Protein AF-A0A846CJM8-F1 (afdb_monomer)

Radius of gyration: 31.06 Å; Cα contacts (8 Å, |Δi|>4): 1071; chains: 1; bounding box: 86×76×66 Å

Nearest PDB structures (foldseek):
  5lvv-assembly1_A  TM=8.480E-01  e=2.136E-18  Homo sapiens
  8fe6-assembly4_G  TM=8.631E-01  e=4.247E-18  Homo sapiens
  3pe3-assembly4_D  TM=8.283E-01  e=1.178E-18  Homo sapiens
  5lwv-assembly1_A  TM=8.251E-01  e=2.812E-18  Homo sapiens
  3vtx-assembly2_B  TM=8.386E-01  e=6.783E-08  Candidatus Magnetobacterium bavaricum

Structure (mmCIF, N/CA/C/O backbone):
data_AF-A0A846CJM8-F1
#
_entry.id   AF-A0A846CJM8-F1
#
loop_
_atom_site.group_PDB
_atom_site.id
_atom_site.type_symbol
_atom_site.label_atom_id
_atom_site.label_alt_id
_atom_site.label_comp_id
_atom_site.label_asym_id
_atom_site.label_entity_id
_atom_site.label_seq_id
_atom_site.pdbx_PDB_ins_code
_atom_site.Cartn_x
_atom_site.Cartn_y
_atom_site.Cartn_z
_atom_site.occupancy
_atom_site.B_iso_or_equiv
_atom_site.auth_seq_id
_atom_site.auth_comp_id
_atom_site.auth_asym_id
_atom_site.auth_atom_id
_atom_site.pdbx_PDB_model_num
ATOM 1 N N . LEU A 1 1 ? 28.553 -12.253 4.812 1.00 89.81 1 LEU A N 1
ATOM 2 C CA . LEU A 1 1 ? 27.982 -13.579 4.464 1.00 89.81 1 LEU A CA 1
ATOM 3 C C . LEU A 1 1 ? 27.231 -13.531 3.140 1.00 89.81 1 LEU A C 1
ATOM 5 O O . LEU A 1 1 ? 27.604 -14.297 2.265 1.00 89.81 1 LEU A O 1
ATOM 9 N N . GLN A 1 2 ? 26.263 -12.620 2.960 1.00 90.19 2 GLN A N 1
ATOM 10 C CA . GLN A 1 2 ? 25.510 -12.520 1.699 1.00 90.19 2 GLN A CA 1
ATOM 11 C C . GLN A 1 2 ? 26.383 -12.317 0.462 1.00 90.19 2 GLN A C 1
ATOM 13 O O . GLN A 1 2 ? 26.187 -13.020 -0.517 1.00 90.19 2 GLN A O 1
ATOM 18 N N . GLN A 1 3 ? 27.409 -11.466 0.532 1.00 93.38 3 GLN A N 1
ATOM 19 C CA . GLN A 1 3 ? 28.372 -11.326 -0.563 1.00 93.38 3 GLN A CA 1
ATOM 20 C C . GLN A 1 3 ? 29.050 -12.660 -0.935 1.00 93.38 3 GLN A C 1
ATOM 22 O O . GLN A 1 3 ? 29.080 -13.031 -2.099 1.00 93.38 3 GLN A O 1
ATOM 27 N N . ILE A 1 4 ? 29.532 -13.428 0.051 1.00 95.81 4 ILE A N 1
ATOM 28 C CA . ILE A 1 4 ? 30.184 -14.733 -0.183 1.00 95.81 4 ILE A CA 1
ATOM 29 C C . ILE A 1 4 ? 29.197 -15.720 -0.821 1.00 95.81 4 ILE A C 1
ATOM 31 O O . ILE A 1 4 ? 29.548 -16.451 -1.745 1.00 95.81 4 ILE A O 1
ATOM 35 N N . TYR A 1 5 ? 27.958 -15.745 -0.325 1.00 92.94 5 TYR A N 1
ATOM 36 C CA . TYR A 1 5 ? 26.901 -16.586 -0.881 1.00 92.94 5 TYR A CA 1
ATOM 37 C C . TYR A 1 5 ? 26.574 -16.193 -2.326 1.00 92.94 5 TYR A C 1
ATOM 39 O O . TYR A 1 5 ? 26.505 -17.059 -3.196 1.00 92.94 5 TYR A O 1
ATOM 47 N N . GLY A 1 6 ? 26.434 -14.896 -2.597 1.00 93.81 6 GLY A N 1
ATOM 48 C CA . GLY A 1 6 ? 26.135 -14.385 -3.925 1.00 93.81 6 GLY A CA 1
ATOM 49 C C . GLY A 1 6 ? 27.264 -14.619 -4.930 1.00 93.81 6 GLY A C 1
ATOM 50 O O . GLY A 1 6 ? 27.007 -15.103 -6.030 1.00 93.81 6 GLY A O 1
ATOM 51 N N . GLU A 1 7 ? 28.519 -14.390 -4.538 1.00 96.19 7 GLU A N 1
ATOM 52 C CA . GLU A 1 7 ? 29.702 -14.736 -5.337 1.00 96.19 7 GLU A CA 1
ATOM 53 C C . GLU A 1 7 ? 29.742 -16.238 -5.653 1.00 96.19 7 GLU A C 1
ATOM 55 O O . GLU A 1 7 ? 29.971 -16.630 -6.798 1.00 96.19 7 GLU A O 1
ATOM 60 N N . MET A 1 8 ? 29.469 -17.098 -4.665 1.00 97.19 8 MET A N 1
ATOM 61 C CA . MET A 1 8 ? 29.393 -18.545 -4.875 1.00 97.19 8 MET A CA 1
ATOM 62 C C . MET A 1 8 ? 28.303 -18.911 -5.890 1.00 97.19 8 MET A C 1
ATOM 64 O O . MET A 1 8 ? 28.571 -19.684 -6.811 1.00 97.19 8 MET A O 1
ATOM 68 N N . LEU A 1 9 ? 27.094 -18.358 -5.753 1.00 95.44 9 LEU A N 1
ATOM 69 C CA . LEU A 1 9 ? 25.999 -18.621 -6.686 1.00 95.44 9 LEU A CA 1
ATOM 70 C C . LEU A 1 9 ? 26.339 -18.168 -8.109 1.00 95.44 9 LEU A C 1
ATOM 72 O O . LEU A 1 9 ? 26.198 -18.960 -9.039 1.00 95.44 9 LEU A O 1
ATOM 76 N N . VAL A 1 10 ? 26.838 -16.941 -8.289 1.00 96.50 10 VAL A N 1
ATOM 77 C CA . VAL A 1 10 ? 27.225 -16.432 -9.616 1.00 96.50 10 VAL A CA 1
ATOM 78 C C . VAL A 1 10 ? 28.351 -17.264 -10.225 1.00 96.50 10 VAL A C 1
ATOM 80 O O . VAL A 1 10 ? 28.325 -17.542 -11.423 1.00 96.50 10 VAL A O 1
ATOM 83 N N . ASN A 1 11 ? 29.303 -17.749 -9.427 1.00 97.50 11 ASN A N 1
ATOM 84 C CA . ASN A 1 11 ? 30.343 -18.654 -9.917 1.00 97.50 11 ASN A CA 1
ATOM 85 C C . ASN A 1 11 ? 29.760 -19.988 -10.406 1.00 97.50 11 ASN A C 1
ATOM 87 O O . ASN A 1 11 ? 30.132 -20.466 -11.477 1.00 97.50 11 ASN A O 1
ATOM 91 N N . ILE A 1 12 ? 28.824 -20.593 -9.670 1.00 97.44 12 ILE A N 1
ATOM 92 C CA . ILE A 1 12 ? 28.164 -21.837 -10.104 1.00 97.44 12 ILE A CA 1
ATOM 93 C C . ILE A 1 12 ? 27.378 -21.599 -11.401 1.00 97.44 12 ILE A C 1
ATOM 95 O O . ILE A 1 12 ? 27.478 -22.380 -12.353 1.00 97.44 12 ILE A O 1
ATOM 99 N N . MET A 1 13 ? 26.616 -20.507 -11.449 1.00 97.31 13 MET A N 1
ATOM 100 C CA . MET A 1 13 ? 25.742 -20.184 -12.574 1.00 97.31 13 MET A CA 1
ATOM 101 C C . MET A 1 13 ? 26.535 -19.815 -13.828 1.00 97.31 13 MET A C 1
ATOM 103 O O . MET A 1 13 ? 26.199 -20.299 -14.904 1.00 97.31 13 MET A O 1
ATOM 107 N N . SER A 1 14 ? 27.626 -19.058 -13.703 1.00 95.62 14 SER A N 1
ATOM 108 C CA . SER A 1 14 ? 28.456 -18.663 -14.848 1.00 95.62 14 SER A CA 1
ATOM 109 C C . SER A 1 14 ? 29.261 -19.809 -15.453 1.00 95.62 14 SER A C 1
ATOM 111 O O . SER A 1 14 ? 29.424 -19.863 -16.671 1.00 95.62 14 SER A O 1
ATOM 113 N N . ASN A 1 15 ? 29.686 -20.782 -14.642 1.00 96.88 15 ASN A N 1
ATOM 114 C CA . ASN A 1 15 ? 30.277 -22.021 -15.155 1.00 96.88 15 ASN A CA 1
ATOM 115 C C . ASN A 1 15 ? 29.248 -22.905 -15.874 1.00 96.88 15 ASN A C 1
ATOM 117 O O . ASN A 1 15 ? 29.592 -23.600 -16.828 1.00 96.88 15 ASN A O 1
ATOM 121 N N . SER A 1 16 ? 27.992 -22.884 -15.421 1.00 97.31 16 SER A N 1
ATOM 122 C CA . SER A 1 16 ? 26.917 -23.699 -16.000 1.00 97.31 16 SER A CA 1
ATOM 123 C C . SER A 1 16 ? 26.317 -23.069 -17.263 1.00 97.31 16 SER A C 1
ATOM 125 O O . SER A 1 16 ? 25.915 -23.790 -18.174 1.00 97.31 16 SER A O 1
ATOM 127 N N . TYR A 1 17 ? 26.277 -21.735 -17.332 1.00 97.38 17 TYR A N 1
ATOM 128 C CA . TYR A 1 17 ? 25.611 -20.968 -18.387 1.00 97.38 17 TYR A CA 1
ATOM 129 C C . TYR A 1 17 ? 26.464 -19.786 -18.893 1.00 97.38 17 TYR A C 1
ATOM 131 O O . TYR A 1 17 ? 26.028 -18.630 -18.833 1.00 97.38 17 TYR A O 1
ATOM 139 N N . PRO A 1 18 ? 27.673 -20.038 -19.428 1.00 96.31 18 PRO A N 1
ATOM 140 C CA . PRO A 1 18 ? 28.624 -18.984 -19.797 1.00 96.31 18 PRO A CA 1
ATOM 141 C C . PRO A 1 18 ? 28.093 -17.996 -20.851 1.00 96.31 18 PRO A C 1
ATOM 143 O O . PRO A 1 18 ? 28.559 -16.859 -20.923 1.00 96.31 18 PRO A O 1
ATOM 146 N N . GLN A 1 19 ? 27.108 -18.394 -21.660 1.00 95.75 19 GLN A N 1
ATOM 147 C CA . GLN A 1 19 ? 26.474 -17.541 -22.668 1.00 95.75 19 GLN A CA 1
ATOM 148 C C . GLN A 1 19 ? 25.638 -16.387 -22.082 1.00 95.75 19 GLN A C 1
ATOM 150 O O . GLN A 1 19 ? 25.440 -15.386 -22.767 1.00 95.75 19 GLN A O 1
ATOM 155 N N . TRP A 1 20 ? 25.177 -16.499 -20.829 1.00 97.19 20 TRP A N 1
ATOM 156 C CA . TRP A 1 20 ? 24.383 -15.472 -20.132 1.00 97.19 20 TRP A CA 1
ATOM 157 C C . TRP A 1 20 ? 25.131 -14.854 -18.949 1.00 97.19 20 TRP A C 1
ATOM 159 O O . TRP A 1 20 ? 24.520 -14.309 -18.035 1.00 97.19 20 TRP A O 1
ATOM 169 N N . SER A 1 21 ? 26.458 -14.955 -18.927 1.00 94.44 21 SER A N 1
ATOM 170 C CA . SER A 1 21 ? 27.299 -14.376 -17.866 1.00 94.44 21 SER A CA 1
ATOM 171 C C . SER A 1 21 ? 28.289 -13.341 -18.385 1.00 94.44 21 SER A C 1
ATOM 173 O O . SER A 1 21 ? 29.147 -12.881 -17.641 1.00 94.44 21 SER A O 1
ATOM 175 N N . GLN A 1 22 ? 28.181 -12.984 -19.663 1.00 93.12 22 GLN A N 1
ATOM 176 C CA . GLN A 1 22 ? 28.975 -11.925 -20.273 1.00 93.12 22 GLN A CA 1
ATOM 177 C C . GLN A 1 22 ? 28.288 -10.577 -20.070 1.00 93.12 22 GLN A C 1
ATOM 179 O O . GLN A 1 22 ? 27.059 -10.490 -20.112 1.00 93.12 22 GLN A O 1
ATOM 184 N N . ASP A 1 23 ? 29.085 -9.524 -19.906 1.00 93.25 23 ASP A N 1
ATOM 185 C CA . ASP A 1 23 ? 28.560 -8.168 -19.817 1.00 93.25 23 ASP A CA 1
ATOM 186 C C . ASP A 1 23 ? 27.809 -7.777 -21.092 1.00 93.25 23 ASP A C 1
ATOM 188 O O . ASP A 1 23 ? 28.287 -7.960 -22.215 1.00 93.25 23 ASP A O 1
ATOM 192 N N . ILE A 1 24 ? 26.624 -7.196 -20.906 1.00 96.19 24 ILE A N 1
ATOM 193 C CA . ILE A 1 24 ? 25.800 -6.681 -21.996 1.00 96.19 24 ILE A CA 1
ATOM 194 C C . ILE A 1 24 ? 25.996 -5.163 -22.050 1.00 96.19 24 ILE A C 1
ATOM 196 O O . ILE A 1 24 ? 25.649 -4.475 -21.088 1.00 96.19 24 ILE A O 1
ATOM 200 N N . PRO A 1 25 ? 26.527 -4.605 -23.152 1.00 94.94 25 PRO A N 1
ATOM 201 C CA . PRO A 1 25 ? 26.732 -3.170 -23.255 1.00 94.94 25 PRO A CA 1
ATOM 202 C C . PRO A 1 25 ? 25.389 -2.438 -23.309 1.00 94.94 25 PRO A C 1
ATOM 204 O O . PRO A 1 25 ? 24.481 -2.816 -24.054 1.00 94.94 25 PRO A O 1
ATOM 207 N N . LEU A 1 26 ? 25.282 -1.350 -22.549 1.00 94.88 26 LEU A N 1
ATOM 208 C CA . LEU A 1 26 ? 24.139 -0.450 -22.623 1.00 94.88 26 LEU A CA 1
ATOM 209 C C . LEU A 1 26 ? 24.155 0.291 -23.978 1.00 94.88 26 LEU A C 1
ATOM 211 O O . LEU A 1 26 ? 25.165 0.918 -24.313 1.00 94.88 26 LEU A O 1
ATOM 215 N N . PRO A 1 27 ? 23.075 0.240 -24.779 1.00 92.81 27 PRO A N 1
ATOM 216 C CA . PRO A 1 27 ? 23.014 0.978 -26.036 1.00 92.81 27 PRO A CA 1
ATOM 217 C C . PRO A 1 27 ? 22.885 2.491 -25.798 1.00 92.81 27 PRO A C 1
ATOM 219 O O . PRO A 1 27 ? 22.257 2.933 -24.840 1.00 92.81 27 PRO A O 1
ATOM 222 N N . ASN A 1 28 ? 23.416 3.297 -26.723 1.00 88.31 28 ASN A N 1
ATOM 223 C CA . ASN A 1 28 ? 23.187 4.745 -26.731 1.00 88.31 28 ASN A CA 1
ATOM 224 C C . ASN A 1 28 ? 21.760 5.047 -27.205 1.00 88.31 28 ASN A C 1
ATOM 226 O O . ASN A 1 28 ? 21.481 4.978 -28.404 1.00 88.31 28 ASN A O 1
ATOM 230 N N . LEU A 1 29 ? 20.878 5.394 -26.268 1.00 87.12 29 LEU A N 1
ATOM 231 C CA . LEU A 1 29 ? 19.477 5.700 -26.553 1.00 87.12 29 LEU A CA 1
ATOM 232 C C . LEU A 1 29 ? 19.294 7.140 -27.030 1.00 87.12 29 LEU A C 1
ATOM 234 O O . LEU A 1 29 ? 19.790 8.093 -26.426 1.00 87.12 29 LEU A O 1
ATOM 238 N N . ARG A 1 30 ? 18.523 7.313 -28.103 1.00 77.94 30 ARG A N 1
ATOM 239 C CA . ARG A 1 30 ? 18.077 8.630 -28.574 1.00 77.94 30 ARG A CA 1
ATOM 240 C C . ARG A 1 30 ? 16.913 9.129 -27.714 1.00 77.94 30 ARG A C 1
ATOM 242 O O . ARG A 1 30 ? 16.160 8.346 -27.143 1.00 77.94 30 ARG A O 1
ATOM 249 N N . GLY A 1 31 ? 16.708 10.448 -27.663 1.00 69.88 31 GLY A N 1
ATOM 250 C CA . GLY A 1 31 ? 15.661 11.061 -26.828 1.00 69.88 31 GLY A CA 1
ATOM 251 C C . GLY A 1 31 ? 14.232 10.570 -27.118 1.00 69.88 31 GLY A C 1
ATOM 252 O O . GLY A 1 31 ? 13.401 10.527 -26.215 1.00 69.88 31 GLY A O 1
ATOM 253 N N . ASN A 1 32 ? 13.958 10.143 -28.353 1.00 76.19 32 ASN A N 1
ATOM 254 C CA . ASN A 1 32 ? 12.658 9.632 -28.789 1.00 76.19 32 ASN A CA 1
ATOM 255 C C . ASN A 1 32 ? 12.477 8.112 -28.616 1.00 76.19 32 ASN A C 1
ATOM 257 O O . ASN A 1 32 ? 11.384 7.611 -28.873 1.00 76.19 32 ASN A O 1
ATOM 261 N N . GLU A 1 33 ? 13.516 7.373 -28.221 1.00 87.31 33 GLU A N 1
ATOM 262 C CA . GLU A 1 33 ? 13.424 5.932 -27.976 1.00 87.31 33 GLU A CA 1
ATOM 263 C C . GLU A 1 33 ? 12.912 5.658 -26.559 1.00 87.31 33 GLU A C 1
ATOM 265 O O . GLU A 1 33 ? 13.294 6.332 -25.597 1.00 87.31 33 GLU A O 1
ATOM 270 N N . LYS A 1 34 ? 12.039 4.656 -26.417 1.00 93.25 34 LYS A N 1
ATOM 271 C CA . LYS A 1 34 ? 11.559 4.224 -25.103 1.00 93.25 34 LYS A CA 1
ATOM 272 C C . LYS A 1 34 ? 12.594 3.352 -24.402 1.00 93.25 34 LYS A C 1
ATOM 274 O O . LYS A 1 34 ? 13.311 2.571 -25.031 1.00 93.25 34 LYS A O 1
ATOM 279 N N . ILE A 1 35 ? 12.637 3.450 -23.081 1.00 97.38 35 ILE A N 1
ATOM 280 C CA . ILE A 1 35 ? 13.431 2.572 -22.232 1.00 97.38 35 ILE A CA 1
ATOM 281 C C . ILE A 1 35 ? 12.630 1.288 -21.992 1.00 97.38 35 ILE A C 1
ATOM 283 O O . ILE A 1 35 ? 11.538 1.340 -21.432 1.00 97.38 35 ILE A O 1
ATOM 287 N N . ARG A 1 36 ? 13.176 0.139 -22.400 1.00 98.50 36 ARG A N 1
ATOM 288 C CA . ARG A 1 36 ? 12.586 -1.181 -22.157 1.00 98.50 36 ARG A CA 1
ATOM 289 C C . ARG A 1 36 ? 12.948 -1.679 -20.769 1.00 98.50 36 ARG A C 1
ATOM 291 O O . ARG A 1 36 ? 14.135 -1.852 -20.473 1.00 98.50 36 ARG A O 1
ATOM 298 N N . ILE A 1 37 ? 11.932 -1.920 -19.950 1.00 98.75 37 ILE A N 1
ATOM 299 C CA . ILE A 1 37 ? 12.071 -2.359 -18.563 1.00 98.75 37 ILE A CA 1
ATOM 300 C C . ILE A 1 37 ? 11.399 -3.714 -18.397 1.00 98.75 37 ILE A C 1
ATOM 302 O O . ILE A 1 37 ? 10.206 -3.855 -18.661 1.00 98.75 37 ILE A O 1
ATOM 306 N N . GLY A 1 38 ? 12.159 -4.702 -17.934 1.00 98.69 38 GLY A N 1
ATOM 307 C CA . GLY A 1 38 ? 11.635 -6.004 -17.545 1.00 98.69 38 GLY A CA 1
ATOM 308 C C . GLY A 1 38 ? 11.359 -6.097 -16.056 1.00 98.69 38 GLY A C 1
ATOM 309 O O . GLY A 1 38 ? 12.155 -5.617 -15.261 1.00 98.69 38 GLY A O 1
ATOM 310 N N . PHE A 1 39 ? 10.278 -6.772 -15.682 1.00 98.38 39 PHE A N 1
ATOM 311 C CA . PHE A 1 39 ? 9.957 -7.127 -14.305 1.00 98.38 39 PHE A CA 1
ATOM 312 C C . PHE A 1 39 ? 9.857 -8.644 -14.197 1.00 98.38 39 PHE A C 1
ATOM 314 O O . PHE A 1 39 ? 8.998 -9.250 -14.840 1.00 98.38 39 PHE A O 1
ATOM 321 N N . VAL A 1 40 ? 10.714 -9.260 -13.385 1.00 97.56 40 VAL A N 1
ATOM 322 C CA . VAL A 1 40 ? 10.708 -10.714 -13.162 1.00 97.56 40 VAL A CA 1
ATOM 323 C C . VAL A 1 40 ? 10.212 -10.994 -11.756 1.00 97.56 40 VAL A C 1
ATOM 325 O O . VAL A 1 40 ? 10.785 -10.508 -10.783 1.00 97.56 40 VAL A O 1
ATOM 328 N N . SER A 1 41 ? 9.138 -11.771 -11.636 1.00 96.56 41 SER A N 1
ATOM 329 C CA . SER A 1 41 ? 8.635 -12.183 -10.328 1.00 96.56 41 SER A CA 1
ATOM 330 C C . SER A 1 41 ? 7.722 -13.398 -10.414 1.00 96.56 41 SER A C 1
ATOM 332 O O . SER A 1 41 ? 6.950 -13.583 -11.361 1.00 96.56 41 SER A O 1
ATOM 334 N N . ARG A 1 42 ? 7.710 -14.183 -9.339 1.00 95.62 42 ARG A N 1
ATOM 335 C CA . ARG A 1 42 ? 6.680 -15.196 -9.105 1.00 95.62 42 ARG A CA 1
ATOM 336 C C . ARG A 1 42 ? 5.310 -14.604 -8.788 1.00 95.62 42 ARG A C 1
ATOM 338 O O . ARG A 1 42 ? 4.325 -15.330 -8.863 1.00 95.62 42 ARG A O 1
ATOM 345 N N . PHE A 1 43 ? 5.213 -13.331 -8.419 1.00 95.94 43 PHE A N 1
ATOM 346 C CA . PHE A 1 43 ? 4.095 -12.832 -7.619 1.00 95.94 43 PHE A CA 1
ATOM 347 C C . PHE A 1 43 ? 3.147 -11.865 -8.336 1.00 95.94 43 PHE A C 1
ATOM 349 O O . PHE A 1 43 ? 2.568 -11.015 -7.671 1.00 95.94 43 PHE A O 1
ATOM 356 N N . PHE A 1 44 ? 2.932 -12.005 -9.649 1.00 96.56 44 PHE A N 1
ATOM 357 C CA . PHE A 1 44 ? 1.945 -11.231 -10.431 1.00 96.56 44 PHE A CA 1
ATOM 358 C C . PHE A 1 44 ? 0.486 -11.666 -10.176 1.00 96.56 44 PHE A C 1
ATOM 360 O O . PHE A 1 44 ? -0.278 -11.912 -11.101 1.00 96.56 44 PHE A O 1
ATOM 367 N N . TYR A 1 45 ? 0.099 -11.829 -8.919 1.00 95.12 45 TYR A N 1
ATOM 368 C CA . TYR A 1 45 ? -1.254 -12.193 -8.486 1.00 95.12 45 TYR A CA 1
ATOM 369 C C . TYR A 1 45 ? -1.561 -11.444 -7.187 1.00 95.12 45 TYR A C 1
ATOM 371 O O . TYR A 1 45 ? -0.724 -10.666 -6.731 1.00 95.12 45 TYR A O 1
ATOM 379 N N . ASN A 1 46 ? -2.716 -11.663 -6.555 1.00 92.62 46 ASN A N 1
ATOM 380 C CA . ASN A 1 46 ? -3.049 -11.050 -5.267 1.00 92.62 46 ASN A CA 1
ATOM 381 C C . ASN A 1 46 ? -2.041 -11.458 -4.168 1.00 92.62 46 ASN A C 1
ATOM 383 O O . ASN A 1 46 ? -2.180 -12.469 -3.473 1.00 92.62 46 ASN A O 1
ATOM 387 N N . HIS A 1 47 ? -0.971 -10.674 -4.073 1.00 93.31 47 HIS A N 1
ATOM 388 C CA . HIS A 1 47 ? 0.215 -10.881 -3.258 1.00 93.31 47 HIS A CA 1
ATOM 389 C C . HIS A 1 47 ? 0.843 -9.526 -2.924 1.00 93.31 47 HIS A C 1
ATOM 391 O O . HIS A 1 47 ? 0.699 -8.566 -3.681 1.00 93.31 47 HIS A O 1
ATOM 397 N N . SER A 1 48 ? 1.579 -9.447 -1.810 1.00 92.25 48 SER A N 1
ATOM 398 C CA . SER A 1 48 ? 2.216 -8.206 -1.342 1.00 92.25 48 SER A CA 1
ATOM 399 C C . SER A 1 48 ? 3.138 -7.564 -2.379 1.00 92.25 48 SER A C 1
ATOM 401 O O . SER A 1 48 ? 3.129 -6.350 -2.527 1.00 92.25 48 SER A O 1
ATOM 403 N N . VAL A 1 49 ? 3.894 -8.371 -3.121 1.00 94.00 49 VAL A N 1
ATOM 404 C CA . VAL A 1 49 ? 4.838 -7.892 -4.145 1.00 94.00 49 VAL A CA 1
ATOM 405 C C . VAL A 1 49 ? 4.116 -7.228 -5.323 1.00 94.00 49 VAL A C 1
ATOM 407 O O . VAL A 1 49 ? 4.528 -6.154 -5.752 1.00 94.00 49 VAL A O 1
ATOM 410 N N . TRP A 1 50 ? 3.011 -7.805 -5.811 1.00 94.56 50 TRP A N 1
ATOM 411 C CA . TRP A 1 50 ? 2.210 -7.144 -6.842 1.00 94.56 50 TRP A CA 1
ATOM 412 C C . TRP A 1 50 ? 1.538 -5.891 -6.293 1.00 94.56 50 TRP A C 1
ATOM 414 O O . TRP A 1 50 ? 1.701 -4.808 -6.839 1.00 94.56 50 TRP A O 1
ATOM 424 N N . LYS A 1 51 ? 0.815 -6.022 -5.179 1.00 91.19 51 LYS A N 1
ATOM 425 C CA . LYS A 1 51 ? -0.085 -4.969 -4.701 1.00 91.19 51 LYS A CA 1
ATOM 426 C C . LYS A 1 51 ? 0.611 -3.757 -4.070 1.00 91.19 51 LYS A C 1
ATOM 428 O O . LYS A 1 51 ? -0.016 -2.708 -4.001 1.00 91.19 51 LYS A O 1
ATOM 433 N N . ILE A 1 52 ? 1.843 -3.902 -3.565 1.00 91.94 52 ILE A N 1
ATOM 434 C CA . ILE A 1 52 ? 2.560 -2.815 -2.878 1.00 91.94 52 ILE A CA 1
ATOM 435 C C . ILE A 1 52 ? 3.508 -2.094 -3.849 1.00 91.94 52 ILE A C 1
ATOM 437 O O . ILE A 1 52 ? 3.165 -0.988 -4.256 1.00 91.94 52 ILE A O 1
ATOM 441 N N . PRO A 1 53 ? 4.661 -2.655 -4.267 1.00 92.06 53 PRO A N 1
ATOM 442 C CA . PRO A 1 53 ? 5.541 -1.933 -5.182 1.00 92.06 53 PRO A CA 1
ATOM 443 C C . PRO A 1 53 ? 5.097 -2.013 -6.648 1.00 92.06 53 PRO A C 1
ATOM 445 O O . PRO A 1 53 ? 4.975 -0.987 -7.313 1.00 92.06 53 PRO A O 1
ATOM 448 N N . MET A 1 54 ? 4.854 -3.218 -7.180 1.00 94.44 54 MET A N 1
ATOM 449 C CA . MET A 1 54 ? 4.830 -3.408 -8.636 1.00 94.44 54 MET A CA 1
ATOM 450 C C . MET A 1 54 ? 3.640 -2.752 -9.324 1.00 94.44 54 MET A C 1
ATOM 452 O O . MET A 1 54 ? 3.831 -2.083 -10.334 1.00 94.44 54 MET A O 1
ATOM 456 N N . LYS A 1 55 ? 2.425 -2.950 -8.808 1.00 93.94 55 LYS A N 1
ATOM 457 C CA . LYS A 1 55 ? 1.196 -2.431 -9.415 1.00 93.94 55 LYS A CA 1
ATOM 458 C C . LYS A 1 55 ? 1.265 -0.913 -9.553 1.00 93.94 55 LYS A C 1
ATOM 460 O O . LYS A 1 55 ? 1.095 -0.396 -10.652 1.00 93.94 55 LYS A O 1
ATOM 465 N N . GLY A 1 56 ? 1.637 -0.229 -8.470 1.00 90.25 56 GLY A N 1
ATOM 466 C CA . GLY A 1 56 ? 1.825 1.217 -8.456 1.00 90.25 56 GLY A CA 1
A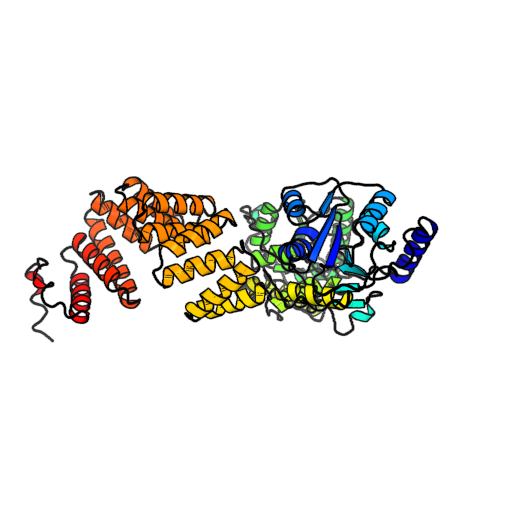TOM 467 C C . GLY A 1 56 ? 2.855 1.695 -9.480 1.00 90.25 56 GLY A C 1
ATOM 468 O O . GLY A 1 56 ? 2.591 2.646 -10.210 1.00 90.25 56 GLY A O 1
ATOM 469 N N . TRP A 1 57 ? 3.999 1.016 -9.607 1.00 93.81 57 TRP A N 1
ATOM 470 C CA . TRP A 1 57 ? 4.992 1.360 -10.630 1.00 93.81 57 TRP A CA 1
ATOM 471 C C . TRP A 1 57 ? 4.463 1.150 -12.050 1.00 93.81 57 TRP A C 1
ATOM 473 O O . TRP A 1 57 ? 4.511 2.059 -12.873 1.00 93.81 57 TRP A O 1
ATOM 483 N N . VAL A 1 58 ? 3.930 -0.033 -12.341 1.00 93.31 58 VAL A N 1
ATOM 484 C CA . VAL A 1 58 ? 3.495 -0.420 -13.689 1.00 93.31 58 VAL A CA 1
ATOM 485 C C . VAL A 1 58 ? 2.355 0.469 -14.191 1.00 93.31 58 VAL A C 1
ATOM 487 O O . VAL A 1 58 ? 2.347 0.844 -15.364 1.00 93.31 58 VAL A O 1
ATOM 490 N N . GLU A 1 59 ? 1.419 0.834 -13.313 1.00 87.88 59 GLU A N 1
ATOM 491 C CA . GLU A 1 59 ? 0.264 1.671 -13.654 1.00 87.88 59 GLU A CA 1
ATOM 492 C C . GLU A 1 59 ? 0.623 3.160 -13.827 1.00 87.88 59 GLU A C 1
ATOM 494 O O . GLU A 1 59 ? -0.080 3.862 -14.551 1.00 87.88 59 GLU A O 1
ATOM 499 N N . ASN A 1 60 ? 1.710 3.652 -13.211 1.00 86.69 60 ASN A N 1
ATOM 500 C CA . ASN A 1 60 ? 2.004 5.095 -13.137 1.00 86.69 60 ASN A CA 1
ATOM 501 C C . ASN A 1 60 ? 3.306 5.544 -13.831 1.00 86.69 60 ASN A C 1
ATOM 503 O O . ASN A 1 60 ? 3.531 6.757 -13.971 1.00 86.69 60 ASN A O 1
ATOM 507 N N . LEU A 1 61 ? 4.158 4.609 -14.268 1.00 88.38 61 LEU A N 1
ATOM 508 C CA . LEU A 1 61 ? 5.329 4.915 -15.096 1.00 88.38 61 LEU A CA 1
ATOM 509 C C . LEU A 1 61 ? 4.896 5.512 -16.441 1.00 88.38 61 LEU A C 1
ATOM 511 O O . LEU A 1 61 ? 4.012 4.995 -17.128 1.00 88.38 61 LEU A O 1
ATOM 515 N N . ASN A 1 62 ? 5.556 6.595 -16.850 1.00 86.06 62 ASN A N 1
ATOM 516 C CA . ASN A 1 62 ? 5.220 7.298 -18.079 1.00 86.06 62 ASN A CA 1
ATOM 517 C C . ASN A 1 62 ? 5.440 6.438 -19.338 1.00 86.06 62 ASN A C 1
ATOM 519 O O . ASN A 1 62 ? 6.559 6.259 -19.818 1.00 86.06 62 ASN A O 1
ATOM 523 N N . ARG A 1 63 ? 4.349 5.979 -19.952 1.00 86.62 63 ARG A N 1
ATOM 524 C CA . ARG A 1 63 ? 4.378 5.128 -21.153 1.00 86.62 63 ARG A CA 1
ATOM 525 C C . ARG A 1 63 ? 4.895 5.817 -22.412 1.00 86.62 63 ARG A C 1
ATOM 527 O O . ARG A 1 63 ? 5.137 5.130 -23.405 1.00 86.62 63 ARG A O 1
ATOM 534 N N . SER A 1 64 ? 5.085 7.138 -22.406 1.00 83.31 64 SER A N 1
ATOM 535 C CA . SER A 1 64 ? 5.806 7.819 -23.488 1.00 83.31 64 SER A CA 1
ATOM 536 C C . SER A 1 64 ? 7.327 7.659 -23.385 1.00 83.31 64 SER A C 1
ATOM 538 O O . SER A 1 64 ? 8.014 7.757 -24.400 1.00 83.31 64 SER A O 1
ATOM 540 N N . GLU A 1 65 ? 7.837 7.347 -22.192 1.00 87.19 65 GLU A N 1
ATOM 541 C CA . GLU A 1 65 ? 9.256 7.123 -21.899 1.00 87.19 65 GLU A CA 1
ATOM 542 C C . GLU A 1 65 ? 9.604 5.641 -21.793 1.00 87.19 65 GLU A C 1
ATOM 544 O O . GLU A 1 65 ? 10.703 5.247 -22.177 1.00 87.19 65 GLU A O 1
ATOM 549 N N . PHE A 1 66 ? 8.681 4.825 -21.278 1.00 95.12 66 PHE A N 1
ATOM 550 C CA . PHE A 1 66 ? 8.947 3.444 -20.886 1.00 95.12 66 PHE A CA 1
ATOM 551 C C . PHE A 1 66 ? 8.078 2.443 -21.650 1.00 95.12 66 PHE A C 1
ATOM 553 O O . PHE A 1 66 ? 6.887 2.667 -21.879 1.00 95.12 66 PHE A O 1
ATOM 560 N N . GLU A 1 67 ? 8.695 1.326 -22.023 1.00 97.38 67 GLU A N 1
ATOM 561 C CA . GLU A 1 67 ? 8.047 0.118 -22.533 1.00 97.38 67 GLU A CA 1
ATOM 562 C C . GLU A 1 67 ? 8.256 -0.996 -21.500 1.00 97.38 67 GLU A C 1
ATOM 564 O O . GLU A 1 67 ? 9.385 -1.231 -21.061 1.00 97.38 67 GLU A O 1
ATOM 569 N N . LEU A 1 68 ? 7.178 -1.640 -21.055 1.00 98.56 68 LEU A N 1
ATOM 570 C CA . LEU A 1 68 ? 7.187 -2.531 -19.898 1.00 98.56 68 LEU A CA 1
ATOM 571 C C . LEU A 1 68 ? 6.981 -3.992 -20.311 1.00 98.56 68 LEU A C 1
ATOM 573 O O . LEU A 1 68 ? 6.022 -4.333 -21.007 1.00 98.56 68 LEU A O 1
ATOM 577 N N . PHE A 1 69 ? 7.826 -4.867 -19.768 1.00 98.81 69 PHE A N 1
ATOM 578 C CA . PHE A 1 69 ? 7.826 -6.310 -19.986 1.00 98.81 69 PHE A CA 1
ATOM 579 C C . PHE A 1 69 ? 7.621 -7.038 -18.651 1.00 98.81 69 PHE A C 1
ATOM 581 O O . PHE A 1 69 ? 8.346 -6.781 -17.692 1.00 98.81 69 PHE A O 1
ATOM 588 N N . GLY A 1 70 ? 6.651 -7.948 -18.571 1.00 98.56 70 GLY A N 1
ATOM 589 C CA . GLY A 1 70 ? 6.374 -8.747 -17.374 1.00 98.56 70 GLY A CA 1
ATOM 590 C C . GLY A 1 70 ? 6.691 -10.227 -17.582 1.00 98.56 70 GLY A C 1
ATOM 591 O O . GLY A 1 70 ? 6.180 -10.846 -18.517 1.00 98.56 70 GLY A O 1
ATOM 592 N N . TYR A 1 71 ? 7.501 -10.801 -16.690 1.00 98.31 71 TYR A N 1
ATOM 593 C CA . TYR A 1 71 ? 7.919 -12.205 -16.711 1.00 98.31 71 TYR A CA 1
ATOM 594 C C . TYR A 1 71 ? 7.448 -12.912 -15.438 1.00 98.31 71 TYR A C 1
ATOM 596 O O . TYR A 1 71 ? 8.096 -12.868 -14.387 1.00 98.31 71 TYR A O 1
ATOM 604 N N . HIS A 1 72 ? 6.285 -13.551 -15.531 1.00 97.62 72 HIS A N 1
ATOM 605 C CA . HIS A 1 72 ? 5.659 -14.251 -14.422 1.00 97.62 72 HIS A CA 1
ATOM 606 C C . HIS A 1 72 ? 6.105 -15.721 -14.373 1.00 97.62 72 HIS A C 1
ATOM 608 O O . HIS A 1 72 ? 5.624 -16.559 -15.138 1.00 97.62 72 HIS A O 1
ATOM 614 N N . THR A 1 73 ? 6.993 -16.050 -13.429 1.00 95.81 73 THR A N 1
ATOM 615 C CA . THR A 1 73 ? 7.681 -17.359 -13.327 1.00 95.81 73 THR A CA 1
ATOM 616 C C . THR A 1 73 ? 6.802 -18.530 -12.861 1.00 95.81 73 THR A C 1
ATOM 618 O O . THR A 1 73 ? 7.283 -19.654 -12.724 1.00 95.81 73 THR A O 1
ATOM 621 N N . ASN A 1 74 ? 5.509 -18.308 -12.612 1.00 93.12 74 ASN A N 1
ATOM 622 C CA . ASN A 1 74 ? 4.601 -19.284 -12.006 1.00 93.12 74 ASN A CA 1
ATOM 623 C C . ASN A 1 74 ? 3.289 -19.407 -12.806 1.00 93.12 74 ASN A C 1
ATOM 625 O O . ASN A 1 74 ? 2.958 -18.565 -13.635 1.00 93.12 74 ASN A O 1
ATOM 629 N N . TYR A 1 75 ? 2.547 -20.490 -12.578 1.00 92.88 75 TYR A N 1
ATOM 630 C CA . TYR A 1 75 ? 1.267 -20.789 -13.226 1.00 92.88 75 TYR A CA 1
ATOM 631 C C . TYR A 1 75 ? 0.059 -20.164 -12.514 1.00 92.88 75 TYR A C 1
ATOM 633 O O . TYR A 1 75 ? -1.039 -20.175 -13.066 1.00 92.88 75 TYR A O 1
ATOM 641 N N . LYS A 1 76 ? 0.225 -19.673 -11.276 1.00 94.50 76 LYS A N 1
ATOM 642 C CA . LYS A 1 76 ? -0.884 -19.096 -10.504 1.00 94.50 76 LYS A CA 1
ATOM 643 C C . LYS A 1 76 ? -1.477 -17.898 -11.247 1.00 94.50 76 LYS A C 1
ATOM 645 O O . LYS A 1 76 ? -0.742 -17.046 -11.718 1.00 94.50 76 LYS A O 1
ATOM 650 N N . ARG A 1 77 ? -2.803 -17.835 -11.330 1.00 95.44 77 ARG A N 1
ATOM 651 C CA . ARG A 1 77 ? -3.524 -16.772 -12.027 1.00 95.44 77 ARG A CA 1
ATOM 652 C C . ARG A 1 77 ? -4.783 -16.410 -11.253 1.00 95.44 77 ARG A C 1
ATOM 654 O O . ARG A 1 77 ? -5.526 -17.304 -10.857 1.00 95.44 77 ARG A O 1
ATOM 661 N N . ASP A 1 78 ? -4.997 -15.122 -11.036 1.00 95.50 78 ASP A N 1
ATOM 662 C CA . ASP A 1 78 ? -6.234 -14.552 -10.504 1.00 95.50 78 ASP A CA 1
ATOM 663 C C . ASP A 1 78 ? -6.600 -13.259 -11.254 1.00 95.50 78 ASP A C 1
ATOM 665 O O . ASP A 1 78 ? -5.960 -12.902 -12.247 1.00 95.50 78 ASP A O 1
ATOM 669 N N . GLU A 1 79 ? -7.640 -12.558 -10.800 1.00 94.44 79 GLU A N 1
ATOM 670 C CA . GLU A 1 79 ? -8.086 -11.304 -11.419 1.00 94.44 79 GLU A CA 1
ATOM 671 C C . GLU A 1 79 ? -6.985 -10.234 -11.462 1.00 94.44 79 GLU A C 1
ATOM 673 O O . GLU A 1 79 ? -6.924 -9.443 -12.406 1.00 94.44 79 GLU A O 1
ATOM 678 N N . GLU A 1 80 ? -6.093 -10.202 -10.468 1.00 94.06 80 GLU A N 1
ATOM 679 C CA . GLU A 1 80 ? -4.973 -9.263 -10.458 1.00 94.06 80 GLU A CA 1
ATOM 680 C C . GLU A 1 80 ? -3.902 -9.668 -11.474 1.00 94.06 80 GLU A C 1
ATOM 682 O O . GLU A 1 80 ? -3.320 -8.789 -12.104 1.00 94.06 80 GLU A O 1
ATOM 687 N N . THR A 1 81 ? -3.697 -10.966 -11.725 1.00 96.75 81 THR A N 1
ATOM 688 C CA . THR A 1 81 ? -2.859 -11.434 -12.843 1.00 96.75 81 THR A CA 1
ATOM 689 C C . THR A 1 81 ? -3.414 -10.993 -14.195 1.00 96.75 81 THR A C 1
ATOM 691 O O . THR A 1 81 ? -2.654 -10.566 -15.064 1.00 96.75 81 THR A O 1
ATOM 694 N N . ASP A 1 82 ? -4.733 -11.053 -14.386 1.00 95.50 82 ASP A N 1
ATOM 695 C CA . ASP A 1 82 ? -5.368 -10.608 -15.632 1.00 95.50 82 ASP A CA 1
ATOM 696 C C . ASP A 1 82 ? -5.239 -9.095 -15.842 1.00 95.50 82 ASP A C 1
ATOM 698 O O . ASP A 1 82 ? -5.045 -8.638 -16.972 1.00 95.50 82 ASP A O 1
ATOM 702 N N . LYS A 1 83 ? -5.318 -8.309 -14.761 1.00 92.94 83 LYS A N 1
ATOM 703 C CA . LYS A 1 83 ? -5.038 -6.865 -14.792 1.00 92.94 83 LYS A CA 1
ATOM 704 C C . LYS A 1 83 ? -3.564 -6.599 -15.086 1.00 92.94 83 LYS A C 1
ATOM 706 O O . LYS A 1 83 ? -3.269 -5.788 -15.960 1.00 92.94 83 LYS A O 1
ATOM 711 N N . ALA A 1 84 ? -2.657 -7.328 -14.432 1.00 94.19 84 ALA A N 1
ATOM 712 C CA . ALA A 1 84 ? -1.223 -7.233 -14.676 1.00 94.19 84 ALA A CA 1
ATOM 713 C C . ALA A 1 84 ? -0.907 -7.476 -16.155 1.00 94.19 84 ALA A C 1
ATOM 715 O O . ALA A 1 84 ? -0.296 -6.625 -16.789 1.00 94.19 84 ALA A O 1
ATOM 716 N N . ALA A 1 85 ? -1.403 -8.569 -16.740 1.00 95.69 85 ALA A N 1
ATOM 717 C CA . ALA A 1 85 ? -1.137 -8.925 -18.132 1.00 95.69 85 ALA A CA 1
ATOM 718 C C . ALA A 1 85 ? -1.540 -7.835 -19.142 1.00 95.69 85 ALA A C 1
ATOM 720 O O . ALA A 1 85 ? -0.888 -7.692 -20.172 1.00 95.69 85 ALA A O 1
ATOM 721 N N . LYS A 1 86 ? -2.586 -7.051 -18.843 1.00 94.62 86 LYS A N 1
ATOM 722 C CA . LYS A 1 86 ? -3.039 -5.918 -19.671 1.00 94.62 86 LYS A CA 1
ATOM 723 C C . LYS A 1 86 ? -2.216 -4.647 -19.466 1.00 94.62 86 LYS A C 1
ATOM 725 O O . LYS A 1 86 ? -2.233 -3.772 -20.325 1.00 94.62 86 LYS A O 1
ATOM 730 N N . ALA A 1 87 ? -1.539 -4.527 -18.329 1.00 91.75 87 ALA A N 1
ATOM 731 C CA . ALA A 1 87 ? -0.761 -3.349 -17.979 1.00 91.75 87 ALA A CA 1
ATOM 732 C C . ALA A 1 87 ? 0.646 -3.355 -18.604 1.00 91.75 87 ALA A C 1
ATOM 734 O O . ALA A 1 87 ? 1.282 -2.309 -18.670 1.00 91.75 87 ALA A O 1
ATOM 735 N N . PHE A 1 88 ? 1.146 -4.490 -19.100 1.00 97.50 88 PHE A N 1
ATOM 736 C CA . PHE A 1 88 ? 2.446 -4.589 -19.778 1.00 97.50 88 PHE A CA 1
ATOM 737 C C . PHE A 1 88 ? 2.311 -4.525 -21.304 1.00 97.50 88 PHE A C 1
ATOM 739 O O . PHE A 1 88 ? 1.311 -4.968 -21.858 1.00 97.50 88 PHE A O 1
ATOM 746 N N . ASP A 1 89 ? 3.340 -4.013 -21.992 1.00 97.88 89 ASP A N 1
ATOM 747 C CA . ASP A 1 89 ? 3.419 -4.081 -23.463 1.00 97.88 89 ASP A CA 1
ATOM 748 C C . ASP A 1 89 ? 3.654 -5.529 -23.928 1.00 97.88 89 ASP A C 1
ATOM 750 O O . ASP A 1 89 ? 3.132 -5.965 -24.954 1.00 97.88 89 ASP A O 1
ATOM 754 N N . LYS A 1 90 ? 4.399 -6.301 -23.126 1.00 98.44 90 LYS A N 1
ATOM 755 C CA . LYS A 1 90 ? 4.571 -7.746 -23.286 1.00 98.44 90 LYS A CA 1
ATOM 756 C C . LYS A 1 90 ? 4.485 -8.438 -21.931 1.00 98.44 90 LYS A C 1
ATOM 758 O O . LYS A 1 90 ? 5.207 -8.083 -21.005 1.00 98.44 90 LYS A O 1
ATOM 763 N N . PHE A 1 91 ? 3.645 -9.464 -21.822 1.00 98.44 91 PHE A N 1
ATOM 764 C CA . PHE A 1 91 ? 3.513 -10.269 -20.609 1.00 98.44 91 PHE A CA 1
ATOM 765 C C . PHE A 1 91 ? 3.630 -11.754 -20.939 1.00 98.44 91 PHE A C 1
ATOM 767 O O . PHE A 1 91 ? 2.878 -12.273 -21.764 1.00 98.44 91 PHE A O 1
ATOM 774 N N . ILE A 1 92 ? 4.574 -12.442 -20.299 1.00 97.88 92 ILE A N 1
ATOM 775 C CA . ILE A 1 92 ? 4.762 -13.887 -20.433 1.00 97.88 92 ILE A CA 1
ATOM 776 C C . ILE A 1 92 ? 4.546 -14.530 -19.071 1.00 97.88 92 ILE A C 1
ATOM 778 O O . ILE A 1 92 ? 5.143 -14.124 -18.075 1.00 97.88 92 ILE A O 1
ATOM 782 N N . GLN A 1 93 ? 3.720 -15.572 -19.054 1.00 96.69 93 GLN A N 1
ATOM 783 C CA . GLN A 1 93 ? 3.428 -16.362 -17.869 1.00 96.69 93 GLN A CA 1
ATOM 784 C C . GLN A 1 93 ? 3.762 -17.834 -18.093 1.00 96.69 93 GLN A C 1
ATOM 786 O O . GLN A 1 93 ? 3.420 -18.413 -19.125 1.00 96.69 93 GLN A O 1
ATOM 791 N N . GLY A 1 94 ? 4.344 -18.450 -17.070 1.00 88.88 94 GLY A N 1
ATOM 792 C CA . GLY A 1 94 ? 4.409 -19.896 -16.916 1.00 88.88 94 GLY A CA 1
ATOM 793 C C . GLY A 1 94 ? 5.695 -20.330 -16.227 1.00 88.88 94 GLY A C 1
ATOM 794 O O . GLY A 1 94 ? 6.711 -19.652 -16.343 1.00 88.88 94 GLY A O 1
ATOM 795 N N . PRO A 1 95 ? 5.714 -21.475 -15.534 1.00 90.19 95 PRO A N 1
ATOM 796 C CA . PRO A 1 95 ? 6.991 -22.085 -15.213 1.00 90.19 95 PRO A CA 1
ATOM 797 C C . PRO A 1 95 ? 7.660 -22.488 -16.535 1.00 90.19 95 PRO A C 1
ATOM 799 O O . PRO A 1 95 ? 7.136 -23.314 -17.283 1.00 90.19 95 PRO A O 1
ATOM 802 N N . LEU A 1 96 ? 8.799 -21.878 -16.842 1.00 95.31 96 LEU A N 1
ATOM 803 C CA . LEU A 1 96 ? 9.642 -22.238 -17.978 1.00 95.31 96 LEU A CA 1
ATOM 804 C C . LEU A 1 96 ? 10.997 -22.720 -17.448 1.00 95.31 96 LEU A C 1
ATOM 806 O O . LEU A 1 96 ? 11.419 -22.264 -16.381 1.00 95.31 96 LEU A O 1
ATOM 810 N N . PRO A 1 97 ? 11.690 -23.614 -18.176 1.00 96.00 97 PRO A N 1
ATOM 811 C CA . PRO A 1 97 ? 13.095 -23.895 -17.906 1.00 96.00 97 PRO A CA 1
ATOM 812 C C . PRO A 1 97 ? 13.910 -22.600 -17.881 1.00 96.00 97 PRO A C 1
ATOM 814 O O . PRO A 1 97 ? 13.600 -21.659 -18.621 1.00 96.00 97 PRO A O 1
ATOM 817 N N . LEU A 1 98 ? 14.947 -22.565 -17.046 1.00 96.06 98 LEU A N 1
ATOM 818 C CA . LEU A 1 98 ? 15.792 -21.388 -16.854 1.00 96.06 98 LEU A CA 1
ATOM 819 C C . LEU A 1 98 ? 16.344 -20.861 -18.185 1.00 96.06 98 LEU A C 1
ATOM 821 O O . LEU A 1 98 ? 16.295 -19.661 -18.435 1.00 96.06 98 LEU A O 1
ATOM 825 N N . GLU A 1 99 ? 16.802 -21.759 -19.054 1.00 97.25 99 GLU A N 1
ATOM 826 C CA . GLU A 1 99 ? 17.361 -21.451 -20.371 1.00 97.25 99 GLU A CA 1
ATOM 827 C C . GLU A 1 99 ? 16.353 -20.709 -21.243 1.00 97.25 99 GLU A C 1
ATOM 829 O O . GLU A 1 99 ? 16.669 -19.700 -21.866 1.00 97.25 99 GLU A O 1
ATOM 834 N N . LYS A 1 100 ? 15.099 -21.166 -21.225 1.00 97.75 100 LYS A N 1
ATOM 835 C CA . LYS A 1 100 ? 14.026 -20.538 -21.991 1.00 97.75 100 LYS A CA 1
ATOM 836 C C . LYS A 1 100 ? 13.685 -19.156 -21.439 1.00 97.75 100 LYS A C 1
ATOM 838 O O . LYS A 1 100 ? 13.380 -18.259 -22.221 1.00 97.75 100 LYS A O 1
ATOM 843 N N . TRP A 1 101 ? 13.726 -18.973 -20.118 1.00 97.56 101 TRP A N 1
ATOM 844 C CA . TRP A 1 101 ? 13.568 -17.647 -19.523 1.00 97.56 101 TRP A CA 1
ATOM 845 C C . TRP A 1 101 ? 14.700 -16.705 -19.927 1.00 97.56 101 TRP A C 1
ATOM 847 O O . TRP A 1 101 ? 14.422 -15.595 -20.378 1.00 97.56 101 TRP A O 1
ATOM 857 N N . ALA A 1 102 ? 15.949 -17.156 -19.811 1.00 97.81 102 ALA A N 1
ATOM 858 C CA . ALA A 1 102 ? 17.123 -16.377 -20.185 1.00 97.81 102 ALA A CA 1
ATOM 859 C C . ALA A 1 102 ? 17.085 -15.968 -21.668 1.00 97.81 102 ALA A C 1
ATOM 861 O O . ALA A 1 102 ? 17.253 -14.788 -21.977 1.00 97.81 102 ALA A O 1
ATOM 862 N N . ASP A 1 103 ? 16.752 -16.902 -22.565 1.00 97.88 103 ASP A N 1
ATOM 863 C CA . ASP A 1 103 ? 16.587 -16.639 -23.999 1.00 97.88 103 ASP A CA 1
ATOM 864 C C . ASP A 1 103 ? 15.527 -15.569 -24.277 1.00 97.88 103 ASP A C 1
ATOM 866 O O . ASP A 1 103 ? 15.777 -14.626 -25.026 1.00 97.88 103 ASP A O 1
ATOM 870 N N . ILE A 1 104 ? 14.341 -15.697 -23.673 1.00 98.31 104 ILE A N 1
ATOM 871 C CA . ILE A 1 104 ? 13.240 -14.742 -23.855 1.00 98.31 104 ILE A CA 1
ATOM 872 C C . ILE A 1 104 ? 13.664 -13.341 -23.404 1.00 98.31 104 ILE A C 1
ATOM 874 O O . ILE A 1 104 ? 13.505 -12.381 -24.158 1.00 98.31 104 ILE A O 1
ATOM 878 N N . ILE A 1 105 ? 14.218 -13.231 -22.193 1.00 98.31 105 ILE A N 1
ATOM 879 C CA . ILE A 1 105 ? 14.599 -11.946 -21.595 1.00 98.31 105 ILE A CA 1
ATOM 880 C C . ILE A 1 105 ? 15.699 -11.275 -22.430 1.00 98.31 105 ILE A C 1
ATOM 882 O O . ILE A 1 105 ? 15.617 -10.078 -22.715 1.00 98.31 105 ILE A O 1
ATOM 886 N N . GLN A 1 106 ? 16.695 -12.038 -22.887 1.00 96.44 106 GLN A N 1
ATOM 887 C CA . GLN A 1 106 ? 17.787 -11.504 -23.701 1.00 96.44 106 GLN A CA 1
ATOM 888 C C . GLN A 1 106 ? 17.316 -11.090 -25.109 1.00 96.44 106 GLN A C 1
ATOM 890 O O . GLN A 1 106 ? 17.764 -10.069 -25.639 1.00 96.44 106 GLN A O 1
ATOM 895 N N . GLN A 1 107 ? 16.376 -11.832 -25.711 1.00 97.50 107 GLN A N 1
ATOM 896 C CA . GLN A 1 107 ? 15.775 -11.492 -27.010 1.00 97.50 107 GLN A CA 1
ATOM 897 C C . GLN A 1 107 ? 14.969 -10.189 -26.972 1.00 97.50 107 GLN A C 1
ATOM 899 O O . GLN A 1 107 ? 14.944 -9.463 -27.971 1.00 97.50 107 GLN A O 1
ATOM 904 N N . ASP A 1 108 ? 14.364 -9.862 -25.829 1.00 98.06 108 ASP A N 1
ATOM 905 C CA . ASP A 1 108 ? 13.605 -8.622 -25.642 1.00 98.06 108 ASP A CA 1
ATOM 906 C C . ASP A 1 108 ? 14.501 -7.370 -25.577 1.00 98.06 108 ASP A C 1
ATOM 908 O O . ASP A 1 108 ? 14.019 -6.247 -25.771 1.00 98.06 108 ASP A O 1
ATOM 912 N N . LYS A 1 109 ? 15.825 -7.559 -25.425 1.00 97.12 109 LYS A N 1
ATOM 913 C CA . LYS A 1 109 ? 16.849 -6.498 -25.427 1.00 97.12 109 LYS A CA 1
ATOM 914 C C . LYS A 1 109 ? 16.483 -5.369 -24.468 1.00 97.12 109 LYS A C 1
ATOM 916 O O . LYS A 1 109 ? 16.403 -4.200 -24.849 1.00 97.12 109 LYS A O 1
ATOM 921 N N . LEU A 1 110 ? 16.199 -5.753 -23.231 1.00 98.50 110 LEU A N 1
ATOM 922 C CA . LEU A 1 110 ? 15.877 -4.820 -22.164 1.00 98.50 110 LEU A CA 1
ATOM 923 C C . LEU A 1 110 ? 17.064 -3.900 -21.879 1.00 98.50 110 LEU A C 1
ATOM 925 O O . LEU A 1 110 ? 18.219 -4.308 -21.992 1.00 98.50 110 LEU A O 1
ATOM 929 N N . HIS A 1 111 ? 16.776 -2.672 -21.457 1.00 98.50 111 HIS A N 1
ATOM 930 C CA . HIS A 1 111 ? 17.805 -1.770 -20.938 1.00 98.50 111 HIS A CA 1
ATOM 931 C C . HIS A 1 111 ? 17.963 -1.939 -19.427 1.00 98.50 111 HIS A C 1
ATOM 933 O O . HIS A 1 111 ? 19.076 -1.851 -18.914 1.00 98.50 111 HIS A O 1
ATOM 939 N N . VAL A 1 112 ? 16.854 -2.215 -18.733 1.00 98.75 112 VAL A N 1
ATOM 940 C CA . VAL A 1 112 ? 16.811 -2.435 -17.286 1.00 98.75 112 VAL A CA 1
ATOM 941 C C . VAL A 1 112 ? 15.990 -3.689 -16.984 1.00 98.75 112 VAL A C 1
ATOM 943 O O . VAL A 1 112 ? 14.888 -3.851 -17.509 1.00 98.75 112 VAL A O 1
ATOM 946 N N . LEU A 1 113 ? 16.507 -4.562 -16.124 1.00 98.69 113 LEU A N 1
ATOM 947 C CA . LEU A 1 113 ? 15.793 -5.711 -15.572 1.00 98.69 113 LEU A CA 1
ATOM 948 C C . LEU A 1 113 ? 15.608 -5.519 -14.068 1.00 98.69 113 LEU A C 1
ATOM 950 O O . LEU A 1 113 ? 16.580 -5.393 -13.332 1.00 98.69 113 LEU A O 1
ATOM 954 N N . ILE A 1 114 ? 14.361 -5.489 -13.616 1.00 98.25 114 ILE A N 1
ATOM 955 C CA . ILE A 1 114 ? 13.987 -5.264 -12.225 1.00 98.25 114 ILE A CA 1
ATOM 956 C C . ILE A 1 114 ? 13.468 -6.570 -11.625 1.00 98.25 114 ILE A C 1
ATOM 958 O O . ILE A 1 114 ? 12.584 -7.224 -12.184 1.00 98.25 114 ILE A O 1
ATOM 962 N N . PHE A 1 115 ? 13.982 -6.902 -10.447 1.00 97.12 115 PHE A N 1
ATOM 963 C CA . PHE A 1 115 ? 13.510 -7.964 -9.571 1.00 97.12 115 PHE A CA 1
ATOM 964 C C . PHE A 1 115 ? 12.835 -7.318 -8.350 1.00 97.12 115 PHE A C 1
ATOM 966 O O . PHE A 1 115 ? 13.514 -6.904 -7.407 1.00 97.12 115 PHE A O 1
ATOM 973 N N . PRO A 1 116 ? 11.496 -7.171 -8.351 1.00 94.50 116 PRO A N 1
ATOM 974 C CA . PRO A 1 116 ? 10.766 -6.480 -7.280 1.00 94.50 116 PRO A CA 1
ATOM 975 C C . PRO A 1 116 ? 10.846 -7.202 -5.933 1.00 94.50 116 PRO A C 1
ATOM 977 O O . PRO A 1 116 ? 10.585 -6.627 -4.877 1.00 94.50 116 PRO A O 1
ATOM 980 N N . GLU A 1 117 ? 11.193 -8.482 -5.990 1.00 88.62 117 GLU A N 1
ATOM 981 C CA . GLU A 1 117 ? 11.592 -9.303 -4.868 1.00 88.62 117 GLU A CA 1
ATOM 982 C C . GLU A 1 117 ? 12.763 -10.186 -5.270 1.00 88.62 117 GLU A C 1
ATOM 984 O O . GLU A 1 117 ? 12.927 -10.513 -6.447 1.00 88.62 117 GLU A O 1
ATOM 989 N N . PHE A 1 118 ? 13.559 -10.572 -4.280 1.00 83.44 118 PHE A N 1
ATOM 990 C CA . PHE A 1 118 ? 14.709 -11.426 -4.487 1.00 83.44 118 PHE A CA 1
ATOM 991 C C . PHE A 1 118 ? 14.796 -12.453 -3.358 1.00 83.44 118 PHE A C 1
ATOM 993 O O . PHE A 1 118 ? 14.669 -12.099 -2.191 1.00 83.44 118 PHE A O 1
ATOM 1000 N N . GLY A 1 119 ? 14.982 -13.733 -3.681 1.00 83.12 119 GLY A N 1
ATOM 1001 C CA . GLY A 1 119 ? 15.132 -14.794 -2.677 1.00 83.12 119 GLY A CA 1
ATOM 1002 C C . GLY A 1 119 ? 13.849 -15.519 -2.253 1.00 83.12 119 GLY A C 1
ATOM 1003 O O . GLY A 1 119 ? 13.959 -16.579 -1.642 1.00 83.12 119 GLY A O 1
ATOM 1004 N N . MET A 1 120 ? 12.646 -15.033 -2.594 1.00 87.88 120 MET A N 1
ATOM 1005 C CA . MET A 1 120 ? 11.400 -15.773 -2.309 1.00 87.88 120 MET A CA 1
ATOM 1006 C C . MET A 1 120 ? 11.018 -16.762 -3.422 1.00 87.88 120 MET A C 1
ATOM 1008 O O . MET A 1 120 ? 10.193 -17.650 -3.197 1.00 87.88 120 MET A O 1
ATOM 1012 N N . ASP A 1 121 ? 11.613 -16.628 -4.609 1.00 89.88 121 ASP A N 1
ATOM 1013 C CA . ASP A 1 121 ? 11.456 -17.548 -5.734 1.00 89.88 121 ASP A CA 1
ATOM 1014 C C . ASP A 1 121 ? 12.830 -18.032 -6.232 1.00 89.88 121 ASP A C 1
ATOM 1016 O O . ASP A 1 121 ? 13.664 -17.218 -6.628 1.00 89.88 121 ASP A O 1
ATOM 1020 N N . PRO A 1 122 ? 13.102 -19.349 -6.260 1.00 91.12 122 PRO A N 1
ATOM 1021 C CA . PRO A 1 122 ? 14.376 -19.858 -6.764 1.00 91.12 122 PRO A CA 1
ATOM 1022 C C . PRO A 1 122 ? 14.682 -19.421 -8.202 1.00 91.12 122 PRO A C 1
ATOM 1024 O O . PRO A 1 122 ? 15.839 -19.156 -8.523 1.00 91.12 122 PRO A O 1
ATOM 1027 N N . ALA A 1 123 ? 13.659 -19.296 -9.057 1.00 93.19 123 ALA A N 1
ATOM 1028 C CA . ALA A 1 123 ? 13.853 -18.878 -10.442 1.00 93.19 123 ALA A CA 1
ATOM 1029 C C . ALA A 1 123 ? 14.332 -17.421 -10.549 1.00 93.19 123 ALA A C 1
ATOM 1031 O O . ALA A 1 123 ? 15.195 -17.137 -11.377 1.00 93.19 123 ALA A O 1
ATOM 1032 N N . THR A 1 124 ? 13.841 -16.502 -9.704 1.00 93.12 124 THR A N 1
ATOM 1033 C CA . THR A 1 124 ? 14.331 -15.111 -9.699 1.00 93.12 124 THR A CA 1
ATOM 1034 C C . THR A 1 124 ? 15.776 -15.027 -9.224 1.00 93.12 124 THR A C 1
ATOM 1036 O O . THR A 1 124 ? 16.555 -14.291 -9.823 1.00 93.12 124 THR A O 1
ATOM 1039 N N . VAL A 1 125 ? 16.173 -15.845 -8.241 1.00 93.25 125 VAL A N 1
ATOM 1040 C CA . VAL A 1 125 ? 17.578 -15.944 -7.804 1.00 93.25 125 VAL A CA 1
ATOM 1041 C C . VAL A 1 125 ? 18.472 -16.452 -8.933 1.00 93.25 125 VAL A C 1
ATOM 1043 O O . VAL A 1 125 ? 19.491 -15.834 -9.230 1.00 93.25 125 VAL A O 1
ATOM 1046 N N . GLN A 1 126 ? 18.082 -17.544 -9.598 1.00 95.38 126 GLN A N 1
ATOM 1047 C CA . GLN A 1 126 ? 18.841 -18.105 -10.720 1.00 95.38 126 GLN A CA 1
ATOM 1048 C C . GLN A 1 126 ? 18.974 -17.111 -11.879 1.00 95.38 126 GLN A C 1
ATOM 1050 O O . GLN A 1 126 ? 20.071 -16.934 -12.400 1.00 95.38 126 GLN A O 1
ATOM 1055 N N . LEU A 1 127 ? 17.886 -16.435 -12.257 1.00 96.69 127 LEU A N 1
ATOM 1056 C CA . LEU A 1 127 ? 17.905 -15.415 -13.308 1.00 96.69 127 LEU A CA 1
ATOM 1057 C C . LEU A 1 127 ? 18.735 -14.191 -12.908 1.00 96.69 127 LEU A C 1
ATOM 1059 O O . LEU A 1 127 ? 19.469 -13.668 -13.738 1.00 96.69 127 LEU A O 1
ATOM 1063 N N . GLY A 1 128 ? 18.670 -13.765 -11.645 1.00 95.81 128 GLY A N 1
ATOM 1064 C CA . GLY A 1 128 ? 19.476 -12.658 -11.133 1.00 95.81 128 GLY A CA 1
ATOM 1065 C C . GLY A 1 128 ? 20.972 -12.965 -11.074 1.00 95.81 128 GLY A C 1
ATOM 1066 O O . GLY A 1 128 ? 21.770 -12.040 -11.168 1.00 95.81 128 GLY A O 1
ATOM 1067 N N . CYS A 1 129 ? 21.371 -14.241 -10.980 1.00 96.88 129 CYS A N 1
ATOM 1068 C CA . CYS A 1 129 ? 22.775 -14.667 -11.071 1.00 96.88 129 CYS A CA 1
ATOM 1069 C C . CYS A 1 129 ? 23.349 -14.603 -12.497 1.00 96.88 129 CYS A C 1
ATOM 1071 O O . CYS A 1 129 ? 24.555 -14.762 -12.676 1.00 96.88 129 CYS A O 1
ATOM 1073 N N . LEU A 1 130 ? 22.498 -14.436 -13.510 1.00 97.56 130 LEU A N 1
ATOM 1074 C CA . LEU A 1 130 ? 22.893 -14.241 -14.901 1.00 97.56 130 LEU A CA 1
ATOM 1075 C C . LEU A 1 130 ? 22.913 -12.737 -15.217 1.00 97.56 130 LEU A C 1
ATOM 1077 O O . LEU A 1 130 ? 22.277 -11.938 -14.529 1.00 97.56 130 LEU A O 1
ATOM 1081 N N . LYS A 1 131 ? 23.630 -12.338 -16.271 1.00 97.50 131 LYS A N 1
ATOM 1082 C CA . LYS A 1 131 ? 23.591 -10.979 -16.823 1.00 97.50 131 LYS A CA 1
ATOM 1083 C C . LYS A 1 131 ? 22.666 -10.984 -18.041 1.00 97.50 131 LYS A C 1
ATOM 1085 O O . LYS A 1 131 ? 23.076 -11.326 -19.147 1.00 97.50 131 LYS A O 1
ATOM 1090 N N . LEU A 1 132 ? 21.391 -10.659 -17.818 1.00 98.00 132 LEU A N 1
ATOM 1091 C CA . LEU A 1 132 ? 20.320 -10.736 -18.828 1.00 98.00 132 LEU A CA 1
ATOM 1092 C C . LEU A 1 132 ? 19.889 -9.367 -19.373 1.00 98.00 132 LEU A C 1
ATOM 1094 O O . LEU A 1 132 ? 19.224 -9.292 -20.405 1.00 98.00 132 LEU A O 1
ATOM 1098 N N . ALA A 1 133 ? 20.294 -8.287 -18.707 1.00 98.31 133 ALA A N 1
ATOM 1099 C CA . ALA A 1 133 ? 20.190 -6.915 -19.192 1.00 98.31 133 ALA A CA 1
ATOM 1100 C C . ALA A 1 133 ? 21.453 -6.121 -18.806 1.00 98.31 133 ALA A C 1
ATOM 1102 O O . ALA A 1 133 ? 22.150 -6.519 -17.866 1.00 98.31 133 ALA A O 1
ATOM 1103 N N . PRO A 1 134 ? 21.751 -4.992 -19.482 1.00 98.19 134 PRO A N 1
ATOM 1104 C CA . PRO A 1 134 ? 22.875 -4.127 -19.122 1.00 98.19 134 PRO A CA 1
ATOM 1105 C C . PRO A 1 134 ? 22.830 -3.666 -17.663 1.00 98.19 134 PRO A C 1
ATOM 1107 O O . PRO A 1 134 ? 23.859 -3.644 -16.992 1.00 98.19 134 PRO A O 1
ATOM 1110 N N . ILE A 1 135 ? 21.628 -3.340 -17.175 1.00 98.62 135 ILE A N 1
ATOM 1111 C CA . ILE A 1 135 ? 21.381 -2.890 -15.806 1.00 98.62 135 ILE A CA 1
ATOM 1112 C C . ILE A 1 135 ? 20.385 -3.840 -15.147 1.00 98.62 135 ILE A C 1
ATOM 1114 O O . ILE A 1 135 ? 19.283 -4.046 -15.662 1.00 98.62 135 ILE A O 1
ATOM 1118 N N . GLN A 1 136 ? 20.753 -4.387 -13.994 1.00 98.25 136 GLN A N 1
ATOM 1119 C CA . GLN A 1 136 ? 19.900 -5.229 -13.165 1.00 98.25 136 GLN A CA 1
ATOM 1120 C C . GLN A 1 136 ? 19.685 -4.576 -11.804 1.00 98.25 136 GLN A C 1
ATOM 1122 O O . GLN A 1 136 ? 20.613 -4.073 -11.172 1.00 98.25 136 GLN A O 1
ATOM 1127 N N . VAL A 1 137 ? 18.433 -4.564 -11.369 1.00 97.94 137 VAL A N 1
ATOM 1128 C CA . VAL A 1 137 ? 17.980 -3.818 -10.199 1.00 97.94 137 VAL A CA 1
ATOM 1129 C C . VAL A 1 137 ? 17.152 -4.736 -9.320 1.00 97.94 137 VAL A C 1
ATOM 1131 O O . VAL A 1 137 ? 16.284 -5.451 -9.814 1.00 97.94 137 VAL A O 1
ATOM 1134 N N . VAL A 1 138 ? 17.374 -4.684 -8.014 1.00 96.00 138 VAL A N 1
ATOM 1135 C CA . VAL A 1 138 ? 16.517 -5.344 -7.021 1.00 96.00 138 VAL A CA 1
ATOM 1136 C C . VAL A 1 138 ? 15.744 -4.306 -6.212 1.00 96.00 138 VAL A C 1
ATOM 1138 O O . VAL A 1 138 ? 16.161 -3.152 -6.092 1.00 96.00 138 VAL A O 1
ATOM 1141 N N . PHE A 1 139 ? 14.607 -4.709 -5.651 1.00 92.38 139 PHE A N 1
ATOM 1142 C CA . PHE A 1 139 ? 13.864 -3.929 -4.659 1.00 92.38 139 PHE A CA 1
ATOM 1143 C C . PHE A 1 139 ? 13.593 -4.749 -3.395 1.00 92.38 139 PHE A C 1
ATOM 1145 O O . PHE A 1 139 ? 13.608 -5.981 -3.417 1.00 92.38 139 PHE A O 1
ATOM 1152 N N . GLY A 1 140 ? 13.271 -4.044 -2.304 1.00 71.69 140 GLY A N 1
ATOM 1153 C CA . GLY A 1 140 ? 13.046 -4.559 -0.951 1.00 71.69 140 GLY A CA 1
ATOM 1154 C C . GLY A 1 140 ? 11.863 -5.517 -0.741 1.00 71.69 140 GLY A C 1
ATOM 1155 O O . GLY A 1 140 ? 11.375 -5.631 0.384 1.00 71.69 140 GLY A O 1
ATOM 1156 N N . GLY A 1 141 ? 11.401 -6.249 -1.764 1.00 61.91 141 GLY A N 1
ATOM 1157 C CA . GLY A 1 141 ? 10.538 -7.419 -1.564 1.00 61.91 141 GLY A CA 1
ATOM 1158 C C . GLY A 1 141 ? 11.167 -8.439 -0.600 1.00 61.91 141 GLY A C 1
ATOM 1159 O O . GLY A 1 141 ? 10.454 -9.046 0.200 1.00 61.91 141 GLY A O 1
ATOM 1160 N N . HIS A 1 142 ? 12.503 -8.523 -0.594 1.00 70.19 142 HIS A N 1
ATOM 1161 C CA . HIS A 1 142 ? 13.312 -9.036 0.511 1.00 70.19 142 HIS A CA 1
ATOM 1162 C C . HIS A 1 142 ? 14.330 -7.947 0.905 1.00 70.19 142 HIS A C 1
ATOM 1164 O O . HIS A 1 142 ? 15.253 -7.689 0.143 1.00 70.19 142 HIS A O 1
ATOM 1170 N N . PRO A 1 143 ? 14.147 -7.243 2.032 1.00 67.75 143 PRO A N 1
ATOM 1171 C CA . PRO A 1 143 ? 14.823 -5.971 2.306 1.00 67.75 143 PRO A CA 1
ATOM 1172 C C . PRO A 1 143 ? 16.193 -6.162 2.966 1.00 67.75 143 PRO A C 1
ATOM 1174 O O . PRO A 1 143 ? 16.411 -5.742 4.101 1.00 67.75 143 PRO A O 1
ATOM 1177 N N . GLU A 1 144 ? 17.083 -6.831 2.241 1.00 82.19 144 GLU A N 1
ATOM 1178 C CA . GLU A 1 144 ? 18.520 -6.920 2.495 1.00 82.19 144 GLU A CA 1
ATOM 1179 C C . GLU A 1 144 ? 19.239 -7.069 1.146 1.00 82.19 144 GLU A C 1
ATOM 1181 O O . GLU A 1 144 ? 18.617 -7.419 0.143 1.00 82.19 144 GLU A O 1
ATOM 1186 N N . THR A 1 145 ? 20.551 -6.837 1.123 1.00 92.62 145 THR A N 1
ATOM 1187 C CA . THR A 1 145 ? 21.380 -7.028 -0.074 1.00 92.62 145 THR A CA 1
ATOM 1188 C C . THR A 1 145 ? 21.217 -8.422 -0.687 1.00 92.62 145 THR A C 1
ATOM 1190 O O . THR A 1 145 ? 21.170 -9.436 0.022 1.00 92.62 145 THR A O 1
ATOM 1193 N N . SER A 1 146 ? 21.179 -8.487 -2.021 1.00 93.06 146 SER A N 1
ATOM 1194 C CA . SER A 1 146 ? 21.240 -9.761 -2.743 1.00 93.06 146 SER A CA 1
ATOM 1195 C C . SER A 1 146 ? 22.618 -10.411 -2.604 1.00 93.06 146 SER A C 1
ATOM 1197 O O . SER A 1 146 ? 22.731 -11.634 -2.693 1.00 93.06 146 SER A O 1
ATOM 1199 N N . GLY A 1 147 ? 23.668 -9.606 -2.392 1.00 94.12 147 GLY A N 1
ATOM 1200 C CA . GLY A 1 147 ? 25.057 -10.057 -2.415 1.00 94.12 147 GLY A CA 1
ATOM 1201 C C . GLY A 1 147 ? 25.548 -10.492 -3.799 1.00 94.12 147 GLY A C 1
ATOM 1202 O O . GLY A 1 147 ? 26.674 -10.976 -3.907 1.00 94.12 147 GLY A O 1
ATOM 1203 N N . LEU A 1 148 ? 24.724 -10.373 -4.847 1.00 94.31 148 LEU A N 1
ATOM 1204 C CA . LEU A 1 148 ? 25.062 -10.846 -6.182 1.00 94.31 148 LEU A CA 1
ATOM 1205 C C . LEU A 1 148 ? 25.865 -9.790 -6.952 1.00 94.31 148 LEU A C 1
ATOM 1207 O O . LEU A 1 148 ? 25.358 -8.690 -7.167 1.00 94.31 148 LEU A O 1
ATOM 1211 N N . PRO A 1 149 ? 27.059 -10.127 -7.473 1.00 95.56 149 PRO A N 1
ATOM 1212 C CA . PRO A 1 149 ? 27.853 -9.196 -8.281 1.00 95.56 149 PRO A CA 1
ATOM 1213 C C . PRO A 1 149 ? 27.207 -8.837 -9.631 1.00 95.56 149 PRO A C 1
ATOM 1215 O O . PRO A 1 149 ? 27.660 -7.923 -10.310 1.00 95.56 149 PRO A O 1
ATOM 1218 N N . THR A 1 150 ? 26.160 -9.553 -10.041 1.00 96.62 150 THR A N 1
ATOM 1219 C CA . THR A 1 150 ? 25.394 -9.299 -11.269 1.00 96.62 150 THR A CA 1
ATOM 1220 C C . THR A 1 150 ? 24.283 -8.262 -11.101 1.00 96.62 150 THR A C 1
ATOM 1222 O O . THR A 1 150 ? 23.678 -7.869 -12.102 1.00 96.62 150 THR A O 1
ATOM 1225 N N . ILE A 1 151 ? 23.980 -7.833 -9.871 1.00 97.06 151 ILE A N 1
ATOM 1226 C CA . ILE A 1 151 ? 22.966 -6.816 -9.579 1.00 97.06 151 ILE A CA 1
ATOM 1227 C C . ILE A 1 151 ? 23.654 -5.468 -9.355 1.00 97.06 151 ILE A C 1
ATOM 1229 O O . ILE A 1 151 ? 24.507 -5.325 -8.484 1.00 97.06 151 ILE A O 1
ATOM 1233 N N . ASP A 1 152 ? 23.262 -4.465 -10.139 1.00 98.12 152 ASP A N 1
ATOM 1234 C CA . ASP A 1 152 ? 23.931 -3.164 -10.169 1.00 98.12 152 ASP A CA 1
ATOM 1235 C C . ASP A 1 152 ? 23.375 -2.209 -9.095 1.00 98.12 152 ASP A C 1
ATOM 1237 O O . ASP A 1 152 ? 24.128 -1.468 -8.455 1.00 98.12 152 ASP A O 1
ATOM 1241 N N . TYR A 1 153 ? 22.054 -2.231 -8.875 1.00 98.19 153 TYR A N 1
ATOM 1242 C CA . TYR A 1 153 ? 21.369 -1.307 -7.966 1.00 98.19 153 TYR A CA 1
ATOM 1243 C C . TYR A 1 153 ? 20.378 -2.003 -7.034 1.00 98.19 153 TYR A C 1
ATOM 1245 O O . TYR A 1 153 ? 19.663 -2.919 -7.441 1.00 98.19 153 TYR A O 1
ATOM 1253 N N . HIS A 1 154 ? 20.259 -1.476 -5.815 1.00 97.25 154 HIS A N 1
ATOM 1254 C CA . HIS A 1 154 ? 19.191 -1.819 -4.880 1.00 97.25 154 HIS A CA 1
ATOM 1255 C C . HIS A 1 154 ? 18.307 -0.589 -4.640 1.00 97.25 154 HIS A C 1
ATOM 1257 O O . HIS A 1 154 ? 18.766 0.428 -4.122 1.00 97.25 154 HIS A O 1
ATOM 1263 N N . LEU A 1 155 ? 17.030 -0.669 -5.011 1.00 96.62 155 LEU A N 1
ATOM 1264 C CA . LEU A 1 155 ? 16.034 0.370 -4.742 1.00 96.62 155 LEU A CA 1
ATOM 1265 C C . LEU A 1 155 ? 15.503 0.228 -3.305 1.00 96.62 155 LEU A C 1
ATOM 1267 O O . LEU A 1 155 ? 15.136 -0.870 -2.882 1.00 96.62 155 LEU A O 1
ATOM 1271 N N . SER A 1 156 ? 15.430 1.331 -2.560 1.00 95.50 156 SER A N 1
ATOM 1272 C CA . SER A 1 156 ? 14.913 1.363 -1.185 1.00 95.50 156 SER A CA 1
ATOM 1273 C C . SER A 1 156 ? 14.226 2.694 -0.849 1.00 95.50 156 SER A C 1
ATOM 1275 O O . SER A 1 156 ? 14.191 3.609 -1.668 1.00 95.50 156 SER A O 1
ATOM 1277 N N . SER A 1 157 ? 13.660 2.787 0.353 1.00 95.31 157 SER A N 1
ATOM 1278 C CA . SER A 1 157 ? 12.945 3.951 0.892 1.00 95.31 157 SER A CA 1
ATOM 1279 C C . SER A 1 157 ? 13.881 4.878 1.663 1.00 95.31 157 SER A C 1
ATOM 1281 O O . SER A 1 157 ? 14.624 4.437 2.539 1.00 95.31 157 SER A O 1
ATOM 1283 N N . ASP A 1 158 ? 13.819 6.181 1.398 1.00 95.81 158 ASP A N 1
ATOM 1284 C CA . ASP A 1 158 ? 14.590 7.163 2.158 1.00 95.81 158 ASP A CA 1
ATOM 1285 C C . ASP A 1 158 ? 14.142 7.289 3.625 1.00 95.81 158 ASP A C 1
ATOM 1287 O O . ASP A 1 158 ? 14.995 7.497 4.485 1.00 95.81 158 ASP A O 1
ATOM 1291 N N . LEU A 1 159 ? 12.857 7.086 3.931 1.00 96.44 159 LEU A N 1
ATOM 1292 C CA . LEU A 1 159 ? 12.327 7.101 5.297 1.00 96.44 159 LEU A CA 1
ATOM 1293 C C . LEU A 1 159 ? 12.750 5.879 6.119 1.00 96.44 159 LEU A C 1
ATOM 1295 O O . LEU A 1 159 ? 12.811 5.958 7.350 1.00 96.44 159 LEU A O 1
ATOM 1299 N N . MET A 1 160 ? 13.008 4.750 5.456 1.00 96.06 160 MET A N 1
ATOM 1300 C CA . MET A 1 160 ? 13.381 3.500 6.117 1.00 96.06 160 MET A CA 1
ATOM 1301 C C . MET A 1 160 ? 14.891 3.348 6.269 1.00 96.06 160 MET A C 1
ATOM 1303 O O . MET A 1 160 ? 15.323 2.731 7.232 1.00 96.06 160 MET A O 1
ATOM 1307 N N . GLU A 1 161 ? 15.706 3.892 5.370 1.00 95.69 161 GLU A N 1
ATOM 1308 C CA . GLU A 1 161 ? 17.160 3.701 5.408 1.00 95.69 161 GLU A CA 1
ATOM 1309 C C . GLU A 1 161 ? 17.864 4.640 6.414 1.00 95.69 161 GLU A C 1
ATOM 1311 O O . GLU A 1 161 ? 17.559 5.839 6.457 1.00 95.69 161 GLU A O 1
ATOM 1316 N N . PRO A 1 162 ? 18.827 4.159 7.225 1.00 94.88 162 PRO A N 1
ATOM 1317 C CA . PRO A 1 162 ? 19.680 5.034 8.033 1.00 94.88 162 PRO A CA 1
ATOM 1318 C C . PRO A 1 162 ? 20.665 5.844 7.164 1.00 94.88 162 PRO A C 1
ATOM 1320 O O . PRO A 1 162 ? 20.706 5.720 5.938 1.00 94.88 162 PRO A O 1
ATOM 1323 N N . GLU A 1 163 ? 21.455 6.729 7.773 1.00 93.81 163 GLU A N 1
ATOM 1324 C CA . GLU A 1 163 ? 22.429 7.560 7.043 1.00 93.81 163 GLU A CA 1
ATOM 1325 C C . GLU A 1 163 ? 23.560 6.726 6.417 1.00 93.81 163 GLU A C 1
ATOM 1327 O O . GLU A 1 163 ? 23.928 6.951 5.266 1.00 93.81 163 GLU A O 1
ATOM 1332 N N . ASN A 1 164 ? 24.044 5.706 7.129 1.00 95.38 164 ASN A N 1
ATOM 1333 C CA . ASN A 1 164 ? 25.094 4.768 6.709 1.00 95.38 164 ASN A CA 1
ATOM 1334 C C . ASN A 1 164 ? 24.578 3.593 5.853 1.00 95.38 164 ASN A C 1
ATOM 1336 O O . ASN A 1 164 ? 25.314 2.642 5.607 1.00 95.38 164 ASN A O 1
ATOM 1340 N N . ALA A 1 165 ? 23.331 3.640 5.373 1.00 95.06 165 ALA A N 1
ATOM 1341 C CA . ALA A 1 165 ? 22.659 2.499 4.748 1.00 95.06 165 ALA A CA 1
ATOM 1342 C C . ALA A 1 165 ? 23.435 1.819 3.611 1.00 95.06 165 ALA A C 1
ATOM 1344 O O . ALA A 1 165 ? 23.349 0.605 3.467 1.00 95.06 165 ALA A O 1
ATOM 1345 N N . GLN A 1 166 ? 24.205 2.566 2.811 1.00 96.38 166 GLN A N 1
ATOM 1346 C CA . GLN A 1 166 ? 24.996 2.005 1.707 1.00 96.38 166 GLN A CA 1
ATOM 1347 C C . GLN A 1 166 ? 25.993 0.927 2.173 1.00 96.38 166 GLN A C 1
ATOM 1349 O O . GLN A 1 166 ? 26.300 0.026 1.398 1.00 96.38 166 GLN A O 1
ATOM 1354 N N . GLU A 1 167 ? 26.468 0.975 3.420 1.00 94.88 167 GLU A N 1
ATOM 1355 C CA . GLU A 1 167 ? 27.381 -0.029 3.987 1.00 94.88 167 GLU A CA 1
ATOM 1356 C C . GLU A 1 167 ? 26.724 -1.412 4.141 1.00 94.88 167 GLU A C 1
ATOM 1358 O O . GLU A 1 167 ? 27.416 -2.423 4.258 1.00 94.88 167 GLU A O 1
ATOM 1363 N N . HIS A 1 168 ? 25.390 -1.476 4.101 1.00 93.88 168 HIS A N 1
ATOM 1364 C CA . HIS A 1 168 ? 24.617 -2.715 4.200 1.00 93.88 168 HIS A CA 1
ATOM 1365 C C . HIS A 1 168 ? 24.374 -3.399 2.845 1.00 93.88 168 HIS A C 1
ATOM 1367 O O . HIS A 1 168 ? 23.840 -4.510 2.816 1.00 93.88 168 HIS A O 1
ATOM 1373 N N . TYR A 1 169 ? 24.760 -2.762 1.733 1.00 95.31 169 TYR A N 1
ATOM 1374 C CA . TYR A 1 169 ? 24.485 -3.234 0.376 1.00 95.31 169 TYR A CA 1
ATOM 1375 C C . TYR A 1 169 ? 25.761 -3.428 -0.437 1.00 95.31 169 TYR A C 1
ATOM 1377 O O . TYR A 1 169 ? 26.639 -2.566 -0.452 1.00 95.31 169 TYR A O 1
ATOM 1385 N N . THR A 1 170 ? 25.849 -4.554 -1.153 1.00 95.50 170 THR A N 1
ATOM 1386 C CA . THR A 1 170 ? 26.880 -4.745 -2.186 1.00 95.50 170 THR A CA 1
ATOM 1387 C C . THR A 1 170 ? 26.543 -3.975 -3.459 1.00 95.50 170 THR A C 1
ATOM 1389 O O . THR A 1 170 ? 27.435 -3.553 -4.188 1.00 95.50 170 THR A O 1
ATOM 1392 N N . GLU A 1 171 ? 25.251 -3.800 -3.731 1.00 96.62 171 GLU A N 1
ATOM 1393 C CA . GLU A 1 171 ? 24.731 -3.004 -4.834 1.00 96.62 171 GLU A CA 1
ATOM 1394 C C . GLU A 1 171 ? 24.849 -1.506 -4.537 1.00 96.62 171 GLU A C 1
ATOM 1396 O O . GLU A 1 171 ? 24.904 -1.071 -3.382 1.00 96.62 171 GLU A O 1
ATOM 1401 N N . LYS A 1 172 ? 24.773 -0.675 -5.579 1.00 97.94 172 LYS A N 1
ATOM 1402 C CA . LYS A 1 172 ? 24.587 0.760 -5.371 1.00 97.94 172 LYS A CA 1
ATOM 1403 C C . LYS A 1 172 ? 23.168 1.030 -4.861 1.00 97.94 172 LYS A C 1
ATOM 1405 O O . LYS A 1 172 ? 22.187 0.792 -5.569 1.00 97.94 172 LYS A O 1
ATOM 1410 N N . LEU A 1 173 ? 23.056 1.553 -3.644 1.00 97.44 173 LEU A N 1
ATOM 1411 C CA . LEU A 1 173 ? 21.781 1.877 -3.018 1.00 97.44 173 LEU A CA 1
ATOM 1412 C C . LEU A 1 173 ? 21.174 3.128 -3.663 1.00 97.44 173 LEU A C 1
ATOM 1414 O O . LEU A 1 173 ? 21.820 4.169 -3.798 1.00 97.44 173 LEU A O 1
ATOM 1418 N N . VAL A 1 174 ? 19.900 3.034 -4.028 1.00 97.62 174 VAL A N 1
ATOM 1419 C CA . VAL A 1 174 ? 19.096 4.137 -4.556 1.00 97.62 174 VAL A CA 1
ATOM 1420 C C . VAL A 1 174 ? 17.918 4.344 -3.619 1.00 97.62 174 VAL A C 1
ATOM 1422 O O . VAL A 1 174 ? 17.030 3.498 -3.518 1.00 97.62 174 VAL A O 1
ATOM 1425 N N . ARG A 1 175 ? 17.916 5.482 -2.925 1.00 96.69 175 ARG A N 1
ATOM 1426 C CA . ARG A 1 175 ? 16.859 5.865 -1.986 1.00 96.69 175 ARG A CA 1
ATOM 1427 C C . ARG A 1 175 ? 15.802 6.671 -2.729 1.00 96.69 175 ARG A C 1
ATOM 1429 O O . ARG A 1 175 ? 16.067 7.795 -3.146 1.00 96.69 175 ARG A O 1
ATOM 1436 N N . LEU A 1 176 ? 14.631 6.078 -2.922 1.00 96.81 176 LEU A N 1
ATOM 1437 C CA . LEU A 1 176 ? 13.460 6.765 -3.449 1.00 96.81 176 LEU A CA 1
ATOM 1438 C C . LEU A 1 176 ? 12.734 7.495 -2.305 1.00 96.81 176 LEU A C 1
ATOM 1440 O O . LEU A 1 176 ? 12.758 6.994 -1.176 1.00 96.81 176 LEU A O 1
ATOM 1444 N N . PRO A 1 177 ? 12.066 8.629 -2.587 1.00 94.50 177 PRO A N 1
ATOM 1445 C CA . PRO A 1 177 ? 11.299 9.370 -1.596 1.00 94.50 177 PRO A CA 1
ATOM 1446 C C . PRO A 1 177 ? 10.237 8.527 -0.890 1.00 94.50 177 PRO A C 1
ATOM 1448 O O . PRO A 1 177 ? 9.658 7.591 -1.461 1.00 94.50 177 PRO A O 1
ATOM 1451 N N . ASN A 1 178 ? 9.947 8.928 0.341 1.00 95.88 178 ASN A N 1
ATOM 1452 C CA . ASN A 1 178 ? 8.927 8.371 1.210 1.00 95.88 178 ASN A CA 1
ATOM 1453 C C . ASN A 1 178 ? 9.068 6.848 1.368 1.00 95.88 178 ASN A C 1
ATOM 1455 O O . ASN A 1 178 ? 10.136 6.343 1.701 1.00 95.88 178 ASN A O 1
ATOM 1459 N N . LEU A 1 179 ? 7.995 6.081 1.153 1.00 94.88 179 LEU A N 1
ATOM 1460 C CA . LEU A 1 179 ? 7.992 4.619 1.306 1.00 94.88 179 LEU A CA 1
ATOM 1461 C C . LEU A 1 179 ? 8.514 3.867 0.074 1.00 94.88 179 LEU A C 1
ATOM 1463 O O . LEU A 1 179 ? 8.456 2.638 0.056 1.00 94.88 179 LEU A O 1
ATOM 1467 N N . ALA A 1 180 ? 9.002 4.574 -0.951 1.00 94.69 180 ALA A N 1
ATOM 1468 C CA . ALA A 1 180 ? 9.422 4.012 -2.237 1.00 94.69 180 ALA A CA 1
ATOM 1469 C C . ALA A 1 180 ? 8.320 3.272 -3.034 1.00 94.69 180 ALA A C 1
ATOM 1471 O O . ALA A 1 180 ? 8.617 2.551 -3.992 1.00 94.69 180 ALA A O 1
ATOM 1472 N N . VAL A 1 181 ? 7.048 3.409 -2.639 1.00 92.69 181 VAL A N 1
ATOM 1473 C CA . VAL A 1 181 ? 5.918 2.680 -3.230 1.00 92.69 181 VAL A CA 1
ATOM 1474 C C . VAL A 1 181 ? 4.694 3.573 -3.408 1.00 92.69 181 VAL A C 1
ATOM 1476 O O . VAL A 1 181 ? 4.346 4.359 -2.529 1.00 92.69 181 VAL A O 1
ATOM 1479 N N . HIS A 1 182 ? 3.996 3.394 -4.529 1.00 90.62 182 HIS A N 1
ATOM 1480 C CA . HIS A 1 182 ? 2.655 3.941 -4.742 1.00 90.62 182 HIS A CA 1
ATOM 1481 C C . HIS A 1 182 ? 1.648 2.869 -4.339 1.00 90.62 182 HIS A C 1
ATOM 1483 O O . HIS A 1 182 ? 1.311 1.991 -5.132 1.00 90.62 182 HIS A O 1
ATOM 1489 N N . TYR A 1 183 ? 1.175 2.919 -3.096 1.00 90.44 183 TYR A N 1
ATOM 1490 C CA . TYR A 1 183 ? 0.176 1.972 -2.605 1.00 90.44 183 TYR A CA 1
ATOM 1491 C C . TYR A 1 183 ? -1.240 2.528 -2.774 1.00 90.44 183 TYR A C 1
ATOM 1493 O O . TYR A 1 183 ? -1.530 3.651 -2.364 1.00 90.44 183 TYR A O 1
ATOM 1501 N N . THR A 1 184 ? -2.145 1.737 -3.343 1.00 86.00 184 THR A N 1
ATOM 1502 C CA . THR A 1 184 ? -3.571 2.075 -3.406 1.00 86.00 184 THR A CA 1
ATOM 1503 C C . THR A 1 184 ? -4.318 1.298 -2.333 1.00 86.00 184 THR A C 1
ATOM 1505 O O . THR A 1 184 ? -4.149 0.086 -2.200 1.00 86.00 184 THR A O 1
ATOM 1508 N N . LEU A 1 185 ? -5.153 2.001 -1.564 1.00 82.25 185 LEU A N 1
ATOM 1509 C CA . LEU A 1 185 ? -5.955 1.390 -0.511 1.00 82.25 185 LEU A CA 1
ATOM 1510 C C . LEU A 1 185 ? -6.850 0.282 -1.086 1.00 82.25 185 LEU A C 1
ATOM 1512 O O . LEU A 1 185 ? -7.606 0.508 -2.030 1.00 82.25 185 LEU A O 1
ATOM 1516 N N . LEU A 1 186 ? -6.775 -0.907 -0.488 1.00 78.19 186 LEU A N 1
ATOM 1517 C CA . LEU A 1 186 ? -7.602 -2.046 -0.869 1.00 78.19 186 LEU A CA 1
ATOM 1518 C C . LEU A 1 186 ? -8.974 -1.947 -0.180 1.00 78.19 186 LEU A C 1
ATOM 1520 O O . LEU A 1 186 ? -9.018 -1.878 1.051 1.00 78.19 186 LEU A O 1
ATOM 1524 N N . PRO A 1 187 ? -10.091 -1.969 -0.928 1.00 76.75 187 PRO A N 1
ATOM 1525 C CA . PRO A 1 187 ? -11.424 -1.973 -0.340 1.00 76.75 187 PRO A CA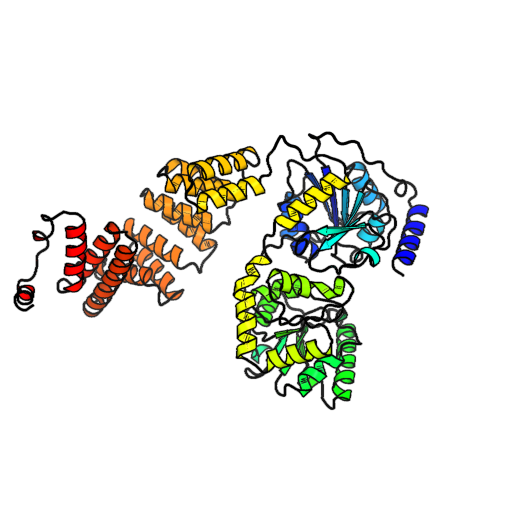 1
ATOM 1526 C C . PRO A 1 187 ? -11.737 -3.374 0.203 1.00 76.75 187 PRO A C 1
ATOM 1528 O O . PRO A 1 187 ? -12.216 -4.243 -0.521 1.00 76.75 187 PRO A O 1
ATOM 1531 N N . VAL A 1 188 ? -11.419 -3.618 1.475 1.00 85.62 188 VAL A N 1
ATOM 1532 C CA . VAL A 1 188 ? -11.750 -4.873 2.166 1.00 85.62 188 VAL A CA 1
ATOM 1533 C C . VAL A 1 188 ? -12.855 -4.604 3.175 1.00 85.62 188 VAL A C 1
ATOM 1535 O O . VAL A 1 188 ? -12.650 -3.859 4.132 1.00 85.62 188 VAL A O 1
ATOM 1538 N N . GLU A 1 189 ? -14.010 -5.237 2.981 1.00 89.69 189 GLU A N 1
ATOM 1539 C CA . GLU A 1 189 ? -15.092 -5.199 3.963 1.00 89.69 189 GLU A CA 1
ATOM 1540 C C . GLU A 1 189 ? -14.747 -6.094 5.168 1.00 89.69 189 GLU A C 1
ATOM 1542 O O . GLU A 1 189 ? -14.516 -7.303 5.001 1.00 89.69 189 GLU A O 1
ATOM 1547 N N . PRO A 1 190 ? -14.680 -5.530 6.389 1.00 94.19 190 PRO A N 1
ATOM 1548 C CA . PRO A 1 190 ? -14.374 -6.301 7.582 1.00 94.19 190 PRO A CA 1
ATOM 1549 C C . PRO A 1 190 ? -15.543 -7.218 7.937 1.00 94.19 190 PRO A C 1
ATOM 1551 O O . PRO A 1 190 ? -16.693 -6.786 8.024 1.00 94.19 190 PRO A O 1
ATOM 1554 N N . LYS A 1 191 ? -15.245 -8.489 8.213 1.00 96.06 191 LYS A N 1
ATOM 1555 C CA . LYS A 1 191 ? -16.225 -9.401 8.803 1.00 96.06 191 LYS A CA 1
ATOM 1556 C C . LYS A 1 191 ? -16.573 -8.906 10.217 1.00 96.06 191 LYS A C 1
ATOM 1558 O O . LYS A 1 191 ? -15.648 -8.762 11.020 1.00 96.06 191 LYS A O 1
ATOM 1563 N N . PRO A 1 192 ? -17.859 -8.715 10.571 1.00 94.88 192 PRO A N 1
ATOM 1564 C CA . PRO A 1 192 ? -18.245 -8.390 11.941 1.00 94.88 192 PRO A CA 1
ATOM 1565 C C . PRO A 1 192 ? -17.646 -9.399 12.928 1.00 94.88 192 PRO A C 1
ATOM 1567 O O . PRO A 1 192 ? -17.842 -10.606 12.782 1.00 94.88 192 PRO A O 1
ATOM 1570 N N . THR A 1 193 ? -16.857 -8.893 13.873 1.00 94.75 193 THR A N 1
ATOM 1571 C CA . THR A 1 193 ? -16.088 -9.667 14.855 1.00 94.75 193 THR A CA 1
ATOM 1572 C C . THR A 1 193 ? -16.076 -8.883 16.166 1.00 94.75 193 THR A C 1
ATOM 1574 O O . THR A 1 193 ? -15.974 -7.660 16.134 1.00 94.75 193 THR A O 1
ATOM 1577 N N . SER A 1 194 ? -16.182 -9.565 17.304 1.00 96.69 194 SER A N 1
ATOM 1578 C CA . SER A 1 194 ? -16.008 -9.001 18.651 1.00 96.69 194 SER A CA 1
ATOM 1579 C C . SER A 1 194 ? -14.818 -9.638 19.374 1.00 96.69 194 SER A C 1
ATOM 1581 O O . SER A 1 194 ? -14.356 -10.715 18.988 1.00 96.69 194 SER A O 1
ATOM 1583 N N . LYS A 1 195 ? -14.329 -9.010 20.454 1.00 97.75 195 LYS A N 1
ATOM 1584 C CA . LYS A 1 195 ? -13.263 -9.585 21.298 1.00 97.75 195 LYS A CA 1
ATOM 1585 C C . LYS A 1 195 ? -13.674 -10.947 21.853 1.00 97.75 195 LYS A C 1
ATOM 1587 O O . LYS A 1 195 ? -12.899 -11.906 21.813 1.00 97.75 195 LYS A O 1
ATOM 1592 N N . LYS A 1 196 ? -14.939 -11.068 22.259 1.00 96.94 196 LYS A N 1
ATOM 1593 C CA . LYS A 1 196 ? -15.506 -12.324 22.750 1.00 96.94 196 LYS A CA 1
ATOM 1594 C C . LYS A 1 196 ? -15.438 -13.460 21.724 1.00 96.94 196 LYS A C 1
ATOM 1596 O O . LYS A 1 196 ? -15.173 -14.595 22.117 1.00 96.94 196 LYS A O 1
ATOM 1601 N N . ASP A 1 197 ? -15.629 -13.174 20.433 1.00 96.56 197 ASP A N 1
ATOM 1602 C CA . ASP A 1 197 ? -15.593 -14.196 19.370 1.00 96.56 197 ASP A CA 1
ATOM 1603 C C . ASP A 1 197 ? -14.221 -14.870 19.229 1.00 96.56 197 ASP A C 1
ATOM 1605 O O . ASP A 1 197 ? -14.131 -15.988 18.721 1.00 96.56 197 ASP A O 1
ATOM 1609 N N . ILE A 1 198 ? -13.158 -14.207 19.693 1.00 96.69 198 ILE A N 1
ATOM 1610 C CA . ILE A 1 198 ? -11.781 -14.713 19.664 1.00 96.69 198 ILE A CA 1
ATOM 1611 C C . ILE A 1 198 ? -11.228 -15.035 21.059 1.00 96.69 198 ILE A C 1
ATOM 1613 O O . ILE A 1 198 ? -10.031 -15.268 21.204 1.00 96.69 198 ILE A O 1
ATOM 1617 N N . GLY A 1 199 ? -12.094 -15.093 22.077 1.00 95.75 199 GLY A N 1
ATOM 1618 C CA . GLY A 1 199 ? -11.724 -15.508 23.433 1.00 95.75 199 GLY A CA 1
ATOM 1619 C C . GLY A 1 199 ? -11.093 -14.415 24.298 1.00 95.75 199 GLY A C 1
ATOM 1620 O O . GLY A 1 199 ? -10.338 -14.740 25.210 1.00 95.75 199 GLY A O 1
ATOM 1621 N N . ILE A 1 200 ? -11.390 -13.142 24.025 1.00 97.81 200 ILE A N 1
ATOM 1622 C CA . ILE A 1 200 ? -10.893 -11.982 24.783 1.00 97.81 200 ILE A CA 1
ATOM 1623 C C . ILE A 1 200 ? -12.068 -11.311 25.503 1.00 97.81 200 ILE A C 1
ATOM 1625 O O . ILE A 1 200 ? -13.147 -11.162 24.922 1.00 97.81 200 ILE A O 1
ATOM 1629 N N . ALA A 1 201 ? -11.887 -10.913 26.763 1.00 96.56 201 ALA A N 1
ATOM 1630 C CA . ALA A 1 201 ? -12.897 -10.127 27.471 1.00 96.56 201 ALA A CA 1
ATOM 1631 C C . ALA A 1 201 ? -12.909 -8.667 26.979 1.00 96.56 201 ALA A C 1
ATOM 1633 O O . ALA A 1 201 ? -11.885 -8.124 26.575 1.00 96.56 201 ALA A O 1
ATOM 1634 N N . GLU A 1 202 ? -14.066 -8.003 27.010 1.00 93.75 202 GLU A N 1
ATOM 1635 C CA . GLU A 1 202 ? -14.205 -6.643 26.453 1.00 93.75 202 GLU A CA 1
ATOM 1636 C C . GLU A 1 202 ? -13.321 -5.598 27.158 1.00 93.75 202 GLU A C 1
ATOM 1638 O O . GLU A 1 202 ? -12.882 -4.634 26.531 1.00 93.75 202 GLU A O 1
ATOM 1643 N N . ASP A 1 203 ? -13.025 -5.799 28.444 1.00 93.81 203 ASP A N 1
ATOM 1644 C CA . ASP A 1 203 ? -12.166 -4.932 29.253 1.00 93.81 203 ASP A CA 1
ATOM 1645 C C . ASP A 1 203 ? -10.670 -5.298 29.199 1.00 93.81 203 ASP A C 1
ATOM 1647 O O . ASP A 1 203 ? -9.859 -4.614 29.824 1.00 93.81 203 ASP A O 1
ATOM 1651 N N . GLU A 1 204 ? -10.286 -6.346 28.461 1.00 97.12 204 GLU A N 1
ATOM 1652 C CA . GLU A 1 204 ? -8.883 -6.698 28.220 1.00 97.12 204 GLU A CA 1
ATOM 1653 C C . GLU A 1 204 ? -8.316 -5.952 27.007 1.00 97.12 204 GLU A C 1
ATOM 1655 O O . GLU A 1 204 ? -8.973 -5.803 25.972 1.00 97.12 204 GLU A O 1
ATOM 1660 N N . ILE A 1 205 ? -7.055 -5.524 27.110 1.00 98.31 205 ILE A N 1
ATOM 1661 C CA . ILE A 1 205 ? -6.310 -4.914 26.005 1.00 98.31 205 ILE A CA 1
ATOM 1662 C C . ILE A 1 205 ? -5.854 -5.995 25.027 1.00 98.31 205 ILE A C 1
ATOM 1664 O O . ILE A 1 205 ? -5.085 -6.888 25.382 1.00 98.31 205 ILE A O 1
ATOM 1668 N N . MET A 1 206 ? -6.285 -5.889 23.777 1.00 98.44 206 MET A N 1
ATOM 1669 C CA . MET A 1 206 ? -5.866 -6.750 22.682 1.00 98.44 206 MET A CA 1
ATOM 1670 C C . MET A 1 206 ? -4.663 -6.143 21.956 1.00 98.44 206 MET A C 1
ATOM 1672 O O . MET A 1 206 ? -4.794 -5.202 21.169 1.00 98.44 206 MET A O 1
ATOM 1676 N N . PHE A 1 207 ? -3.496 -6.746 22.166 1.00 98.75 207 PHE A N 1
ATOM 1677 C CA . PHE A 1 207 ? -2.309 -6.516 21.355 1.00 98.75 207 PHE A CA 1
ATOM 1678 C C . PHE A 1 207 ? -2.341 -7.411 20.113 1.00 98.75 207 PHE A C 1
ATOM 1680 O O . PHE A 1 207 ? -2.301 -8.643 20.194 1.00 98.75 207 PHE A O 1
ATOM 1687 N N . TRP A 1 208 ? -2.409 -6.782 18.947 1.00 98.31 208 TRP A N 1
ATOM 1688 C CA . TRP A 1 208 ? -2.424 -7.429 17.646 1.00 98.31 208 TRP A CA 1
ATOM 1689 C C . TRP A 1 208 ? -1.000 -7.685 17.155 1.00 98.31 208 TRP A C 1
ATOM 1691 O O . TRP A 1 208 ? -0.302 -6.773 16.714 1.00 98.31 208 TRP A O 1
ATOM 1701 N N . SER A 1 209 ? -0.596 -8.953 17.223 1.00 97.62 209 SER A N 1
ATOM 1702 C CA . SER A 1 209 ? 0.719 -9.477 16.841 1.00 97.62 209 SER A CA 1
ATOM 1703 C C . SER A 1 209 ? 0.553 -10.413 15.638 1.00 97.62 209 SER A C 1
ATOM 1705 O O . SER A 1 209 ? 0.756 -11.623 15.707 1.00 97.62 209 SER A O 1
ATOM 1707 N N . CYS A 1 210 ? 0.109 -9.859 14.512 1.00 95.94 210 CYS A N 1
ATOM 1708 C CA . CYS A 1 210 ? -0.405 -10.638 13.379 1.00 95.94 210 CYS A CA 1
ATOM 1709 C C . CYS A 1 210 ? 0.625 -10.985 12.295 1.00 95.94 210 CYS A C 1
ATOM 1711 O O . CYS A 1 210 ? 0.277 -11.475 11.216 1.00 95.94 210 CYS A O 1
ATOM 1713 N N . GLN A 1 211 ? 1.899 -10.699 12.546 1.00 95.50 211 GLN A N 1
ATOM 1714 C CA . GLN A 1 211 ? 2.984 -10.983 11.615 1.00 95.50 211 GLN A CA 1
ATOM 1715 C C . GLN A 1 211 ? 3.285 -12.490 11.568 1.00 95.50 211 GLN A C 1
ATOM 1717 O O . GLN A 1 211 ? 2.975 -13.240 12.488 1.00 95.50 211 GLN A O 1
ATOM 1722 N N . SER A 1 212 ? 3.890 -12.966 10.474 1.00 94.75 212 SER A N 1
ATOM 1723 C CA . SER A 1 212 ? 4.292 -14.375 10.364 1.00 94.75 212 SER A CA 1
ATOM 1724 C C . SER A 1 212 ? 5.227 -14.779 11.507 1.00 94.75 212 SER A C 1
ATOM 1726 O O . SER A 1 212 ? 6.160 -14.043 11.819 1.00 94.75 212 SER A O 1
ATOM 1728 N N . LEU A 1 213 ? 5.037 -15.978 12.066 1.00 96.81 213 LEU A N 1
ATOM 1729 C CA . LEU A 1 213 ? 5.732 -16.405 13.289 1.00 96.81 213 LEU A CA 1
ATOM 1730 C C . LEU A 1 213 ? 7.268 -16.427 13.185 1.00 96.81 213 LEU A C 1
ATOM 1732 O O . LEU A 1 213 ? 7.962 -16.133 14.152 1.00 96.81 213 LEU A O 1
ATOM 1736 N N . PHE A 1 214 ? 7.823 -16.685 11.998 1.00 92.75 214 PHE A N 1
ATOM 1737 C CA . PHE A 1 214 ? 9.275 -16.647 11.776 1.00 92.75 214 PHE A CA 1
ATOM 1738 C C . PHE A 1 214 ? 9.887 -15.237 11.880 1.00 92.75 214 PHE A C 1
ATOM 1740 O O . PHE A 1 214 ? 11.105 -15.099 11.897 1.00 92.75 214 PHE A O 1
ATOM 1747 N N . LYS A 1 215 ? 9.060 -14.186 11.947 1.00 94.62 215 LYS A N 1
ATOM 1748 C CA . LYS A 1 215 ? 9.503 -12.800 12.144 1.00 94.62 215 LYS A CA 1
ATOM 1749 C C . LYS A 1 215 ? 9.682 -12.434 13.618 1.00 94.62 215 LYS A C 1
ATOM 1751 O O . LYS A 1 215 ? 10.207 -11.364 13.901 1.00 94.62 215 LYS A O 1
ATOM 1756 N N . TYR A 1 216 ? 9.210 -13.265 14.548 1.00 96.75 216 TYR A N 1
ATOM 1757 C CA . TYR A 1 216 ? 9.451 -13.070 15.976 1.00 96.75 216 TYR A CA 1
ATOM 1758 C C . TYR A 1 216 ? 10.812 -13.667 16.303 1.00 96.75 216 TYR A C 1
ATOM 1760 O O . TYR A 1 216 ? 10.974 -14.892 16.329 1.00 96.75 216 TYR A O 1
ATOM 1768 N N . LEU A 1 217 ? 11.805 -12.803 16.500 1.00 95.75 217 LEU A N 1
ATOM 1769 C CA . LEU A 1 217 ? 13.176 -13.231 16.751 1.00 95.75 217 LEU A CA 1
ATOM 1770 C C . LEU A 1 217 ? 13.354 -13.636 18.227 1.00 95.75 217 LEU A C 1
ATOM 1772 O O . LEU A 1 217 ? 12.914 -12.884 19.097 1.00 95.75 217 LEU A O 1
ATOM 1776 N N . PRO A 1 218 ? 14.014 -14.774 18.531 1.00 97.12 218 PRO A N 1
ATOM 1777 C CA . PRO A 1 218 ? 14.098 -15.318 19.893 1.00 97.12 218 PRO A CA 1
ATOM 1778 C C . PRO A 1 218 ? 14.592 -14.338 20.958 1.00 97.12 218 PRO A C 1
ATOM 1780 O O . PRO A 1 218 ? 14.093 -14.320 22.078 1.00 97.12 218 PRO A O 1
ATOM 1783 N N . GLN A 1 219 ? 15.537 -13.465 20.609 1.00 96.38 219 GLN A N 1
ATOM 1784 C CA . GLN A 1 219 ? 16.100 -12.469 21.524 1.00 96.38 219 GLN A CA 1
ATOM 1785 C C . GLN A 1 219 ? 15.120 -11.355 21.956 1.00 96.38 219 GLN A C 1
ATOM 1787 O O . GLN A 1 219 ? 15.501 -10.465 22.723 1.00 96.38 219 GLN A O 1
ATOM 1792 N N . HIS A 1 220 ? 13.897 -11.354 21.418 1.00 97.69 220 HIS A N 1
ATOM 1793 C CA . HIS A 1 220 ? 12.849 -10.374 21.701 1.00 97.69 220 HIS A CA 1
ATOM 1794 C C . HIS A 1 220 ? 11.591 -11.001 22.317 1.00 97.69 220 HIS A C 1
ATOM 1796 O O . HIS A 1 220 ? 10.631 -10.281 22.580 1.00 97.69 220 HIS A O 1
ATOM 1802 N N . ASP A 1 221 ? 11.594 -12.310 22.597 1.00 98.38 221 ASP A N 1
ATOM 1803 C CA . ASP A 1 221 ? 10.452 -12.992 23.221 1.00 98.38 221 ASP A CA 1
ATOM 1804 C C . ASP A 1 221 ? 10.160 -12.457 24.639 1.00 98.38 221 ASP A C 1
ATOM 1806 O O . ASP A 1 221 ? 9.025 -12.537 25.102 1.00 98.38 221 ASP A O 1
ATOM 1810 N N . ASP A 1 222 ? 11.149 -11.841 25.305 1.00 98.25 222 ASP A N 1
ATOM 1811 C CA . ASP A 1 222 ? 11.000 -11.214 26.626 1.00 98.25 222 ASP A CA 1
ATOM 1812 C C . ASP A 1 222 ? 10.053 -10.005 26.633 1.00 98.25 222 ASP A C 1
ATOM 1814 O O . ASP A 1 222 ? 9.564 -9.615 27.688 1.00 98.25 222 ASP A O 1
ATOM 1818 N N . VAL A 1 223 ? 9.763 -9.405 25.477 1.00 98.38 223 VAL A N 1
ATOM 1819 C CA . VAL A 1 223 ? 8.896 -8.221 25.383 1.00 98.38 223 VAL A CA 1
ATOM 1820 C C . VAL A 1 223 ? 7.468 -8.515 25.844 1.00 98.38 223 VAL A C 1
ATOM 1822 O O . VAL A 1 223 ? 6.880 -7.703 26.556 1.00 98.38 223 VAL A O 1
ATOM 1825 N N . PHE A 1 224 ? 6.914 -9.675 25.487 1.00 98.56 224 PHE A N 1
ATOM 1826 C CA . PHE A 1 224 ? 5.535 -10.040 25.826 1.00 98.56 224 PHE A CA 1
ATOM 1827 C C . PHE A 1 224 ? 5.297 -10.172 27.338 1.00 98.56 224 PHE A C 1
ATOM 1829 O O . PHE A 1 224 ? 4.421 -9.471 27.851 1.00 98.56 224 PHE A O 1
ATOM 1836 N N . PRO A 1 225 ? 6.062 -10.991 28.090 1.00 98.44 225 PRO A N 1
ATOM 1837 C CA . PRO A 1 225 ? 5.864 -11.087 29.531 1.00 98.44 225 PRO A CA 1
ATOM 1838 C C . PRO A 1 225 ? 6.187 -9.780 30.261 1.00 98.44 225 PRO A C 1
ATOM 1840 O O . PRO A 1 225 ? 5.540 -9.479 31.256 1.00 98.44 225 PRO A O 1
ATOM 1843 N N . ARG A 1 226 ? 7.116 -8.958 29.755 1.00 98.31 226 ARG A N 1
ATOM 1844 C CA . ARG A 1 226 ? 7.403 -7.641 30.344 1.00 98.31 226 ARG A CA 1
ATOM 1845 C C . ARG A 1 226 ? 6.233 -6.668 30.221 1.00 98.31 226 ARG A C 1
ATOM 1847 O O . ARG A 1 226 ? 5.940 -5.962 31.174 1.00 98.31 226 ARG A O 1
ATOM 1854 N N . ILE A 1 227 ? 5.542 -6.658 29.080 1.00 98.56 227 ILE A N 1
ATOM 1855 C CA . ILE A 1 227 ? 4.299 -5.888 28.923 1.00 98.56 227 ILE A CA 1
ATOM 1856 C C . ILE A 1 227 ? 3.208 -6.452 29.850 1.00 98.56 227 ILE A C 1
ATOM 1858 O O . ILE A 1 227 ? 2.517 -5.683 30.513 1.00 98.56 227 ILE A O 1
ATOM 1862 N N . ALA A 1 228 ? 3.075 -7.781 29.923 1.00 98.00 228 ALA A N 1
ATOM 1863 C CA . ALA A 1 228 ? 2.071 -8.452 30.752 1.00 98.00 228 ALA A CA 1
ATOM 1864 C C . ALA A 1 228 ? 2.252 -8.208 32.258 1.00 98.00 228 ALA A C 1
ATOM 1866 O O . ALA A 1 228 ? 1.263 -8.092 32.973 1.00 98.00 228 ALA A O 1
ATOM 1867 N N . GLN A 1 229 ? 3.491 -8.090 32.746 1.00 96.31 229 GLN A N 1
ATOM 1868 C CA . GLN A 1 229 ? 3.763 -7.762 34.151 1.00 96.31 229 GLN A CA 1
ATOM 1869 C C . GLN A 1 229 ? 3.205 -6.399 34.572 1.00 96.31 229 GLN A C 1
ATOM 1871 O O . GLN A 1 229 ? 2.829 -6.229 35.729 1.00 96.31 229 GLN A O 1
ATOM 1876 N N . ASP A 1 230 ? 3.136 -5.446 33.642 1.00 95.19 230 ASP A N 1
ATOM 1877 C CA . ASP A 1 230 ? 2.616 -4.104 33.898 1.00 95.19 230 ASP A CA 1
ATOM 1878 C C . ASP A 1 230 ? 1.146 -3.937 33.460 1.00 95.19 230 ASP A C 1
ATOM 1880 O O . ASP A 1 230 ? 0.542 -2.884 33.695 1.00 95.19 230 ASP A O 1
ATOM 1884 N N . LEU A 1 231 ? 0.542 -4.947 32.829 1.00 93.62 231 LEU A N 1
ATOM 1885 C CA . LEU A 1 231 ? -0.847 -4.937 32.369 1.00 93.62 231 LEU A CA 1
ATOM 1886 C C . LEU A 1 231 ? -1.564 -6.228 32.785 1.00 93.62 231 LEU A C 1
ATOM 1888 O O . LEU A 1 231 ? -1.580 -7.212 32.051 1.00 93.62 231 LEU A O 1
ATOM 1892 N N . ASP A 1 232 ? -2.264 -6.182 33.921 1.00 77.94 232 ASP A N 1
ATOM 1893 C CA . ASP A 1 232 ? -2.990 -7.337 34.478 1.00 77.94 232 ASP A CA 1
ATOM 1894 C C . ASP A 1 232 ? -4.120 -7.880 33.574 1.00 77.94 232 ASP A C 1
ATOM 1896 O O . ASP A 1 232 ? -4.621 -8.980 33.797 1.00 77.94 232 ASP A O 1
ATOM 1900 N N . LYS A 1 233 ? -4.557 -7.110 32.567 1.00 92.94 233 LYS A N 1
ATOM 1901 C CA . LYS A 1 233 ? -5.671 -7.439 31.662 1.00 92.94 233 LYS A CA 1
ATOM 1902 C C . LYS A 1 233 ? -5.296 -7.198 30.204 1.00 92.94 233 LYS A C 1
ATOM 1904 O O . LYS A 1 233 ? -5.742 -6.227 29.588 1.00 92.94 233 LYS A O 1
ATOM 1909 N N . CYS A 1 234 ? -4.467 -8.069 29.638 1.00 98.00 234 CYS A N 1
ATOM 1910 C CA . CYS A 1 234 ? -4.127 -8.007 28.220 1.00 98.00 234 CYS A CA 1
ATOM 1911 C C . CYS A 1 234 ? -4.006 -9.384 27.566 1.00 98.00 234 CYS A C 1
ATOM 1913 O O . CYS A 1 234 ? -3.683 -10.376 28.219 1.00 98.00 234 CYS A O 1
ATOM 1915 N N . LYS A 1 235 ? -4.193 -9.416 26.244 1.00 98.62 235 LYS A N 1
ATOM 1916 C CA . LYS A 1 235 ? -3.956 -10.581 25.391 1.00 98.62 235 LYS A CA 1
ATOM 1917 C C . LYS A 1 235 ? -3.074 -10.206 24.207 1.00 98.62 235 LYS A C 1
ATOM 1919 O O . LYS A 1 235 ? -3.307 -9.191 23.556 1.00 98.62 235 LYS A O 1
ATOM 1924 N N . PHE A 1 236 ? -2.108 -11.057 23.888 1.00 98.69 236 PHE A N 1
ATOM 1925 C CA . PHE A 1 236 ? -1.324 -11.008 22.657 1.00 98.69 236 PHE A CA 1
ATOM 1926 C C . PHE A 1 236 ? -1.906 -12.007 21.667 1.00 98.69 236 PHE A C 1
ATOM 1928 O O . PHE A 1 236 ? -1.958 -13.208 21.944 1.00 98.69 236 PHE A O 1
ATOM 1935 N N . VAL A 1 237 ? -2.353 -11.520 20.515 1.00 98.69 237 VAL A N 1
ATOM 1936 C CA . VAL A 1 237 ? -3.040 -12.348 19.526 1.00 98.69 237 VAL A CA 1
ATOM 1937 C C . VAL A 1 237 ? -2.147 -12.557 18.315 1.00 98.69 237 VAL A C 1
ATOM 1939 O O . VAL A 1 237 ? -1.767 -11.602 17.637 1.00 98.69 237 VAL A O 1
ATOM 1942 N N . PHE A 1 238 ? -1.848 -13.822 18.040 1.00 98.56 238 PHE A N 1
ATOM 1943 C CA . PHE A 1 238 ? -0.984 -14.282 16.962 1.00 98.56 238 PHE A CA 1
ATOM 1944 C C . PHE A 1 238 ? -1.777 -15.035 15.895 1.00 98.56 238 PHE A C 1
ATOM 1946 O O . PHE A 1 238 ? -2.848 -15.582 16.163 1.00 98.56 238 PHE A O 1
ATOM 1953 N N . ILE A 1 239 ? -1.218 -15.120 14.686 1.00 98.19 239 ILE A N 1
ATOM 1954 C CA . ILE A 1 239 ? -1.742 -15.970 13.609 1.00 98.19 239 ILE A CA 1
ATOM 1955 C C . ILE A 1 239 ? -0.831 -17.188 13.455 1.00 98.19 239 ILE A C 1
ATOM 1957 O O . ILE A 1 239 ? 0.385 -17.055 13.312 1.00 98.19 239 ILE A O 1
ATOM 1961 N N . GLN A 1 240 ? -1.427 -18.377 13.457 1.00 98.00 240 GLN A N 1
ATOM 1962 C CA . GLN A 1 240 ? -0.725 -19.641 13.255 1.00 98.00 240 GLN A CA 1
ATOM 1963 C C . GLN A 1 240 ? 0.002 -19.678 11.904 1.00 98.00 240 GLN A C 1
ATOM 1965 O O . GLN A 1 240 ? -0.430 -19.100 10.897 1.00 98.00 240 GLN A O 1
ATOM 1970 N N . HIS A 1 241 ? 1.127 -20.385 11.888 1.00 97.19 241 HIS A N 1
ATOM 1971 C CA . HIS A 1 241 ? 1.852 -20.676 10.662 1.00 97.19 241 HIS A CA 1
ATOM 1972 C C . HIS A 1 241 ? 1.154 -21.821 9.906 1.00 97.19 241 HIS A C 1
ATOM 1974 O O . HIS A 1 241 ? 0.329 -22.532 10.467 1.00 97.19 241 HIS A O 1
ATOM 1980 N N . GLU A 1 242 ? 1.456 -21.999 8.618 1.00 94.25 242 GLU A N 1
ATOM 1981 C CA . GLU A 1 242 ? 0.910 -23.125 7.839 1.00 94.25 242 GLU A CA 1
ATOM 1982 C C . GLU A 1 242 ? 1.417 -24.483 8.355 1.00 94.25 242 GLU A C 1
ATOM 1984 O O . GLU A 1 242 ? 0.695 -25.474 8.339 1.00 94.25 242 GLU A O 1
ATOM 1989 N N . SER A 1 243 ? 2.656 -24.507 8.846 1.00 96.12 243 SER A N 1
ATOM 1990 C CA . SER A 1 243 ? 3.241 -25.643 9.559 1.00 96.12 243 SER A CA 1
ATOM 1991 C C . SER A 1 243 ? 3.024 -25.480 11.062 1.00 96.12 243 SER A C 1
ATOM 1993 O O . SER A 1 243 ? 3.536 -24.526 11.655 1.00 96.12 243 SER A O 1
ATOM 1995 N N . GLU A 1 244 ? 2.312 -26.436 11.659 1.00 96.56 244 GLU A N 1
ATOM 1996 C CA . GLU A 1 244 ? 2.075 -26.493 13.106 1.00 96.56 244 GLU A CA 1
ATOM 1997 C C . GLU A 1 244 ? 3.387 -26.610 13.892 1.00 96.56 244 GLU A C 1
ATOM 1999 O O . GLU A 1 244 ? 3.503 -25.998 14.947 1.00 96.56 244 GLU A O 1
ATOM 2004 N N . ASP A 1 245 ? 4.410 -27.284 13.354 1.00 97.50 245 ASP A N 1
ATOM 2005 C CA . ASP A 1 245 ? 5.727 -27.389 14.001 1.00 97.50 245 ASP A CA 1
ATOM 2006 C C . ASP A 1 245 ? 6.351 -26.007 14.247 1.00 97.50 245 ASP A C 1
ATOM 2008 O O . ASP A 1 245 ? 6.913 -25.745 15.310 1.00 97.50 245 ASP A O 1
ATOM 2012 N N . VAL A 1 246 ? 6.212 -25.081 13.289 1.00 97.44 246 VAL A N 1
ATOM 2013 C CA . VAL A 1 246 ? 6.691 -23.697 13.447 1.00 97.44 246 VAL A CA 1
ATOM 2014 C C . VAL A 1 246 ? 5.909 -22.974 14.541 1.00 97.44 246 VAL A C 1
ATOM 2016 O O . VAL A 1 246 ? 6.487 -22.216 15.321 1.00 97.44 246 VAL A O 1
ATOM 2019 N N . THR A 1 247 ? 4.594 -23.193 14.609 1.00 98.38 247 THR A N 1
ATOM 2020 C CA . THR A 1 247 ? 3.761 -22.617 15.668 1.00 98.38 247 THR A CA 1
ATOM 2021 C C . THR A 1 247 ? 4.116 -23.189 17.032 1.00 98.38 247 THR A C 1
ATOM 2023 O O . THR A 1 247 ? 4.242 -22.425 17.985 1.00 98.38 247 THR A O 1
ATOM 2026 N N . GLU A 1 248 ? 4.358 -24.489 17.128 1.00 98.44 248 GLU A N 1
ATOM 2027 C CA . GLU A 1 248 ? 4.702 -25.151 18.379 1.00 98.44 248 GLU A CA 1
ATOM 2028 C C . GLU A 1 248 ? 6.074 -24.714 18.908 1.00 98.44 248 GLU A C 1
ATOM 2030 O O . GLU A 1 248 ? 6.197 -24.371 20.083 1.00 98.44 248 GLU A O 1
ATOM 2035 N N . VAL A 1 249 ? 7.082 -24.585 18.038 1.00 98.38 249 VAL A N 1
ATOM 2036 C CA . VAL A 1 249 ? 8.381 -23.996 18.412 1.00 98.38 249 VAL A CA 1
ATOM 2037 C C . VAL A 1 249 ? 8.203 -22.588 18.983 1.00 98.38 249 VAL A C 1
ATOM 2039 O O . VAL A 1 249 ? 8.852 -22.221 19.964 1.00 98.38 249 VAL A O 1
ATOM 2042 N N . PHE A 1 250 ? 7.315 -21.784 18.397 1.00 98.56 250 PHE A N 1
ATOM 2043 C CA . PHE A 1 250 ? 7.048 -20.443 18.903 1.00 98.56 250 PHE A CA 1
ATOM 2044 C C . PHE A 1 250 ? 6.297 -20.456 20.246 1.00 98.56 250 PHE A C 1
ATOM 2046 O O . PHE A 1 250 ? 6.666 -19.701 21.143 1.00 98.56 250 PHE A O 1
ATOM 2053 N N . ARG A 1 251 ? 5.321 -21.355 20.449 1.00 98.69 251 ARG A N 1
ATOM 2054 C CA . ARG A 1 251 ? 4.660 -21.533 21.758 1.00 98.69 251 ARG A CA 1
ATOM 2055 C C . ARG A 1 251 ? 5.645 -21.932 22.851 1.00 98.69 251 ARG A C 1
ATOM 2057 O O . ARG A 1 251 ? 5.595 -21.365 23.934 1.00 98.69 251 ARG A O 1
ATOM 2064 N N . GLN A 1 252 ? 6.566 -22.853 22.568 1.00 98.62 252 GLN A N 1
ATOM 2065 C CA . GLN A 1 252 ? 7.594 -23.280 23.525 1.00 98.62 252 GLN A CA 1
ATOM 2066 C C . GLN A 1 252 ? 8.529 -22.133 23.911 1.00 98.62 252 GLN A C 1
ATOM 2068 O O . GLN A 1 252 ? 8.856 -21.964 25.086 1.00 98.62 252 GLN A O 1
ATOM 2073 N 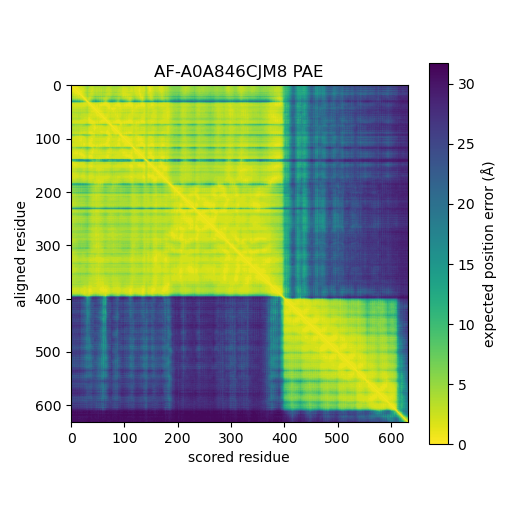N . ARG A 1 253 ? 8.920 -21.311 22.932 1.00 98.56 253 ARG A N 1
ATOM 2074 C CA . ARG A 1 253 ? 9.715 -20.103 23.172 1.00 98.56 253 ARG A CA 1
ATOM 2075 C C . ARG A 1 253 ? 8.984 -19.095 24.058 1.00 98.56 253 ARG A C 1
ATOM 2077 O O . ARG A 1 253 ? 9.573 -18.612 25.021 1.00 98.56 253 ARG A O 1
ATOM 2084 N N . LEU A 1 254 ? 7.703 -18.829 23.786 1.00 98.62 254 LEU A N 1
ATOM 2085 C CA . LEU A 1 254 ? 6.887 -17.968 24.646 1.00 98.62 254 LEU A CA 1
ATOM 2086 C C . LEU A 1 254 ? 6.707 -18.571 26.039 1.00 98.62 254 LEU A C 1
ATOM 2088 O O . LEU A 1 254 ? 6.868 -17.853 27.016 1.00 98.62 254 LEU A O 1
ATOM 2092 N N . ASN A 1 255 ? 6.448 -19.876 26.157 1.00 98.69 255 ASN A N 1
ATOM 2093 C CA . ASN A 1 255 ? 6.358 -20.541 27.456 1.00 98.69 255 ASN A CA 1
ATOM 2094 C C . ASN A 1 255 ? 7.622 -20.293 28.286 1.00 98.69 255 ASN A C 1
ATOM 2096 O O . ASN A 1 255 ? 7.531 -19.816 29.412 1.00 98.69 255 ASN A O 1
ATOM 2100 N N . HIS A 1 256 ? 8.799 -20.517 27.693 1.00 98.62 256 HIS A N 1
ATOM 2101 C CA . HIS A 1 256 ? 10.071 -20.253 28.358 1.00 98.62 256 HIS A CA 1
ATOM 2102 C C . HIS A 1 256 ? 10.234 -18.779 28.754 1.00 98.62 256 HIS A C 1
ATOM 2104 O O . HIS A 1 256 ? 10.663 -18.490 29.868 1.00 98.62 256 HIS A O 1
ATOM 2110 N N . ALA A 1 257 ? 9.886 -17.845 27.864 1.00 98.62 257 ALA A N 1
ATOM 2111 C CA . ALA A 1 257 ? 9.973 -16.420 28.156 1.00 98.62 257 ALA A CA 1
ATOM 2112 C C . ALA A 1 257 ? 9.047 -16.021 29.315 1.00 98.62 257 ALA A C 1
ATOM 2114 O O . ALA A 1 257 ? 9.501 -15.354 30.234 1.00 98.62 257 ALA A O 1
ATOM 2115 N N . PHE A 1 258 ? 7.782 -16.449 29.321 1.00 98.56 258 PHE A N 1
ATOM 2116 C CA . PHE A 1 258 ? 6.821 -16.115 30.379 1.00 98.56 258 PHE A CA 1
ATOM 2117 C C . PHE A 1 258 ? 7.161 -16.769 31.728 1.00 98.56 258 PHE A C 1
ATOM 2119 O O . PHE A 1 258 ? 7.051 -16.104 32.762 1.00 98.56 258 PHE A O 1
ATOM 2126 N N . GLU A 1 259 ? 7.658 -18.011 31.734 1.00 98.31 259 GLU A N 1
ATOM 2127 C CA . GLU A 1 259 ? 8.096 -18.703 32.956 1.00 98.31 259 GLU A CA 1
ATOM 2128 C C . GLU A 1 259 ? 9.197 -17.931 33.701 1.00 98.31 259 GLU A C 1
ATOM 2130 O O . GLU A 1 259 ? 9.185 -17.880 34.932 1.00 98.31 259 GLU A O 1
ATOM 2135 N N . GLN A 1 260 ? 10.111 -17.265 32.981 1.00 98.06 260 GLN A N 1
ATOM 2136 C CA . GLN A 1 260 ? 11.163 -16.435 33.590 1.00 98.06 260 GLN A CA 1
ATOM 2137 C C . GLN A 1 260 ? 10.613 -15.251 34.401 1.00 98.06 260 GLN A C 1
ATOM 2139 O O . GLN A 1 260 ? 11.302 -14.743 35.285 1.00 98.06 260 GLN A O 1
ATOM 2144 N N . PHE A 1 261 ? 9.375 -14.833 34.131 1.00 97.38 261 PHE A N 1
ATOM 2145 C CA . PHE A 1 261 ? 8.683 -13.750 34.831 1.00 97.38 261 PHE A CA 1
ATOM 2146 C C . PHE A 1 261 ? 7.599 -14.262 35.795 1.00 97.38 261 PHE A C 1
ATOM 2148 O O . PHE A 1 261 ? 6.858 -13.458 36.359 1.00 97.38 261 PHE A O 1
ATOM 2155 N N . GLY A 1 262 ? 7.514 -15.583 36.008 1.00 97.69 262 GLY A N 1
ATOM 2156 C CA . GLY A 1 262 ? 6.516 -16.206 36.882 1.00 97.69 262 GLY A CA 1
ATOM 2157 C C . GLY A 1 262 ? 5.091 -16.175 36.322 1.00 97.69 262 GLY A C 1
ATOM 2158 O O . GLY A 1 262 ? 4.137 -16.267 37.091 1.00 97.69 262 GLY A O 1
ATOM 2159 N N . LEU A 1 263 ? 4.944 -16.026 35.003 1.00 97.69 263 LEU A N 1
ATOM 2160 C CA . LEU A 1 263 ? 3.664 -15.972 34.301 1.00 97.69 263 LEU A CA 1
ATOM 2161 C C . LEU A 1 263 ? 3.452 -17.246 33.469 1.00 97.69 263 LEU A C 1
ATOM 2163 O O . LEU A 1 263 ? 4.410 -17.870 33.018 1.00 97.69 263 LEU A O 1
ATOM 2167 N N . ASN A 1 264 ? 2.195 -17.610 33.214 1.00 97.81 264 ASN A N 1
ATOM 2168 C CA . ASN A 1 264 ? 1.843 -18.663 32.262 1.00 97.81 264 ASN A CA 1
ATOM 2169 C C . ASN A 1 264 ? 1.426 -18.025 30.932 1.00 97.81 264 ASN A C 1
ATOM 2171 O O . ASN A 1 264 ? 0.429 -17.308 30.876 1.00 97.81 264 ASN A O 1
ATOM 2175 N N . TYR A 1 265 ? 2.153 -18.299 29.844 1.00 97.94 265 TYR A N 1
ATOM 2176 C CA . TYR A 1 265 ? 1.863 -17.687 28.541 1.00 97.94 265 TYR A CA 1
ATOM 2177 C C . TYR A 1 265 ? 0.437 -17.976 28.041 1.00 97.94 265 TYR A C 1
ATOM 2179 O O . TYR A 1 265 ? -0.125 -17.155 27.324 1.00 97.94 265 TYR A O 1
ATOM 2187 N N . GLN A 1 266 ? -0.177 -19.102 28.427 1.00 97.62 266 GLN A N 1
ATOM 2188 C CA . GLN A 1 266 ? -1.543 -19.457 28.015 1.00 97.62 266 GLN A CA 1
ATOM 2189 C C . GLN A 1 266 ? -2.600 -18.498 28.570 1.00 97.62 266 GLN A C 1
ATOM 2191 O O . GLN A 1 266 ? -3.667 -18.353 27.974 1.00 97.62 266 GLN A O 1
ATOM 2196 N N . ASP A 1 267 ? -2.288 -17.798 29.661 1.00 97.06 267 ASP A N 1
ATOM 2197 C CA . ASP A 1 267 ? -3.166 -16.776 30.222 1.00 97.06 267 ASP A CA 1
ATOM 2198 C C . ASP A 1 267 ? -3.122 -15.476 29.405 1.00 97.06 267 ASP A C 1
ATOM 2200 O O . ASP A 1 267 ? -4.025 -14.653 29.524 1.00 97.06 267 ASP A O 1
ATOM 2204 N N . TYR A 1 268 ? -2.123 -15.289 28.534 1.00 98.19 268 TYR A N 1
ATOM 2205 C CA . TYR A 1 268 ? -1.904 -14.042 27.792 1.00 98.19 268 TYR A CA 1
ATOM 2206 C C . TYR A 1 268 ? -1.904 -14.218 26.271 1.00 98.19 268 TYR A C 1
ATOM 2208 O O . TYR A 1 268 ? -2.191 -13.266 25.554 1.00 98.19 268 TYR A O 1
ATOM 2216 N N . CYS A 1 269 ? -1.575 -15.393 25.739 1.00 98.44 269 CYS A N 1
ATOM 2217 C CA . CYS A 1 269 ? -1.338 -15.590 24.310 1.00 98.44 269 CYS A CA 1
ATOM 2218 C C . CYS A 1 269 ? -2.466 -16.375 23.635 1.00 98.44 269 CYS A C 1
ATOM 2220 O O . CYS A 1 269 ? -2.792 -17.492 24.032 1.00 98.44 269 CYS A O 1
ATOM 2222 N N . ILE A 1 270 ? -3.000 -15.822 22.546 1.00 98.50 270 ILE A N 1
ATOM 2223 C CA . ILE A 1 270 ? -4.044 -16.439 21.721 1.00 98.50 270 ILE A CA 1
ATOM 2224 C C . ILE A 1 270 ? -3.489 -16.703 20.324 1.00 98.50 270 ILE A C 1
ATOM 2226 O O . ILE A 1 270 ? -2.848 -15.843 19.726 1.00 98.50 270 ILE A O 1
ATOM 2230 N N . PHE A 1 271 ? -3.767 -17.889 19.783 1.00 98.50 271 PHE A N 1
ATOM 2231 C CA . PHE A 1 271 ? -3.313 -18.315 18.459 1.00 98.50 271 PHE A CA 1
ATOM 2232 C C . PHE A 1 271 ? -4.502 -18.556 17.537 1.00 98.50 271 PHE A C 1
ATOM 2234 O O . PHE A 1 271 ? -5.153 -19.598 17.613 1.00 98.50 271 PHE A O 1
ATOM 2241 N N . LEU A 1 272 ? -4.764 -17.605 16.646 1.00 98.38 272 LEU A N 1
ATOM 2242 C CA . LEU A 1 272 ? -5.817 -17.715 15.645 1.00 98.38 272 LEU A CA 1
ATOM 2243 C C . LEU A 1 272 ? -5.351 -18.544 14.444 1.00 98.38 272 LEU A C 1
ATOM 2245 O O . LEU A 1 272 ? -4.183 -18.452 14.055 1.00 98.38 272 LEU A O 1
ATOM 2249 N N . PRO A 1 273 ? -6.247 -19.311 13.799 1.00 97.12 273 PRO A N 1
ATOM 2250 C CA . PRO A 1 273 ? -5.923 -19.969 12.541 1.00 97.12 273 PRO A CA 1
ATOM 2251 C C . PRO A 1 273 ? -5.627 -18.936 11.447 1.00 97.12 273 PRO A C 1
ATOM 2253 O O . PRO A 1 273 ? -5.891 -17.740 11.585 1.00 97.12 273 PRO A O 1
ATOM 2256 N N . ARG A 1 274 ? -5.114 -19.406 10.308 1.00 95.44 274 ARG A N 1
ATOM 2257 C CA . ARG A 1 274 ? -4.919 -18.567 9.119 1.00 95.44 274 ARG A CA 1
ATOM 2258 C C . ARG A 1 274 ? -6.226 -17.874 8.719 1.00 95.44 274 ARG A C 1
ATOM 2260 O O . ARG A 1 274 ? -7.259 -18.517 8.547 1.00 95.44 274 ARG A O 1
ATOM 2267 N N . LEU A 1 275 ? -6.153 -16.558 8.535 1.00 95.50 275 LEU A N 1
ATOM 2268 C CA . LEU A 1 275 ? -7.304 -15.709 8.234 1.00 95.50 275 LEU A CA 1
ATOM 2269 C C . LEU A 1 275 ? -7.339 -15.348 6.744 1.00 95.50 275 LEU A C 1
ATOM 2271 O O . LEU A 1 275 ? -6.303 -15.095 6.129 1.00 95.50 275 LEU A O 1
ATOM 2275 N N . ASN A 1 276 ? -8.540 -15.300 6.166 1.00 93.88 276 ASN A N 1
ATOM 2276 C CA . ASN A 1 276 ? -8.758 -14.630 4.882 1.00 93.88 276 ASN A CA 1
ATOM 2277 C C . ASN A 1 276 ? -8.821 -13.102 5.083 1.00 93.88 276 ASN A C 1
ATOM 2279 O O . ASN A 1 276 ? -8.903 -12.632 6.217 1.00 93.88 276 ASN A O 1
ATOM 2283 N N . SER A 1 277 ? -8.818 -12.327 3.995 1.00 91.88 277 SER A N 1
ATOM 2284 C CA . SER A 1 277 ? -8.757 -10.858 4.056 1.00 91.88 277 SER A CA 1
ATOM 2285 C C . SER A 1 277 ? -9.895 -10.216 4.860 1.00 91.88 277 SER A C 1
ATOM 2287 O O . SER A 1 277 ? -9.634 -9.323 5.659 1.00 91.88 277 SER A O 1
ATOM 2289 N N . SER A 1 278 ? -11.140 -10.683 4.709 1.00 94.94 278 SER A N 1
ATOM 2290 C CA . SER A 1 278 ? -12.294 -10.105 5.418 1.00 94.94 278 SER A CA 1
ATOM 2291 C C . SER A 1 278 ? -12.272 -10.424 6.918 1.00 94.94 278 SER A C 1
ATOM 2293 O O . SER A 1 278 ? -12.513 -9.544 7.745 1.00 94.94 278 SER A O 1
ATOM 2295 N N . THR A 1 279 ? -11.908 -11.655 7.298 1.00 96.69 279 THR A N 1
ATOM 2296 C CA . THR A 1 279 ? -11.743 -12.018 8.714 1.00 96.69 279 THR A CA 1
ATOM 2297 C C . THR A 1 279 ? -10.542 -11.303 9.338 1.00 96.69 279 THR A C 1
ATOM 2299 O O . THR A 1 279 ? -10.644 -10.834 10.465 1.00 96.69 279 THR A O 1
ATOM 2302 N N . PHE A 1 280 ? -9.423 -11.164 8.617 1.00 96.38 280 PHE A N 1
ATOM 2303 C CA . PHE A 1 280 ? -8.260 -10.399 9.084 1.00 96.38 280 PHE A CA 1
ATOM 2304 C C . PHE A 1 280 ? -8.625 -8.935 9.356 1.00 96.38 280 PHE A C 1
ATOM 2306 O O . PHE A 1 280 ? -8.284 -8.405 10.412 1.00 96.38 280 PHE A O 1
ATOM 2313 N N . ALA A 1 281 ? -9.366 -8.308 8.440 1.00 95.94 281 ALA A N 1
ATOM 2314 C CA . ALA A 1 281 ? -9.899 -6.961 8.604 1.00 95.94 281 ALA A CA 1
ATOM 2315 C C . ALA A 1 281 ? -10.821 -6.849 9.833 1.00 95.94 281 ALA A C 1
ATOM 2317 O O . ALA A 1 281 ? -10.657 -5.933 10.632 1.00 95.94 281 ALA A O 1
ATOM 2318 N N . GLY A 1 282 ? -11.728 -7.812 10.028 1.00 96.88 282 GLY A N 1
ATOM 2319 C CA . GLY A 1 282 ? -12.614 -7.870 11.196 1.00 96.88 282 GLY A CA 1
ATOM 2320 C C . GLY A 1 282 ? -11.872 -7.959 12.531 1.00 96.88 282 GLY A C 1
ATOM 2321 O O . GLY A 1 282 ? -12.166 -7.204 13.452 1.00 96.88 282 GLY A O 1
ATOM 2322 N N . VAL A 1 283 ? -10.870 -8.838 12.620 1.00 97.94 283 VAL A N 1
ATOM 2323 C CA . VAL A 1 283 ? -10.051 -9.001 13.833 1.00 97.94 283 VAL A CA 1
ATOM 2324 C C . VAL A 1 283 ? -9.156 -7.782 14.071 1.00 97.94 283 VAL A C 1
ATOM 2326 O O . VAL A 1 283 ? -8.969 -7.356 15.204 1.00 97.94 283 VAL A O 1
ATOM 2329 N N . THR A 1 284 ? -8.625 -7.180 13.008 1.00 97.00 284 THR A N 1
ATOM 2330 C CA . THR A 1 284 ? -7.806 -5.968 13.127 1.00 97.00 284 THR A CA 1
ATOM 2331 C C . THR A 1 284 ? -8.637 -4.772 13.596 1.00 97.00 284 THR A C 1
ATOM 2333 O O . THR A 1 284 ? -8.149 -3.969 14.381 1.00 97.00 284 THR A O 1
ATOM 2336 N N . ALA A 1 285 ? -9.900 -4.668 13.172 1.00 96.06 285 ALA A N 1
ATOM 2337 C CA . ALA A 1 285 ? -10.795 -3.575 13.554 1.00 96.06 285 ALA A CA 1
ATOM 2338 C C . ALA A 1 285 ? -11.123 -3.523 15.058 1.00 96.06 285 ALA A C 1
ATOM 2340 O O . ALA A 1 285 ? -11.513 -2.467 15.548 1.00 96.06 285 ALA A O 1
ATOM 2341 N N . ILE A 1 286 ? -10.971 -4.640 15.778 1.00 97.12 286 ILE A N 1
ATOM 2342 C CA . ILE A 1 286 ? -11.190 -4.723 17.232 1.00 97.12 286 ILE A CA 1
ATOM 2343 C C . ILE A 1 286 ? -9.895 -4.664 18.056 1.00 97.12 286 ILE A C 1
ATOM 2345 O O . ILE A 1 286 ? -9.951 -4.759 19.282 1.00 97.12 286 ILE A O 1
ATOM 2349 N N . ALA A 1 287 ? -8.735 -4.552 17.405 1.00 98.12 287 ALA A N 1
ATOM 2350 C CA . ALA A 1 287 ? -7.451 -4.469 18.087 1.00 98.12 287 ALA A CA 1
ATOM 2351 C C . ALA A 1 287 ? -7.287 -3.124 18.806 1.00 98.12 287 ALA A C 1
ATOM 2353 O O . ALA A 1 287 ? -7.593 -2.073 18.244 1.00 98.12 287 ALA A O 1
ATOM 2354 N N . ASP A 1 288 ? -6.726 -3.147 20.016 1.00 98.44 288 ASP A N 1
ATOM 2355 C CA . ASP A 1 288 ? -6.421 -1.920 20.758 1.00 98.44 288 ASP A CA 1
ATOM 2356 C C . ASP A 1 288 ? -5.054 -1.352 20.372 1.00 98.44 288 ASP A C 1
ATOM 2358 O O . ASP A 1 288 ? -4.881 -0.137 20.299 1.00 98.44 288 ASP A O 1
ATOM 2362 N N . VAL A 1 289 ? -4.066 -2.226 20.152 1.00 98.38 289 VAL A N 1
ATOM 2363 C CA . VAL A 1 289 ? -2.681 -1.840 19.851 1.00 98.38 289 VAL A CA 1
ATOM 2364 C C . VAL A 1 289 ? -2.058 -2.849 18.890 1.00 98.38 289 VAL A C 1
ATOM 2366 O O . VAL A 1 289 ? -2.181 -4.051 19.090 1.00 98.38 289 VAL A O 1
ATOM 2369 N N . PHE A 1 290 ? -1.345 -2.385 17.872 1.00 98.56 290 PHE A N 1
ATOM 2370 C CA . PHE A 1 290 ? -0.518 -3.203 16.989 1.00 98.56 290 PHE A CA 1
ATOM 2371 C C . PHE A 1 290 ? 0.920 -3.234 17.517 1.00 98.56 290 PHE A C 1
ATOM 2373 O O . PHE A 1 290 ? 1.553 -2.184 17.667 1.00 98.56 290 PHE A O 1
ATOM 2380 N N . LEU A 1 291 ? 1.452 -4.433 17.760 1.00 98.06 291 LEU A N 1
ATOM 2381 C CA . LEU A 1 291 ? 2.846 -4.624 18.167 1.00 98.06 291 LEU A CA 1
ATOM 2382 C C . LEU A 1 291 ? 3.699 -4.982 16.954 1.00 98.06 291 LEU A C 1
ATOM 2384 O O . LEU A 1 291 ? 3.538 -6.064 16.389 1.00 98.06 291 LEU A O 1
ATOM 2388 N N . ASP A 1 292 ? 4.627 -4.101 16.569 1.00 97.88 292 ASP A N 1
ATOM 2389 C CA . ASP A 1 292 ? 5.598 -4.448 15.533 1.00 97.88 292 ASP A CA 1
ATOM 2390 C C . ASP A 1 292 ? 6.677 -5.394 16.051 1.00 97.88 292 ASP A C 1
ATOM 2392 O O . ASP A 1 292 ? 7.148 -5.281 17.185 1.00 97.88 292 ASP A O 1
ATOM 2396 N N . ASN A 1 293 ? 7.148 -6.266 15.171 1.00 95.38 293 ASN A N 1
ATOM 2397 C CA . ASN A 1 293 ? 8.264 -7.148 15.452 1.00 95.38 293 ASN A CA 1
ATOM 2398 C C . ASN A 1 293 ? 9.593 -6.395 15.369 1.00 95.38 293 ASN A C 1
ATOM 2400 O O . ASN A 1 293 ? 9.987 -5.879 14.320 1.00 95.38 293 ASN A O 1
ATOM 2404 N N . ILE A 1 294 ? 10.340 -6.436 16.467 1.00 96.25 294 ILE A N 1
ATOM 2405 C CA . ILE A 1 294 ? 11.685 -5.872 16.558 1.00 96.25 294 ILE A CA 1
ATOM 2406 C C . ILE A 1 294 ? 12.628 -6.659 15.633 1.00 96.25 294 ILE A C 1
ATOM 2408 O O . ILE A 1 294 ? 12.668 -7.889 15.663 1.00 96.25 294 ILE A O 1
ATOM 2412 N N . GLY A 1 295 ? 13.366 -5.946 14.779 1.00 91.31 295 GLY A N 1
ATOM 2413 C CA . GLY A 1 295 ? 14.315 -6.525 13.817 1.00 91.31 295 GLY A CA 1
ATOM 2414 C C . GLY A 1 295 ? 13.692 -7.082 12.531 1.00 91.31 295 GLY A C 1
ATOM 2415 O O . GLY A 1 295 ? 14.369 -7.139 11.507 1.00 91.31 295 GLY A O 1
ATOM 2416 N N . TRP A 1 296 ? 12.392 -7.401 12.522 1.00 93.75 296 TRP A N 1
ATOM 2417 C CA . TRP A 1 296 ? 11.665 -7.811 11.313 1.00 93.75 296 TRP A CA 1
ATOM 2418 C C . TRP A 1 296 ? 10.298 -7.132 11.207 1.00 93.75 296 TRP A C 1
ATOM 2420 O O . TRP A 1 296 ? 9.237 -7.760 11.290 1.00 93.75 296 TRP A O 1
ATOM 2430 N N . SER A 1 297 ? 10.348 -5.838 10.915 1.00 94.88 297 SER A N 1
ATOM 2431 C CA . SER A 1 297 ? 9.186 -4.957 10.895 1.00 94.88 297 SER A CA 1
ATOM 2432 C C . SER A 1 297 ? 8.136 -5.356 9.850 1.00 94.88 297 SER A C 1
ATOM 2434 O O . SER A 1 297 ? 8.447 -5.875 8.764 1.00 94.88 297 SER A O 1
ATOM 2436 N N . GLY A 1 298 ? 6.868 -5.138 10.187 1.00 91.56 298 GLY A N 1
ATOM 2437 C CA . GLY A 1 298 ? 5.705 -5.437 9.364 1.00 91.56 298 GLY A CA 1
ATOM 2438 C C . GLY A 1 298 ? 5.560 -4.447 8.213 1.00 91.56 298 GLY A C 1
ATOM 2439 O O . GLY A 1 298 ? 5.625 -3.244 8.411 1.00 91.56 298 GLY A O 1
ATOM 2440 N N . ASN A 1 299 ? 5.330 -4.957 6.999 1.00 91.44 299 ASN A N 1
ATOM 2441 C CA . ASN A 1 299 ? 4.963 -4.120 5.853 1.00 91.44 299 ASN A CA 1
ATOM 2442 C C . ASN A 1 299 ? 3.486 -4.321 5.513 1.00 91.44 299 ASN A C 1
ATOM 2444 O O . ASN A 1 299 ? 2.631 -3.543 5.911 1.00 91.44 299 ASN A O 1
ATOM 2448 N N . ASN A 1 300 ? 3.166 -5.447 4.871 1.00 91.31 300 ASN A N 1
ATOM 2449 C CA . ASN A 1 300 ? 1.814 -5.725 4.405 1.00 91.31 300 ASN A CA 1
ATOM 2450 C C . ASN A 1 300 ? 0.744 -5.659 5.507 1.00 91.31 300 ASN A C 1
ATOM 2452 O O . ASN A 1 300 ? -0.267 -4.985 5.358 1.00 91.31 300 ASN A O 1
ATOM 2456 N N . THR A 1 301 ? 0.980 -6.364 6.615 1.00 92.00 301 THR A N 1
ATOM 2457 C CA . THR A 1 301 ? 0.056 -6.401 7.754 1.00 92.00 301 THR A CA 1
ATOM 2458 C C . THR A 1 301 ? -0.124 -5.020 8.372 1.00 92.00 301 THR A C 1
ATOM 2460 O O . THR A 1 301 ? -1.240 -4.669 8.734 1.00 92.00 301 THR A O 1
ATOM 2463 N N . ALA A 1 302 ? 0.940 -4.216 8.431 1.00 91.69 302 ALA A N 1
ATOM 2464 C CA . ALA A 1 302 ? 0.882 -2.844 8.920 1.00 91.69 302 ALA A CA 1
ATOM 2465 C C . ALA A 1 302 ? 0.059 -1.944 7.984 1.00 91.69 302 ALA A C 1
ATOM 2467 O O . ALA A 1 302 ? -0.865 -1.282 8.444 1.00 91.69 302 ALA A O 1
ATOM 2468 N N . MET A 1 303 ? 0.321 -1.979 6.672 1.00 90.56 303 MET A N 1
ATOM 2469 C CA . MET A 1 303 ? -0.422 -1.197 5.671 1.00 90.56 303 MET A CA 1
ATOM 2470 C C . MET A 1 303 ? -1.920 -1.533 5.637 1.00 90.56 303 MET A C 1
ATOM 2472 O O . MET A 1 303 ? -2.743 -0.655 5.395 1.00 90.56 303 MET A O 1
ATOM 2476 N N . GLU A 1 304 ? -2.288 -2.794 5.877 1.00 90.88 304 GLU A N 1
ATOM 2477 C CA . GLU A 1 304 ? -3.693 -3.201 6.005 1.00 90.88 304 GLU A CA 1
ATOM 2478 C C . GLU A 1 304 ? -4.297 -2.779 7.355 1.00 90.88 304 GLU A C 1
ATOM 2480 O O . GLU A 1 304 ? -5.471 -2.413 7.414 1.00 90.88 304 GLU A O 1
ATOM 2485 N N . SER A 1 305 ? -3.501 -2.766 8.430 1.00 90.75 305 SER A N 1
ATOM 2486 C CA . SER A 1 305 ? -3.973 -2.410 9.775 1.00 90.75 305 SER A CA 1
ATOM 2487 C C . SER A 1 305 ? -4.173 -0.910 9.980 1.00 90.75 305 SER A C 1
ATOM 2489 O O . SER A 1 305 ? -5.102 -0.514 10.683 1.00 90.75 305 SER A O 1
ATOM 2491 N N . THR A 1 306 ? -3.380 -0.055 9.323 1.00 88.00 306 THR A N 1
ATOM 2492 C CA . THR A 1 306 ? -3.552 1.410 9.399 1.00 88.00 306 THR A CA 1
ATOM 2493 C C . THR A 1 306 ? -4.921 1.866 8.896 1.00 88.00 306 THR A C 1
ATOM 2495 O O . THR A 1 306 ? -5.416 2.910 9.324 1.00 88.00 306 THR A O 1
ATOM 2498 N N . ASN A 1 307 ? -5.590 1.069 8.053 1.00 89.38 307 ASN A N 1
ATOM 2499 C CA . ASN A 1 307 ? -6.950 1.359 7.608 1.00 89.38 307 ASN A CA 1
ATOM 2500 C C . ASN A 1 307 ? -7.956 1.423 8.774 1.00 89.38 307 ASN A C 1
ATOM 2502 O O . ASN A 1 307 ? -8.925 2.179 8.696 1.00 89.38 307 ASN A O 1
ATOM 2506 N N . PHE A 1 308 ? -7.688 0.704 9.868 1.00 93.44 308 PHE A N 1
ATOM 2507 C CA . PHE A 1 308 ? -8.540 0.614 11.058 1.00 93.44 308 PHE A CA 1
ATOM 2508 C C . PHE A 1 308 ? -8.090 1.525 12.207 1.00 93.44 308 PHE A C 1
ATOM 2510 O O . PHE A 1 308 ? -8.610 1.422 13.309 1.00 93.44 308 PHE A O 1
ATOM 2517 N N . ASN A 1 309 ? -7.154 2.446 11.948 1.00 95.38 309 ASN A N 1
ATOM 2518 C CA . ASN A 1 309 ? -6.659 3.430 12.918 1.00 95.38 309 ASN A CA 1
ATOM 2519 C C . ASN A 1 309 ? -6.018 2.823 14.181 1.00 95.38 309 ASN A C 1
ATOM 2521 O O . ASN A 1 309 ? -5.901 3.507 15.192 1.00 95.38 309 ASN A O 1
ATOM 2525 N N . VAL A 1 310 ? -5.599 1.557 14.138 1.00 96.00 310 VAL A N 1
ATOM 2526 C CA . VAL A 1 310 ? -5.015 0.876 15.299 1.00 96.00 310 VAL A CA 1
ATOM 2527 C C . VAL A 1 310 ? -3.688 1.554 15.670 1.00 96.00 310 VAL A C 1
ATOM 2529 O O . VAL A 1 310 ? -2.802 1.613 14.813 1.00 96.00 310 VAL A O 1
ATOM 2532 N N . PRO A 1 311 ? -3.517 2.057 16.909 1.00 97.75 311 PRO A N 1
ATOM 2533 C CA . PRO A 1 311 ? -2.240 2.564 17.405 1.00 97.75 311 PRO A CA 1
ATOM 2534 C C . PRO A 1 311 ? -1.127 1.533 17.245 1.00 97.75 311 PRO A C 1
ATOM 2536 O O . PRO A 1 311 ? -1.297 0.373 17.606 1.00 97.75 311 PRO A O 1
ATOM 2539 N N . ILE A 1 312 ? 0.018 1.949 16.715 1.00 97.81 312 ILE A N 1
ATOM 2540 C CA . ILE A 1 312 ? 1.159 1.071 16.439 1.00 97.81 312 ILE A CA 1
ATOM 2541 C C . ILE A 1 312 ? 2.323 1.481 17.330 1.00 97.81 312 ILE A C 1
ATOM 2543 O O . ILE A 1 312 ? 2.551 2.672 17.499 1.00 97.81 312 ILE A O 1
ATOM 2547 N N . VAL A 1 313 ? 3.086 0.513 17.835 1.00 98.19 313 VAL A N 1
ATOM 2548 C CA . VAL A 1 313 ? 4.409 0.741 18.434 1.00 98.19 313 VAL A CA 1
ATOM 2549 C C . VAL A 1 313 ? 5.478 -0.012 17.649 1.00 98.19 313 VAL A C 1
ATOM 2551 O O . VAL A 1 313 ? 5.275 -1.156 17.238 1.00 98.19 313 VAL A O 1
ATOM 2554 N N . THR A 1 314 ? 6.626 0.631 17.436 1.00 98.38 314 THR A N 1
ATOM 2555 C CA . THR A 1 314 ? 7.764 0.047 16.715 1.00 98.38 314 THR A CA 1
ATOM 2556 C C . THR A 1 314 ? 9.084 0.378 17.395 1.00 98.38 314 THR A C 1
ATOM 2558 O O . THR A 1 314 ? 9.235 1.440 17.991 1.00 98.38 314 THR A O 1
ATOM 2561 N N . TYR A 1 315 ? 10.061 -0.515 17.261 1.00 98.12 315 TYR A N 1
ATOM 2562 C CA . TYR A 1 315 ? 11.451 -0.265 17.630 1.00 98.12 315 TYR A CA 1
ATOM 2563 C C . TYR A 1 315 ? 12.349 -0.576 16.425 1.00 98.12 315 TYR A C 1
ATOM 2565 O O . TYR A 1 315 ? 12.713 -1.740 16.210 1.00 98.12 315 TYR A O 1
ATOM 2573 N N . PRO A 1 316 ? 12.670 0.438 15.599 1.00 96.38 316 PRO A N 1
ATOM 2574 C CA . PRO A 1 316 ? 13.529 0.248 14.444 1.00 96.38 316 PRO A CA 1
ATOM 2575 C C . PRO A 1 316 ? 14.951 -0.135 14.851 1.00 96.38 316 PRO A C 1
ATOM 2577 O O . PRO A 1 316 ? 15.576 0.519 15.683 1.00 96.38 316 PRO A O 1
ATOM 2580 N N . GLN A 1 317 ? 15.477 -1.172 14.204 1.00 93.12 317 GLN A N 1
ATOM 2581 C CA . GLN A 1 317 ? 16.887 -1.555 14.303 1.00 93.12 317 GLN A CA 1
ATOM 2582 C C . GLN A 1 317 ? 17.703 -0.963 13.144 1.00 93.12 317 GLN A C 1
ATOM 2584 O O . GLN A 1 317 ? 17.208 -0.119 12.397 1.00 93.12 317 GLN A O 1
ATOM 2589 N N . GLU A 1 318 ? 18.963 -1.377 13.021 1.00 93.06 318 GLU A N 1
ATOM 2590 C CA . GLU A 1 318 ? 19.921 -0.855 12.040 1.00 93.06 318 GLU A CA 1
ATOM 2591 C C . GLU A 1 318 ? 19.493 -1.108 10.586 1.00 93.06 318 GLU A C 1
ATOM 2593 O O . GLU A 1 318 ? 19.446 -0.195 9.767 1.00 93.06 318 GLU A O 1
ATOM 2598 N N . MET A 1 319 ? 19.119 -2.349 10.271 1.00 92.06 319 MET A N 1
ATOM 2599 C CA . MET A 1 319 ? 18.815 -2.772 8.902 1.00 92.06 319 MET A CA 1
ATOM 2600 C C . MET A 1 319 ? 17.404 -2.358 8.470 1.00 92.06 319 MET A C 1
ATOM 2602 O O . MET A 1 319 ? 16.456 -2.447 9.254 1.00 92.06 319 MET A O 1
ATOM 2606 N N . MET A 1 320 ? 17.231 -2.015 7.187 1.00 93.69 320 MET A N 1
ATOM 2607 C CA . MET A 1 320 ? 15.946 -1.635 6.570 1.00 93.69 320 MET A CA 1
ATOM 2608 C C . MET A 1 320 ? 14.808 -2.630 6.873 1.00 93.69 320 MET A C 1
ATOM 2610 O O . MET A 1 320 ? 13.676 -2.230 7.169 1.00 93.69 320 MET A O 1
ATOM 2614 N N . ARG A 1 321 ? 15.101 -3.941 6.907 1.00 92.06 321 ARG A N 1
ATOM 2615 C CA . ARG A 1 321 ? 14.151 -5.002 7.298 1.00 92.06 321 ARG A CA 1
ATOM 2616 C C . ARG A 1 321 ? 13.414 -4.709 8.610 1.00 92.06 321 ARG A C 1
ATOM 2618 O O . ARG A 1 321 ? 12.225 -5.025 8.709 1.00 92.06 321 ARG A O 1
ATOM 2625 N N . GLY A 1 322 ? 14.075 -4.078 9.576 1.00 94.38 322 GLY A N 1
ATOM 2626 C CA . GLY A 1 322 ? 13.523 -3.685 10.872 1.00 94.38 322 GLY A CA 1
ATOM 2627 C C . GLY A 1 322 ? 12.856 -2.306 10.902 1.00 94.38 322 GLY A C 1
ATOM 2628 O O . GLY A 1 322 ? 12.518 -1.847 11.982 1.00 94.38 322 GLY A O 1
ATOM 2629 N N . ARG A 1 323 ? 12.690 -1.618 9.763 1.00 95.75 323 ARG A N 1
ATOM 2630 C CA . ARG A 1 323 ? 12.380 -0.174 9.711 1.00 95.75 323 ARG A CA 1
ATOM 2631 C C . ARG A 1 323 ? 11.142 0.190 8.881 1.00 95.75 323 ARG A C 1
ATOM 2633 O O . ARG A 1 323 ? 10.908 1.363 8.609 1.00 95.75 323 ARG A O 1
ATOM 2640 N N . HIS A 1 324 ? 10.313 -0.783 8.505 1.00 95.44 324 HIS A N 1
ATOM 2641 C CA . HIS A 1 324 ? 9.120 -0.524 7.689 1.00 95.44 324 HIS A CA 1
ATOM 2642 C C . HIS A 1 324 ? 8.098 0.356 8.418 1.00 95.44 324 HIS A C 1
ATOM 2644 O O . HIS A 1 324 ? 7.674 1.380 7.881 1.00 95.44 324 HIS A O 1
ATOM 2650 N N . LEU A 1 325 ? 7.745 0.004 9.657 1.00 96.69 325 LEU A N 1
ATOM 2651 C CA . LEU A 1 325 ? 6.801 0.789 10.451 1.00 96.69 325 LEU A CA 1
ATOM 2652 C C . LEU A 1 325 ? 7.364 2.136 10.912 1.00 96.69 325 LEU A C 1
ATOM 2654 O O . LEU A 1 325 ? 6.596 3.085 11.032 1.00 96.69 325 LEU A O 1
ATOM 2658 N N . LEU A 1 326 ? 8.688 2.264 11.056 1.00 97.75 326 LEU A N 1
ATOM 2659 C CA . LEU A 1 326 ? 9.347 3.569 11.193 1.00 97.75 326 LEU A CA 1
ATOM 2660 C C . LEU A 1 326 ? 8.999 4.476 10.006 1.00 97.75 326 LEU A C 1
ATOM 2662 O O . LEU A 1 326 ? 8.552 5.602 10.211 1.00 97.75 326 LEU A O 1
ATOM 2666 N N . GLY A 1 327 ? 9.174 3.983 8.775 1.00 97.12 327 GLY A N 1
ATOM 2667 C CA . GLY A 1 327 ? 8.851 4.752 7.574 1.00 97.12 327 GLY A CA 1
ATOM 2668 C C . GLY A 1 327 ? 7.369 5.122 7.502 1.00 97.12 327 GLY A C 1
ATOM 2669 O O . GLY A 1 327 ? 7.032 6.277 7.251 1.00 97.12 327 GLY A O 1
ATOM 2670 N N . ILE A 1 328 ? 6.480 4.161 7.777 1.00 97.50 328 ILE A N 1
ATOM 2671 C CA . ILE A 1 328 ? 5.020 4.358 7.755 1.00 97.50 328 ILE A CA 1
ATOM 2672 C C . ILE A 1 328 ? 4.586 5.424 8.775 1.00 97.50 328 ILE A C 1
ATOM 2674 O O . ILE A 1 328 ? 3.834 6.338 8.432 1.00 97.50 328 ILE A O 1
ATOM 2678 N N . LEU A 1 329 ? 5.072 5.343 10.017 1.00 98.25 329 LEU A N 1
ATOM 2679 C CA . LEU A 1 329 ? 4.742 6.305 11.069 1.00 98.25 329 LEU A CA 1
ATOM 2680 C C . LEU A 1 329 ? 5.298 7.701 10.757 1.00 98.25 329 LEU A C 1
ATOM 2682 O O . LEU A 1 329 ? 4.554 8.681 10.836 1.00 98.25 329 LEU A O 1
ATOM 2686 N N . LYS A 1 330 ? 6.544 7.798 10.272 1.00 97.94 330 LYS A N 1
ATOM 2687 C CA . LYS A 1 330 ? 7.131 9.069 9.816 1.00 97.94 330 LYS A CA 1
ATOM 2688 C C . LYS A 1 330 ? 6.350 9.708 8.674 1.00 97.94 330 LYS A C 1
ATOM 2690 O O . LYS A 1 330 ? 6.095 10.907 8.717 1.00 97.94 330 LYS A O 1
ATOM 2695 N N . MET A 1 331 ? 5.905 8.926 7.689 1.00 96.19 331 MET A N 1
ATOM 2696 C CA . MET A 1 331 ? 5.092 9.447 6.584 1.00 96.19 331 MET A CA 1
ATOM 2697 C C . MET A 1 331 ? 3.741 9.997 7.076 1.00 96.19 331 MET A C 1
ATOM 2699 O O . MET A 1 331 ? 3.232 10.987 6.548 1.00 96.19 331 MET A O 1
ATOM 2703 N N . MET A 1 332 ? 3.171 9.408 8.133 1.00 96.25 332 MET A N 1
ATOM 2704 C CA . MET A 1 332 ? 1.989 9.958 8.805 1.00 96.25 332 MET A CA 1
ATOM 2705 C C . MET A 1 332 ? 2.306 11.166 9.707 1.00 96.25 332 MET A C 1
ATOM 2707 O O . MET A 1 332 ? 1.403 11.954 9.991 1.00 96.25 332 MET A O 1
ATOM 2711 N N . GLY A 1 333 ? 3.568 11.373 10.087 1.00 96.88 333 GLY A N 1
ATOM 2712 C CA . GLY A 1 333 ? 4.007 12.409 11.025 1.00 96.88 333 GLY A CA 1
ATOM 2713 C C . GLY A 1 333 ? 3.777 12.027 12.488 1.00 96.88 333 GLY A C 1
ATOM 2714 O O . GLY A 1 333 ? 3.429 12.892 13.283 1.00 96.88 333 GLY A O 1
ATOM 2715 N N . ILE A 1 334 ? 3.897 10.737 12.809 1.00 97.75 334 ILE A N 1
ATOM 2716 C CA . ILE A 1 334 ? 3.729 10.180 14.155 1.00 97.75 334 ILE A CA 1
ATOM 2717 C C . ILE A 1 334 ? 5.096 9.672 14.603 1.00 97.75 334 ILE A C 1
ATOM 2719 O O . ILE A 1 334 ? 5.622 8.729 14.020 1.00 97.75 334 ILE A O 1
ATOM 2723 N N . GLU A 1 335 ? 5.678 10.291 15.622 1.00 97.50 335 GLU A N 1
ATOM 2724 C CA . GLU A 1 335 ? 6.993 9.896 16.153 1.00 97.50 335 GLU A CA 1
ATOM 2725 C C . GLU A 1 335 ? 6.902 9.399 17.600 1.00 97.50 335 GLU A C 1
ATOM 2727 O O . GLU A 1 335 ? 7.778 8.680 18.068 1.00 97.50 335 GLU A O 1
ATOM 2732 N N . GLU A 1 336 ? 5.795 9.692 18.287 1.00 97.50 336 GLU A N 1
ATOM 2733 C CA . GLU A 1 336 ? 5.578 9.418 19.711 1.00 97.50 336 GLU A CA 1
ATOM 2734 C C . GLU A 1 336 ? 5.558 7.927 20.070 1.00 97.50 336 GLU A C 1
ATOM 2736 O O . GLU A 1 336 ? 5.659 7.571 21.241 1.00 97.50 336 GLU A O 1
ATOM 2741 N N . THR A 1 337 ? 5.393 7.056 19.075 1.00 98.31 337 THR A N 1
ATOM 2742 C CA . THR A 1 337 ? 5.311 5.597 19.234 1.00 98.31 337 THR A CA 1
ATOM 2743 C C . THR A 1 337 ? 6.477 4.855 18.570 1.00 98.31 337 THR A C 1
ATOM 2745 O O . THR A 1 337 ? 6.435 3.635 18.376 1.00 98.31 337 THR A O 1
ATOM 2748 N N . ILE A 1 338 ? 7.540 5.593 18.239 1.00 98.62 338 ILE A N 1
ATOM 2749 C CA . ILE A 1 338 ? 8.789 5.066 17.697 1.00 98.62 338 ILE A CA 1
ATOM 2750 C C . ILE A 1 338 ? 9.809 5.004 18.832 1.00 98.62 338 ILE A C 1
ATOM 2752 O O . ILE A 1 338 ? 10.383 6.013 19.230 1.00 98.62 338 ILE A O 1
ATOM 2756 N N . ALA A 1 339 ? 10.049 3.803 19.343 1.00 98.56 339 ALA A N 1
ATOM 2757 C CA . ALA A 1 339 ? 11.013 3.582 20.406 1.00 98.56 339 ALA A CA 1
ATOM 2758 C C . ALA A 1 339 ? 12.459 3.650 19.893 1.00 98.56 339 ALA A C 1
ATOM 2760 O O . ALA A 1 339 ? 12.773 3.170 18.804 1.00 98.56 339 ALA A O 1
ATOM 2761 N N . SER A 1 340 ? 13.363 4.155 20.726 1.00 97.38 340 SER A N 1
ATOM 2762 C CA . SER A 1 340 ? 14.815 4.139 20.512 1.00 97.38 340 SER A CA 1
ATOM 2763 C C . SER A 1 340 ? 15.497 2.959 21.213 1.00 97.38 340 SER A C 1
ATOM 2765 O O . SER A 1 340 ? 16.646 2.629 20.917 1.00 97.38 340 SER A O 1
ATOM 2767 N N . THR A 1 341 ? 14.803 2.301 22.148 1.00 98.06 341 THR A N 1
ATOM 2768 C CA . THR A 1 341 ? 15.304 1.131 22.883 1.00 98.06 341 THR A CA 1
ATOM 2769 C C . THR A 1 341 ? 14.212 0.084 23.092 1.00 98.06 341 THR A C 1
ATOM 2771 O O . THR A 1 341 ? 13.020 0.388 23.063 1.00 98.06 341 THR A O 1
ATOM 2774 N N . LYS A 1 342 ? 14.611 -1.162 23.387 1.00 98.06 342 LYS A N 1
ATOM 2775 C CA . LYS A 1 342 ? 13.665 -2.228 23.765 1.00 98.06 342 LYS A CA 1
ATOM 2776 C C . LYS A 1 342 ? 12.876 -1.883 25.039 1.00 98.06 342 LYS A C 1
ATOM 2778 O O . LYS A 1 342 ? 11.730 -2.289 25.167 1.00 98.06 342 LYS A O 1
ATOM 2783 N N . GLU A 1 343 ? 13.485 -1.144 25.967 1.00 98.44 343 GLU A N 1
ATOM 2784 C CA . GLU A 1 343 ? 12.813 -0.661 27.179 1.00 98.44 343 GLU A CA 1
ATOM 2785 C C . GLU A 1 343 ? 11.686 0.311 26.834 1.00 98.44 343 GLU A C 1
ATOM 2787 O O . GLU A 1 343 ? 10.543 0.120 27.235 1.00 98.44 343 GLU A O 1
ATOM 2792 N N . GLU A 1 344 ? 11.997 1.315 26.020 1.00 98.62 344 GLU A N 1
ATOM 2793 C CA . GLU A 1 344 ? 11.029 2.314 25.579 1.00 98.62 344 GLU A CA 1
ATOM 2794 C C . GLU A 1 344 ? 9.893 1.686 24.760 1.00 98.62 344 GLU A C 1
ATOM 2796 O O . GLU A 1 344 ? 8.740 2.067 24.927 1.00 98.62 344 GLU A O 1
ATOM 2801 N N . TYR A 1 345 ? 10.181 0.663 23.947 1.00 98.81 345 TYR A N 1
ATOM 2802 C CA . TYR A 1 345 ? 9.150 -0.108 23.244 1.00 98.81 345 TYR A CA 1
ATOM 2803 C C . TYR A 1 345 ? 8.130 -0.710 24.217 1.00 98.81 345 TYR A C 1
ATOM 2805 O O . TYR A 1 345 ? 6.923 -0.556 24.024 1.00 98.81 345 TYR A O 1
ATOM 2813 N N . VAL A 1 346 ? 8.610 -1.369 25.280 1.00 98.75 346 VAL A N 1
ATOM 2814 C CA . VAL A 1 346 ? 7.749 -1.946 26.324 1.00 98.75 346 VAL A CA 1
ATOM 2815 C C . VAL A 1 346 ? 6.959 -0.841 27.024 1.00 98.75 346 VAL A C 1
ATOM 2817 O O . VAL A 1 346 ? 5.748 -0.965 27.172 1.00 98.75 346 VAL A O 1
ATOM 2820 N N . GLN A 1 347 ? 7.602 0.272 27.383 1.00 98.69 347 GLN A N 1
ATOM 2821 C CA . GLN A 1 347 ? 6.945 1.398 28.055 1.00 98.69 347 GLN A CA 1
ATOM 2822 C C . GLN A 1 347 ? 5.850 2.045 27.197 1.00 98.69 347 GLN A C 1
ATOM 2824 O O . GLN A 1 347 ? 4.771 2.350 27.709 1.00 98.69 347 GLN A O 1
ATOM 2829 N N . ILE A 1 348 ? 6.087 2.223 25.895 1.00 98.81 348 ILE A N 1
ATOM 2830 C CA . ILE A 1 348 ? 5.084 2.737 24.955 1.00 98.81 348 ILE A CA 1
ATOM 2831 C C . ILE A 1 348 ? 3.924 1.747 24.835 1.00 98.81 348 ILE A C 1
ATOM 2833 O O . ILE A 1 348 ? 2.770 2.165 24.921 1.00 98.81 348 ILE A O 1
ATOM 2837 N N . ALA A 1 349 ? 4.198 0.445 24.695 1.00 98.75 349 ALA A N 1
ATOM 2838 C CA . ALA A 1 349 ? 3.156 -0.581 24.633 1.00 98.75 349 ALA A CA 1
ATOM 2839 C C . ALA A 1 349 ? 2.295 -0.605 25.910 1.00 98.75 349 ALA A C 1
ATOM 2841 O O . ALA A 1 349 ? 1.065 -0.603 25.830 1.00 98.75 349 ALA A O 1
ATOM 2842 N N . VAL A 1 350 ? 2.926 -0.545 27.087 1.00 98.69 350 VAL A N 1
ATOM 2843 C CA . VAL A 1 350 ? 2.242 -0.467 28.387 1.00 98.69 350 VAL A CA 1
ATOM 2844 C C . VAL A 1 350 ? 1.406 0.806 28.492 1.00 98.69 350 VAL A C 1
ATOM 2846 O O . VAL A 1 350 ? 0.246 0.744 28.899 1.00 98.69 350 VAL A O 1
ATOM 2849 N N . ARG A 1 351 ? 1.950 1.961 28.085 1.00 98.56 351 ARG A N 1
ATOM 2850 C CA . ARG A 1 351 ? 1.213 3.231 28.083 1.00 98.56 351 ARG A CA 1
ATOM 2851 C C . ARG A 1 351 ? -0.002 3.162 27.164 1.00 98.56 351 ARG A C 1
ATOM 2853 O O . ARG A 1 351 ? -1.087 3.529 27.595 1.00 98.56 351 ARG A O 1
ATOM 2860 N N . LEU A 1 352 ? 0.158 2.655 25.943 1.00 98.50 352 LEU A N 1
ATOM 2861 C CA . LEU A 1 352 ? -0.950 2.458 25.008 1.00 98.50 352 LEU A CA 1
ATOM 2862 C C . LEU A 1 352 ? -2.011 1.505 25.571 1.00 98.50 352 LEU A C 1
ATOM 2864 O O . LEU A 1 352 ? -3.193 1.723 25.331 1.00 98.50 352 LEU A O 1
ATOM 2868 N N . GLY A 1 353 ? -1.635 0.487 26.348 1.00 97.81 353 GLY A N 1
ATOM 2869 C CA . GLY A 1 353 ? -2.597 -0.385 27.024 1.00 97.81 353 GLY A CA 1
ATOM 2870 C C . GLY A 1 353 ? -3.331 0.296 28.187 1.00 97.81 353 GLY A C 1
ATOM 2871 O O . GLY A 1 353 ? -4.554 0.208 28.286 1.00 97.81 353 GLY A O 1
ATOM 2872 N N . ARG A 1 354 ? -2.608 1.014 29.052 1.00 97.19 354 ARG A N 1
ATOM 2873 C CA . ARG A 1 354 ? -3.140 1.569 30.309 1.00 97.19 354 ARG A CA 1
ATOM 2874 C C . ARG A 1 354 ? -3.880 2.899 30.140 1.00 97.19 354 ARG A C 1
ATOM 2876 O O . ARG A 1 354 ? -4.882 3.130 30.810 1.00 97.19 354 ARG A O 1
ATOM 2883 N N . ASP A 1 355 ? -3.374 3.778 29.282 1.00 97.94 355 ASP A N 1
ATOM 2884 C CA . ASP A 1 355 ? -3.867 5.142 29.095 1.00 97.94 355 ASP A CA 1
ATOM 2885 C C . ASP A 1 355 ? -4.804 5.199 27.880 1.00 97.94 355 ASP A C 1
ATOM 2887 O O . ASP A 1 355 ? -4.372 5.278 26.727 1.00 97.94 355 ASP A O 1
ATOM 2891 N N . ALA A 1 356 ? -6.111 5.117 28.147 1.00 97.31 356 ALA A N 1
ATOM 2892 C CA . ALA A 1 356 ? -7.135 5.128 27.107 1.00 97.31 356 ALA A CA 1
ATOM 2893 C C . ALA A 1 356 ? -7.190 6.459 26.337 1.00 97.31 356 ALA A C 1
ATOM 2895 O O . ALA A 1 356 ? -7.440 6.440 25.133 1.00 97.31 356 ALA A O 1
ATOM 2896 N N . GLU A 1 357 ? -6.922 7.593 26.995 1.00 98.38 357 GLU A N 1
ATOM 2897 C CA . GLU A 1 357 ? -6.905 8.908 26.342 1.00 98.38 357 GLU A CA 1
ATOM 2898 C C . GLU A 1 357 ? -5.719 9.014 25.383 1.00 98.38 357 GLU A C 1
ATOM 2900 O O . GLU A 1 357 ? -5.881 9.425 24.235 1.00 98.38 357 GLU A O 1
ATOM 2905 N N . TYR A 1 358 ? -4.534 8.568 25.810 1.00 98.56 358 TYR A N 1
ATOM 2906 C CA . TYR A 1 358 ? -3.361 8.534 24.940 1.00 98.56 358 TYR A CA 1
ATOM 2907 C C . TYR A 1 358 ? -3.532 7.556 23.773 1.00 98.56 358 TYR A C 1
ATOM 2909 O O . TYR A 1 358 ? -3.198 7.890 22.635 1.00 98.56 358 TYR A O 1
ATOM 2917 N N . ARG A 1 359 ? -4.099 6.367 24.016 1.00 98.31 359 ARG A N 1
ATOM 2918 C CA . ARG A 1 359 ? -4.415 5.404 22.949 1.00 98.31 359 ARG A CA 1
ATOM 2919 C C . ARG A 1 359 ? -5.378 6.006 21.920 1.00 98.31 359 ARG A C 1
ATOM 2921 O O . ARG A 1 359 ? -5.135 5.887 20.717 1.00 98.31 359 ARG A O 1
ATOM 2928 N N . GLN A 1 360 ? -6.423 6.692 22.383 1.00 98.38 360 GLN A N 1
ATOM 2929 C CA . GLN A 1 360 ? -7.381 7.389 21.525 1.00 98.38 360 GLN A CA 1
ATOM 2930 C C . GLN A 1 360 ? -6.714 8.523 20.732 1.00 98.38 360 GLN A C 1
ATOM 2932 O O . GLN A 1 360 ? -6.921 8.621 19.525 1.00 98.38 360 GLN A O 1
ATOM 2937 N N . TYR A 1 361 ? -5.848 9.317 21.365 1.00 98.44 361 TYR A N 1
ATOM 2938 C CA . TYR A 1 361 ? -5.068 10.364 20.697 1.00 98.44 361 TYR A CA 1
ATOM 2939 C C . TYR A 1 361 ? -4.224 9.812 19.535 1.00 98.44 361 TYR A C 1
ATOM 2941 O O . TYR A 1 361 ? -4.270 10.352 18.428 1.00 98.44 361 TYR A O 1
ATOM 2949 N N . ILE A 1 362 ? -3.494 8.707 19.741 1.00 98.50 362 ILE A N 1
ATOM 2950 C CA . ILE A 1 362 ? -2.702 8.082 18.667 1.00 98.50 362 ILE A CA 1
ATOM 2951 C C . ILE A 1 362 ? -3.609 7.540 17.550 1.00 98.50 362 ILE A C 1
ATOM 2953 O O . ILE A 1 362 ? -3.301 7.724 16.371 1.00 98.50 362 ILE A O 1
ATOM 2957 N N . SER A 1 363 ? -4.746 6.927 17.894 1.00 98.19 363 SER A N 1
ATOM 2958 C CA . SER A 1 363 ? -5.737 6.461 16.910 1.00 98.19 363 SER A CA 1
ATOM 2959 C C . SER A 1 363 ? -6.260 7.611 16.038 1.00 98.19 363 SER A C 1
ATOM 2961 O O . SER A 1 363 ? -6.299 7.509 14.808 1.00 98.19 363 SER A O 1
ATOM 2963 N N . GLU A 1 364 ? -6.570 8.760 16.643 1.00 97.88 364 GLU A N 1
ATOM 2964 C CA . GLU A 1 364 ? -7.011 9.967 15.936 1.00 97.88 364 GLU A CA 1
ATOM 2965 C C . GLU A 1 364 ? -5.920 10.555 15.032 1.00 97.88 364 GLU A C 1
ATOM 2967 O O . GLU A 1 364 ? -6.213 10.985 13.909 1.00 97.88 364 GLU A O 1
ATOM 2972 N N . LEU A 1 365 ? -4.654 10.530 15.464 1.00 97.38 365 LEU A N 1
ATOM 2973 C CA . LEU A 1 365 ? -3.527 10.916 14.613 1.00 97.38 365 LEU A CA 1
ATOM 2974 C C . LEU A 1 365 ? -3.411 10.019 13.378 1.00 97.38 365 LEU A C 1
ATOM 2976 O O . LEU A 1 365 ? -3.225 10.541 12.273 1.00 97.38 365 LEU A O 1
ATOM 2980 N N . ILE A 1 366 ? -3.552 8.699 13.537 1.00 96.88 366 ILE A N 1
ATOM 2981 C CA . ILE A 1 366 ? -3.547 7.759 12.408 1.00 96.88 366 ILE A CA 1
ATOM 2982 C C . ILE A 1 366 ? -4.737 8.051 11.492 1.00 96.88 366 ILE A C 1
ATOM 2984 O O . ILE A 1 366 ? -4.547 8.228 10.290 1.00 96.88 366 ILE A O 1
ATOM 2988 N N . ALA A 1 367 ? -5.949 8.193 12.033 1.00 95.38 367 ALA A N 1
ATOM 2989 C CA . ALA A 1 367 ? -7.146 8.494 11.246 1.00 95.38 367 ALA A CA 1
ATOM 2990 C C . ALA A 1 367 ? -6.986 9.774 10.408 1.00 95.38 367 ALA A C 1
ATOM 2992 O O . ALA A 1 367 ? -7.337 9.800 9.225 1.00 95.38 367 ALA A O 1
ATOM 2993 N N . LYS A 1 368 ? -6.397 10.819 11.002 1.00 94.88 368 LYS A N 1
ATOM 2994 C CA . LYS A 1 368 ? -6.138 12.104 10.344 1.00 94.88 368 LYS A CA 1
ATOM 2995 C C . LYS A 1 368 ? -5.077 12.005 9.248 1.00 94.88 368 LYS A C 1
ATOM 2997 O O . LYS A 1 368 ? -5.187 12.714 8.249 1.00 94.88 368 LYS A O 1
ATOM 3002 N N . ASN A 1 369 ? -4.061 11.154 9.404 1.00 93.81 369 ASN A N 1
ATOM 3003 C CA . ASN A 1 369 ? -2.868 11.168 8.550 1.00 93.81 369 ASN A CA 1
ATOM 3004 C C . ASN A 1 369 ? -2.694 9.951 7.628 1.00 93.81 369 ASN A C 1
ATOM 3006 O O . ASN A 1 369 ? -1.911 10.049 6.684 1.00 93.81 369 ASN A O 1
ATOM 3010 N N . LYS A 1 370 ? -3.429 8.845 7.816 1.00 92.62 370 LYS A N 1
ATOM 3011 C CA . LYS A 1 370 ? -3.269 7.607 7.022 1.00 92.62 370 LYS A CA 1
ATOM 3012 C C . LYS A 1 370 ? -3.408 7.809 5.515 1.00 92.62 370 LYS A C 1
ATOM 3014 O O . LYS A 1 370 ? -2.786 7.092 4.744 1.00 92.62 370 LYS A O 1
ATOM 3019 N N . HIS A 1 371 ? -4.162 8.827 5.090 1.00 87.44 371 HIS A N 1
ATOM 3020 C CA . HIS A 1 371 ? -4.321 9.183 3.680 1.00 87.44 371 HIS A CA 1
ATOM 3021 C C . HIS A 1 371 ? -2.995 9.517 2.974 1.00 87.44 371 HIS A C 1
ATOM 3023 O O . HIS A 1 371 ? -2.918 9.372 1.759 1.00 87.44 371 HIS A O 1
ATOM 3029 N N . LYS A 1 372 ? -1.959 9.934 3.719 1.00 89.19 372 LYS A N 1
ATOM 3030 C CA . LYS A 1 372 ? -0.620 10.215 3.181 1.00 89.19 372 LYS A CA 1
ATOM 3031 C C . LYS A 1 372 ? 0.087 8.959 2.674 1.00 89.19 372 LYS A C 1
ATOM 3033 O O . LYS A 1 372 ? 0.920 9.069 1.793 1.00 89.19 372 LYS A O 1
ATOM 3038 N N . LEU A 1 373 ? -0.259 7.778 3.192 1.00 90.75 373 LEU A N 1
ATOM 3039 C CA . LEU A 1 373 ? 0.353 6.502 2.805 1.00 90.75 373 LEU A CA 1
ATOM 3040 C C . LEU A 1 373 ? -0.069 6.023 1.407 1.00 90.75 373 LEU A C 1
ATOM 3042 O O . LEU A 1 373 ? 0.454 5.019 0.922 1.00 90.75 373 LEU A O 1
ATOM 3046 N N . TYR A 1 374 ? -1.059 6.678 0.793 1.00 87.94 374 TYR A N 1
ATOM 3047 C CA . TYR A 1 374 ? -1.704 6.200 -0.422 1.00 87.94 374 TYR A CA 1
ATOM 3048 C C . TYR A 1 374 ? -1.418 7.101 -1.616 1.00 87.94 374 TYR A C 1
ATOM 3050 O O . TYR A 1 374 ? -1.448 8.325 -1.515 1.00 87.94 374 TYR A O 1
ATOM 3058 N N . ASN A 1 375 ? -1.259 6.472 -2.778 1.00 83.81 375 ASN A N 1
ATOM 3059 C CA . ASN A 1 375 ? -1.132 7.122 -4.080 1.00 83.81 375 ASN A CA 1
ATOM 3060 C C . ASN A 1 375 ? -0.000 8.158 -4.175 1.00 83.81 375 ASN A C 1
ATOM 3062 O O . ASN A 1 375 ? -0.159 9.207 -4.803 1.00 83.81 375 ASN A O 1
ATOM 3066 N N . ASP A 1 376 ? 1.136 7.859 -3.545 1.00 84.31 376 ASP A N 1
ATOM 3067 C CA . ASP A 1 376 ? 2.324 8.696 -3.634 1.00 84.31 376 ASP A CA 1
ATOM 3068 C C . ASP A 1 376 ? 2.960 8.604 -5.031 1.00 84.31 376 ASP A C 1
ATOM 3070 O O . ASP A 1 376 ? 3.598 7.615 -5.390 1.00 84.31 376 ASP A O 1
ATOM 3074 N N . LEU A 1 377 ? 2.787 9.659 -5.827 1.00 82.88 377 LEU A N 1
ATOM 3075 C CA . LEU A 1 377 ? 3.398 9.785 -7.150 1.00 82.88 377 LEU A CA 1
ATOM 3076 C C . LEU A 1 377 ? 4.828 10.337 -7.100 1.00 82.88 377 LEU A C 1
ATOM 3078 O O . LEU A 1 377 ? 5.530 10.254 -8.108 1.00 82.88 377 LEU A O 1
ATOM 3082 N N . GLU A 1 378 ? 5.276 10.901 -5.977 1.00 83.25 378 GLU A N 1
ATOM 3083 C CA . GLU A 1 378 ? 6.624 11.465 -5.846 1.00 83.25 378 GLU A CA 1
ATOM 3084 C C . GLU A 1 378 ? 7.676 10.371 -6.032 1.00 83.25 378 GLU A C 1
ATOM 3086 O O . GLU A 1 378 ? 8.593 10.505 -6.847 1.00 83.25 378 GLU A O 1
ATOM 3091 N N . THR A 1 379 ? 7.469 9.226 -5.379 1.00 89.38 379 THR A N 1
ATOM 3092 C CA . THR A 1 379 ? 8.318 8.046 -5.560 1.00 89.38 379 THR A CA 1
ATOM 3093 C C . THR A 1 379 ? 8.316 7.520 -6.999 1.00 89.38 379 THR A C 1
ATOM 3095 O O . THR A 1 379 ? 9.368 7.122 -7.502 1.00 89.38 379 THR A O 1
ATOM 3098 N N . ILE A 1 380 ? 7.183 7.589 -7.714 1.00 89.44 380 ILE A N 1
ATOM 3099 C CA . ILE A 1 380 ? 7.119 7.193 -9.130 1.00 89.44 380 ILE A CA 1
ATOM 3100 C C . ILE A 1 380 ? 8.006 8.103 -9.975 1.00 89.44 380 ILE A C 1
ATOM 3102 O O . ILE A 1 380 ? 8.779 7.616 -10.797 1.00 89.44 380 ILE A O 1
ATOM 3106 N N . ARG A 1 381 ? 7.937 9.423 -9.775 1.00 88.75 381 ARG A N 1
ATOM 3107 C CA . ARG A 1 381 ? 8.755 10.373 -10.545 1.00 88.75 381 ARG A CA 1
ATOM 3108 C C . ARG A 1 381 ? 10.240 10.216 -10.244 1.00 88.75 381 ARG A C 1
ATOM 3110 O O . ARG A 1 381 ? 11.031 10.214 -11.184 1.00 88.75 381 ARG A O 1
ATOM 3117 N N . ALA A 1 382 ? 10.601 9.981 -8.987 1.00 89.69 382 ALA A N 1
ATOM 3118 C CA . ALA A 1 382 ? 11.975 9.667 -8.613 1.00 89.69 382 ALA A CA 1
ATOM 3119 C C . ALA A 1 382 ? 12.468 8.350 -9.243 1.00 89.69 382 ALA A C 1
ATOM 3121 O O . ALA A 1 382 ? 13.601 8.284 -9.719 1.00 89.69 382 ALA A O 1
ATOM 3122 N N . LEU A 1 383 ? 11.616 7.318 -9.312 1.00 96.31 383 LEU A N 1
ATOM 3123 C CA . LEU A 1 383 ? 11.938 6.067 -10.003 1.00 96.31 383 LEU A CA 1
ATOM 3124 C C . LEU A 1 383 ? 12.188 6.308 -11.500 1.00 96.31 383 LEU A C 1
ATOM 3126 O O . LEU A 1 383 ? 13.172 5.811 -12.041 1.00 96.31 383 LEU A O 1
ATOM 3130 N N . GLU A 1 384 ? 11.349 7.102 -12.170 1.00 95.25 384 GLU A N 1
ATOM 3131 C CA . GLU A 1 384 ? 11.563 7.468 -13.577 1.00 95.25 384 GLU A CA 1
ATOM 3132 C C . GLU A 1 384 ? 12.880 8.218 -13.793 1.00 95.25 384 GLU A C 1
ATOM 3134 O O . GLU A 1 384 ? 13.598 7.937 -14.752 1.00 95.25 384 GLU A O 1
ATOM 3139 N N . GLU A 1 385 ? 13.199 9.177 -12.922 1.00 94.31 385 GLU A N 1
ATOM 3140 C CA . GLU A 1 385 ? 14.454 9.930 -12.981 1.00 94.31 385 GLU A CA 1
ATOM 3141 C C . GLU A 1 385 ? 15.664 9.026 -12.775 1.00 94.31 385 GLU A C 1
ATOM 3143 O O . GLU A 1 385 ? 16.627 9.115 -13.536 1.00 94.31 385 GLU A O 1
ATOM 3148 N N . PHE A 1 386 ? 15.600 8.114 -11.802 1.00 97.69 386 PHE A N 1
ATOM 3149 C CA . PHE A 1 386 ? 16.620 7.088 -11.626 1.00 97.69 386 PHE A CA 1
ATOM 3150 C C . PHE A 1 386 ? 16.803 6.269 -12.907 1.00 97.69 386 PHE A C 1
ATOM 3152 O O . PHE A 1 386 ? 17.929 6.144 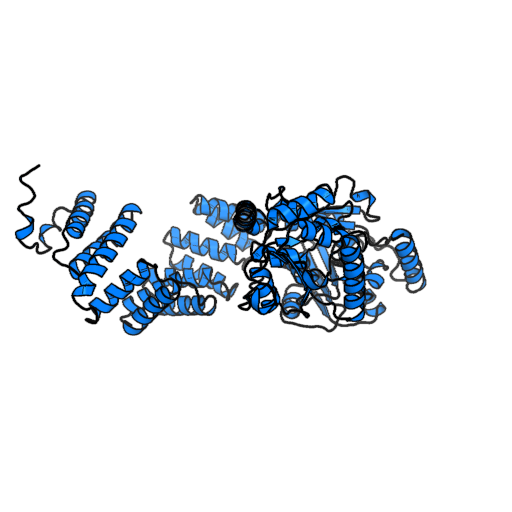-13.380 1.00 97.69 386 PHE A O 1
ATOM 3159 N N . LEU A 1 387 ? 15.719 5.755 -13.496 1.00 97.62 387 LEU A N 1
ATOM 3160 C CA . LEU A 1 387 ? 15.781 4.914 -14.693 1.00 97.62 387 LEU A CA 1
ATOM 3161 C C . LEU A 1 387 ? 16.375 5.663 -15.894 1.00 97.62 387 LEU A C 1
ATOM 3163 O O . LEU A 1 387 ? 17.226 5.114 -16.589 1.00 97.62 387 LEU A O 1
ATOM 3167 N N . LEU A 1 388 ? 15.970 6.918 -16.113 1.00 94.94 388 LEU A N 1
ATOM 3168 C CA . LEU A 1 388 ? 16.520 7.797 -17.153 1.00 94.94 388 LEU A CA 1
ATOM 3169 C C . LEU A 1 388 ? 18.023 8.034 -16.953 1.00 94.94 388 LEU A C 1
ATOM 3171 O O . LEU A 1 388 ? 18.809 7.870 -17.888 1.00 94.94 388 LEU A O 1
ATOM 3175 N N . ASN A 1 389 ? 18.429 8.360 -15.724 1.00 95.25 389 ASN A N 1
ATOM 3176 C CA . ASN A 1 389 ? 19.825 8.612 -15.377 1.00 95.25 389 ASN A CA 1
ATOM 3177 C C . ASN A 1 389 ? 20.683 7.348 -15.492 1.00 95.25 389 ASN A C 1
ATOM 3179 O O . ASN A 1 389 ? 21.799 7.416 -16.004 1.00 95.25 389 ASN A O 1
ATOM 3183 N N . ALA A 1 390 ? 20.164 6.199 -15.055 1.00 96.44 390 ALA A N 1
ATOM 3184 C CA . ALA A 1 390 ? 20.864 4.921 -15.097 1.00 96.44 390 ALA A CA 1
ATOM 3185 C C . ALA A 1 390 ? 21.201 4.510 -16.537 1.00 96.44 390 ALA A C 1
ATOM 3187 O O . ALA A 1 390 ? 22.290 4.001 -16.786 1.00 96.44 390 ALA A O 1
ATOM 3188 N N . VAL A 1 391 ? 20.310 4.798 -17.495 1.00 96.00 391 VAL A N 1
ATOM 3189 C CA . VAL A 1 391 ? 20.567 4.537 -18.920 1.00 96.00 391 VAL A CA 1
ATOM 3190 C C . VAL A 1 391 ? 21.206 5.721 -19.667 1.00 96.00 391 VAL A C 1
ATOM 3192 O O . VAL A 1 391 ? 21.377 5.656 -20.883 1.00 96.00 391 VAL A O 1
ATOM 3195 N N . GLY A 1 392 ? 21.526 6.823 -18.978 1.00 92.75 392 GLY A N 1
ATOM 3196 C CA . GLY A 1 392 ? 22.121 8.020 -19.583 1.00 92.75 392 GLY A CA 1
ATOM 3197 C C . GLY A 1 392 ? 21.226 8.738 -20.602 1.00 92.75 392 GLY A C 1
ATOM 3198 O O . GLY A 1 392 ? 21.736 9.416 -21.495 1.00 92.75 392 GLY A O 1
ATOM 3199 N N . LYS A 1 393 ? 19.898 8.591 -20.499 1.00 89.19 393 LYS A N 1
ATOM 3200 C CA . LYS A 1 393 ? 18.933 9.178 -21.436 1.00 89.19 393 LYS A CA 1
ATOM 3201 C C . LYS A 1 393 ? 18.302 10.446 -20.838 1.00 89.19 393 LYS A C 1
ATOM 3203 O O . LYS A 1 393 ? 17.692 10.365 -19.773 1.00 89.19 393 LYS A O 1
ATOM 3208 N N . PRO A 1 394 ? 18.353 11.609 -21.519 1.00 82.44 394 PRO A N 1
ATOM 3209 C CA . PRO A 1 394 ? 17.581 12.771 -21.094 1.00 82.44 394 PRO A CA 1
ATOM 3210 C C . PRO A 1 394 ? 16.080 12.503 -21.257 1.00 82.44 394 PRO A C 1
ATOM 3212 O O . PRO A 1 394 ? 15.656 11.857 -22.219 1.00 82.44 394 PRO A O 1
ATOM 3215 N N . ARG A 1 395 ? 15.267 13.043 -20.345 1.00 81.88 395 ARG A N 1
ATOM 3216 C CA . ARG A 1 395 ? 13.803 12.976 -20.453 1.00 81.88 395 ARG A CA 1
ATOM 3217 C C . ARG A 1 395 ? 13.348 13.575 -21.789 1.00 81.88 395 ARG A C 1
ATOM 3219 O O . ARG A 1 395 ? 13.865 14.606 -22.225 1.00 81.88 395 ARG A O 1
ATOM 3226 N N . ASN A 1 396 ? 12.389 12.933 -22.442 1.00 71.38 396 ASN A N 1
ATOM 3227 C CA . ASN A 1 396 ? 11.822 13.382 -23.700 1.00 71.38 396 ASN A CA 1
ATOM 3228 C C . ASN A 1 396 ? 11.035 14.683 -23.480 1.00 71.38 396 ASN A C 1
ATOM 3230 O O . ASN A 1 396 ? 9.938 14.692 -22.928 1.00 71.38 396 ASN A O 1
ATOM 3234 N N . SER A 1 397 ? 11.595 15.805 -23.929 1.00 56.50 397 SER A N 1
ATOM 3235 C CA . SER A 1 397 ? 10.999 17.139 -23.794 1.00 56.50 397 SER A CA 1
ATOM 3236 C C . SER A 1 397 ? 9.778 17.373 -24.694 1.00 56.50 397 SER A C 1
ATOM 3238 O O . SER A 1 397 ? 9.097 18.384 -24.536 1.00 56.50 397 SER A O 1
ATOM 3240 N N . ALA A 1 398 ? 9.482 16.458 -25.627 1.00 52.25 398 ALA A N 1
ATOM 3241 C CA . ALA A 1 398 ? 8.378 16.592 -26.579 1.00 52.25 398 ALA A CA 1
ATOM 3242 C C . ALA A 1 398 ? 7.000 16.191 -26.012 1.00 52.25 398 ALA A C 1
ATOM 3244 O O . ALA A 1 398 ? 5.983 16.485 -26.635 1.00 52.25 398 ALA A O 1
ATOM 3245 N N . MET A 1 399 ? 6.940 15.546 -24.843 1.00 52.88 399 MET A N 1
ATOM 3246 C CA . MET A 1 399 ? 5.691 15.218 -24.150 1.00 52.88 399 MET A CA 1
ATOM 3247 C C . MET A 1 399 ? 5.836 15.635 -22.689 1.00 52.88 399 MET A C 1
ATOM 3249 O O . MET A 1 399 ? 6.644 15.069 -21.959 1.00 52.88 399 MET A O 1
ATOM 3253 N N . GLY A 1 400 ? 5.102 16.671 -22.280 1.00 56.19 400 GLY A N 1
ATOM 3254 C CA . GLY A 1 400 ? 5.142 17.195 -20.915 1.00 56.19 400 GLY A CA 1
ATOM 3255 C C . GLY A 1 400 ? 4.901 16.122 -19.842 1.00 56.19 400 GLY A C 1
ATOM 3256 O O . GLY A 1 400 ? 4.368 15.039 -20.087 1.00 56.19 400 GLY A O 1
ATOM 3257 N N . ASN A 1 401 ? 5.316 16.419 -18.612 1.00 70.50 401 ASN A N 1
ATOM 3258 C CA . ASN A 1 401 ? 5.053 15.548 -17.473 1.00 70.50 401 ASN A CA 1
ATOM 3259 C C . ASN A 1 401 ? 3.551 15.577 -17.154 1.00 70.50 401 ASN A C 1
ATOM 3261 O O . ASN A 1 401 ? 3.075 16.506 -16.508 1.00 70.50 401 ASN A O 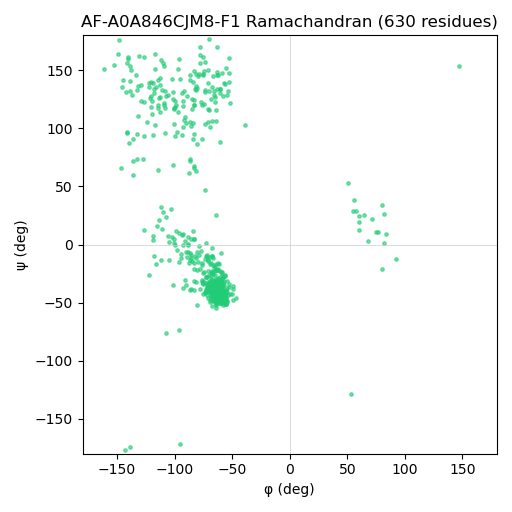1
ATOM 3265 N N . VAL A 1 402 ? 2.829 14.539 -17.581 1.00 75.06 402 VAL A N 1
ATOM 3266 C CA . VAL A 1 402 ? 1.386 14.363 -17.358 1.00 75.06 402 VAL A CA 1
ATOM 3267 C C . VAL A 1 402 ? 0.977 14.631 -15.915 1.00 75.06 402 VAL A C 1
ATOM 3269 O O . VAL A 1 402 ? 0.016 15.357 -15.692 1.00 75.06 402 VAL A O 1
ATOM 3272 N N . ALA A 1 403 ? 1.704 14.100 -14.930 1.00 72.69 403 ALA A N 1
ATOM 3273 C CA . ALA A 1 403 ? 1.316 14.275 -13.534 1.00 72.69 403 ALA A CA 1
ATOM 3274 C C . ALA A 1 403 ? 1.623 15.665 -12.991 1.00 72.69 403 ALA A C 1
ATOM 3276 O O . ALA A 1 403 ? 0.847 16.168 -12.187 1.00 72.69 403 ALA A O 1
ATOM 3277 N N . GLU A 1 404 ? 2.703 16.306 -13.435 1.00 76.19 404 GLU A N 1
ATOM 3278 C CA . GLU A 1 404 ? 2.953 17.697 -13.055 1.00 76.19 404 GLU A CA 1
ATOM 3279 C C . GLU A 1 404 ? 1.917 18.625 -13.692 1.00 76.19 404 GLU A C 1
ATOM 3281 O O . GLU A 1 404 ? 1.329 19.465 -13.013 1.00 76.19 404 GLU A O 1
ATOM 3286 N N . THR A 1 405 ? 1.607 18.421 -14.972 1.00 82.19 405 THR A N 1
ATOM 3287 C CA . THR A 1 405 ? 0.549 19.159 -15.663 1.00 82.19 405 THR A CA 1
ATOM 3288 C C . THR A 1 405 ? -0.815 18.919 -15.009 1.00 82.19 405 THR A C 1
ATOM 3290 O O . THR A 1 405 ? -1.557 19.873 -14.788 1.00 82.19 405 THR A O 1
ATOM 3293 N N . LEU A 1 406 ? -1.130 17.682 -14.611 1.00 88.12 406 LEU A N 1
ATOM 3294 C CA . LEU A 1 406 ? -2.357 17.351 -13.883 1.00 88.12 406 LEU A CA 1
ATOM 3295 C C . LEU A 1 406 ? -2.395 18.010 -12.500 1.00 88.12 406 LEU A C 1
ATOM 3297 O O . LEU A 1 406 ? -3.421 18.565 -12.111 1.00 88.12 406 LEU A O 1
ATOM 3301 N N . ARG A 1 407 ? -1.283 17.996 -11.757 1.00 87.12 407 ARG A N 1
ATOM 3302 C CA . ARG A 1 407 ? -1.170 18.649 -10.445 1.00 87.12 407 ARG A CA 1
ATOM 3303 C C . ARG A 1 407 ? -1.430 20.149 -10.558 1.00 87.12 407 ARG A C 1
ATOM 3305 O O . ARG A 1 407 ? -2.192 20.701 -9.762 1.00 87.12 407 ARG A O 1
ATOM 3312 N N . LEU A 1 408 ? -0.843 20.793 -11.565 1.00 82.50 408 LEU A N 1
ATOM 3313 C CA . LEU A 1 408 ? -1.077 22.202 -11.875 1.00 82.50 408 LEU A CA 1
ATOM 3314 C C . LEU A 1 408 ? -2.536 22.456 -12.276 1.00 82.50 408 LEU A C 1
ATOM 3316 O O . LEU A 1 408 ? -3.129 23.420 -11.790 1.00 82.50 408 LEU A O 1
ATOM 3320 N N . ALA A 1 409 ? -3.138 21.572 -13.078 1.00 91.19 409 ALA A N 1
ATOM 3321 C CA . ALA A 1 409 ? -4.544 21.663 -13.468 1.00 91.19 409 ALA A CA 1
ATOM 3322 C C . ALA A 1 409 ? -5.479 21.612 -12.249 1.00 91.19 409 ALA A C 1
ATOM 3324 O O . ALA A 1 409 ? -6.311 22.502 -12.063 1.00 91.19 409 ALA A O 1
ATOM 3325 N N . ILE A 1 410 ? -5.281 20.637 -11.355 1.00 90.25 410 ILE A N 1
ATOM 3326 C CA . ILE A 1 410 ? -6.057 20.487 -10.116 1.00 90.25 410 ILE A CA 1
ATOM 3327 C C . ILE A 1 410 ? -5.856 21.698 -9.195 1.00 90.25 410 ILE A C 1
ATOM 3329 O O . ILE A 1 410 ? -6.811 22.189 -8.588 1.00 90.25 410 ILE A O 1
ATOM 3333 N N . GLN A 1 411 ? -4.628 22.213 -9.078 1.00 86.00 411 GLN A N 1
ATOM 3334 C CA . GLN A 1 411 ? -4.347 23.383 -8.246 1.00 86.00 411 GLN A CA 1
ATOM 3335 C C . GLN A 1 411 ? -5.019 24.650 -8.793 1.00 86.00 411 GLN A C 1
ATOM 3337 O O . GLN A 1 411 ? -5.591 25.417 -8.014 1.00 86.00 411 GLN A O 1
ATOM 3342 N N . ALA A 1 412 ? -4.968 24.868 -10.108 1.00 83.56 412 ALA A N 1
ATOM 3343 C CA . ALA A 1 412 ? -5.659 25.970 -10.769 1.00 83.56 412 ALA A CA 1
ATOM 3344 C C . ALA A 1 412 ? -7.180 25.852 -10.589 1.00 83.56 412 ALA A C 1
ATOM 3346 O O . ALA A 1 412 ? -7.836 26.835 -10.238 1.00 83.56 412 ALA A O 1
ATOM 3347 N N . HIS A 1 413 ? -7.725 24.639 -10.725 1.00 92.12 413 HIS A N 1
ATOM 3348 C CA . HIS A 1 413 ? -9.150 24.369 -10.537 1.00 92.12 413 HIS A CA 1
ATOM 3349 C C . HIS A 1 413 ? -9.608 24.681 -9.108 1.00 92.12 413 HIS A C 1
ATOM 3351 O O . HIS A 1 413 ? -10.580 25.409 -8.920 1.00 92.12 413 HIS A O 1
ATOM 3357 N N . ARG A 1 414 ? -8.860 24.239 -8.087 1.00 85.75 414 ARG A N 1
ATOM 3358 C CA . ARG A 1 414 ? -9.145 24.551 -6.671 1.00 85.75 414 ARG A CA 1
ATOM 3359 C C . ARG A 1 414 ? -9.111 26.048 -6.360 1.00 85.75 414 ARG A C 1
ATOM 3361 O O . ARG A 1 414 ? -9.833 26.498 -5.478 1.00 85.75 414 ARG A O 1
ATOM 3368 N N . LYS A 1 415 ? -8.279 26.816 -7.069 1.00 84.69 415 LYS A N 1
ATOM 3369 C CA . LYS A 1 415 ? -8.207 28.284 -6.965 1.00 84.69 415 LYS A CA 1
ATOM 3370 C C . LYS A 1 415 ? -9.270 29.004 -7.805 1.00 84.69 415 LYS A C 1
ATOM 3372 O O . LYS A 1 415 ? -9.250 30.227 -7.874 1.00 84.69 415 LYS A O 1
ATOM 3377 N N . ASN A 1 416 ? -10.182 28.266 -8.441 1.00 86.31 416 ASN A N 1
ATOM 3378 C CA . ASN A 1 416 ? -11.206 28.782 -9.348 1.00 86.31 416 ASN A CA 1
ATOM 3379 C C . ASN A 1 416 ? -10.640 29.516 -10.585 1.00 86.31 416 ASN A C 1
ATOM 3381 O O . ASN A 1 416 ? -11.300 30.363 -11.182 1.00 86.31 416 ASN A O 1
ATOM 3385 N N . HIS A 1 417 ? -9.407 29.198 -10.996 1.00 89.69 417 HIS A N 1
ATOM 3386 C CA . HIS A 1 417 ? -8.797 29.719 -12.222 1.00 89.69 417 HIS A CA 1
ATOM 3387 C C . HIS A 1 417 ? -9.174 28.828 -13.417 1.00 89.69 417 HIS A C 1
ATOM 3389 O O . HIS A 1 417 ? -8.348 28.074 -13.933 1.00 89.69 417 HIS A O 1
ATOM 3395 N N . LEU A 1 418 ? -10.438 28.899 -13.845 1.00 87.69 418 LEU A N 1
ATOM 3396 C CA . LEU A 1 418 ? -11.046 27.926 -14.766 1.00 87.69 418 LEU A CA 1
ATOM 3397 C C . LEU A 1 418 ? -10.314 27.799 -16.113 1.00 87.69 418 LEU A C 1
ATOM 3399 O O . LEU A 1 418 ? -9.974 26.691 -16.503 1.00 87.69 418 LEU A O 1
ATOM 3403 N N . ALA A 1 419 ? -9.949 28.910 -16.762 1.00 90.06 419 ALA A N 1
ATOM 3404 C CA . ALA A 1 419 ? -9.233 28.875 -18.046 1.00 90.06 419 ALA A CA 1
ATOM 3405 C C . ALA A 1 419 ? -7.823 28.252 -17.949 1.00 90.06 419 ALA A C 1
ATOM 3407 O O . ALA A 1 419 ? -7.348 27.600 -18.878 1.00 90.06 419 ALA A O 1
ATOM 3408 N N . GLN A 1 420 ? -7.136 28.438 -16.814 1.00 78.50 420 GLN A N 1
ATOM 3409 C CA . GLN A 1 420 ? -5.825 27.822 -16.573 1.00 78.50 420 GLN A CA 1
ATOM 3410 C C . GLN A 1 420 ? -5.966 26.322 -16.304 1.00 78.50 420 GLN A C 1
ATOM 3412 O O . GLN A 1 420 ? -5.171 25.534 -16.812 1.00 78.50 420 GLN A O 1
ATOM 3417 N N . ALA A 1 421 ? -6.985 25.935 -15.530 1.00 89.44 421 ALA A N 1
ATOM 3418 C CA . ALA A 1 421 ? -7.303 24.537 -15.270 1.00 89.44 421 ALA A CA 1
ATOM 3419 C C . ALA A 1 421 ? -7.661 23.797 -16.564 1.00 89.44 421 ALA A C 1
ATOM 3421 O O . ALA A 1 421 ? -7.106 22.737 -16.828 1.00 89.44 421 ALA A O 1
ATOM 3422 N N . GLU A 1 422 ? -8.522 24.386 -17.394 1.00 92.44 422 GLU A N 1
ATOM 3423 C CA . GLU A 1 422 ? -8.936 23.846 -18.691 1.00 92.44 422 GLU A CA 1
ATOM 3424 C C . GLU A 1 422 ? -7.739 23.620 -19.621 1.00 92.44 422 GLU A C 1
ATOM 3426 O O . GLU A 1 422 ? -7.529 22.508 -20.097 1.00 92.44 422 GLU A O 1
ATOM 3431 N N . SER A 1 423 ? -6.895 24.641 -19.809 1.00 83.81 423 SER A N 1
ATOM 3432 C CA . SER A 1 423 ? -5.684 24.537 -20.633 1.00 83.81 423 SER A CA 1
ATOM 3433 C C . SER A 1 423 ? -4.751 23.420 -20.149 1.00 83.81 423 SER A C 1
ATOM 3435 O O . SER A 1 423 ? -4.282 22.603 -20.944 1.00 83.81 423 SER A O 1
ATOM 3437 N N . ALA A 1 424 ? -4.535 23.327 -18.835 1.00 84.94 424 ALA A N 1
ATOM 3438 C CA . ALA A 1 424 ? -3.680 22.303 -18.250 1.00 84.94 424 ALA A CA 1
ATOM 3439 C C . ALA A 1 424 ? -4.293 20.895 -18.366 1.00 84.94 424 ALA A C 1
ATOM 3441 O O . ALA A 1 424 ? -3.586 19.956 -18.725 1.00 84.94 424 ALA A O 1
ATOM 3442 N N . TYR A 1 425 ? -5.599 20.719 -18.147 1.00 92.88 425 TYR A N 1
ATOM 3443 C CA . TYR A 1 425 ? -6.247 19.424 -18.373 1.00 92.88 425 TYR A CA 1
ATOM 3444 C C . TYR A 1 425 ? -6.252 19.028 -19.859 1.00 92.88 425 TYR A C 1
ATOM 3446 O O . TYR A 1 425 ? -5.982 17.872 -20.175 1.00 92.88 425 TYR A O 1
ATOM 3454 N N . CYS A 1 426 ? -6.472 19.964 -20.787 1.00 87.69 426 CYS A N 1
ATOM 3455 C CA . CYS A 1 426 ? -6.339 19.720 -22.228 1.00 87.69 426 CYS A CA 1
ATOM 3456 C C . CYS A 1 426 ? -4.911 19.312 -22.608 1.00 87.69 426 CYS A C 1
ATOM 3458 O O . CYS A 1 426 ? -4.717 18.434 -23.447 1.00 87.69 426 CYS A O 1
ATOM 3460 N N . GLN A 1 427 ? -3.903 19.901 -21.962 1.00 78.81 427 GLN A N 1
ATOM 3461 C CA . GLN A 1 427 ? -2.515 19.483 -22.120 1.00 78.81 427 GLN A CA 1
ATOM 3462 C C . GLN A 1 427 ? -2.296 18.064 -21.576 1.00 78.81 427 GLN A C 1
ATOM 3464 O O . GLN A 1 427 ? -1.620 17.270 -22.221 1.00 78.81 427 GLN A O 1
ATOM 3469 N N . VAL A 1 428 ? -2.901 17.697 -20.441 1.00 83.56 428 VAL A N 1
ATOM 3470 C CA . VAL A 1 428 ? -2.893 16.299 -19.977 1.00 83.56 428 VAL A CA 1
ATOM 3471 C C . VAL A 1 428 ? -3.504 15.373 -21.027 1.00 83.56 428 VAL A C 1
ATOM 3473 O O . VAL A 1 428 ? -2.893 14.358 -21.348 1.00 83.56 428 VAL A O 1
ATOM 3476 N N . LEU A 1 429 ? -4.648 15.732 -21.613 1.00 82.25 429 LEU A N 1
ATOM 3477 C CA . LEU A 1 429 ? -5.299 14.912 -22.637 1.00 82.25 429 LEU A CA 1
ATOM 3478 C C . LEU A 1 429 ? -4.532 14.843 -23.961 1.00 82.25 429 LEU A C 1
ATOM 3480 O O . LEU A 1 429 ? -4.590 13.823 -24.639 1.00 82.25 429 LEU A O 1
ATOM 3484 N N . SER A 1 430 ? -3.768 15.870 -24.334 1.00 72.94 430 SER A N 1
ATOM 3485 C CA . SER A 1 430 ? -2.916 15.790 -25.529 1.00 72.94 430 SER A CA 1
ATOM 3486 C C . SER A 1 430 ? -1.757 14.802 -25.354 1.00 72.94 430 SER A C 1
ATOM 3488 O O . SER A 1 430 ? -1.261 14.252 -26.336 1.00 72.94 430 SER A O 1
ATOM 3490 N N . MET A 1 431 ? -1.361 14.539 -24.106 1.00 73.94 431 MET A N 1
ATOM 3491 C CA . MET A 1 431 ? -0.318 13.580 -23.738 1.00 73.94 431 MET A CA 1
ATOM 3492 C C . MET A 1 431 ? -0.892 12.188 -23.430 1.00 73.94 431 MET A C 1
ATOM 3494 O O . MET A 1 431 ? -0.287 11.176 -23.781 1.00 73.94 431 MET A O 1
ATOM 3498 N N . GLN A 1 432 ? -2.063 12.129 -22.793 1.00 75.94 432 GLN A N 1
ATOM 3499 C CA . GLN A 1 432 ? -2.818 10.917 -22.478 1.00 75.94 432 GLN A CA 1
ATOM 3500 C C . GLN A 1 432 ? -4.313 11.135 -22.780 1.00 75.94 432 GLN A C 1
ATOM 3502 O O . GLN A 1 432 ? -5.064 11.544 -21.892 1.00 75.94 432 GLN A O 1
ATOM 3507 N N . PRO A 1 433 ? -4.771 10.819 -24.008 1.00 80.44 433 PRO A N 1
ATOM 3508 C CA . PRO A 1 433 ? -6.141 11.103 -24.461 1.00 80.44 433 PRO A CA 1
ATOM 3509 C C . PRO A 1 433 ? -7.259 10.520 -23.591 1.00 80.44 433 PRO A C 1
ATOM 3511 O O . PRO A 1 433 ? -8.346 11.084 -23.533 1.00 80.44 433 PRO A O 1
ATOM 3514 N N . ASN A 1 434 ? -6.975 9.426 -22.881 1.00 83.62 434 ASN A N 1
ATOM 3515 C CA . ASN A 1 434 ? -7.923 8.726 -22.017 1.00 83.62 434 ASN A CA 1
ATOM 3516 C C . ASN A 1 434 ? -7.584 8.889 -20.524 1.00 83.62 434 ASN A C 1
ATOM 3518 O O . ASN A 1 434 ? -7.856 7.988 -19.738 1.00 83.62 434 ASN A O 1
ATOM 3522 N N . HIS A 1 435 ? -6.943 9.988 -20.107 1.00 86.81 435 HIS A N 1
ATOM 3523 C CA . HIS A 1 435 ? -6.599 10.184 -18.695 1.00 86.81 435 HIS A CA 1
ATOM 3524 C C . HIS A 1 435 ? -7.863 10.453 -17.848 1.00 86.81 435 HIS A C 1
ATOM 3526 O O . HIS A 1 435 ? -8.473 11.518 -17.996 1.00 86.81 435 HIS A O 1
ATOM 3532 N N . PRO A 1 436 ? -8.232 9.574 -16.894 1.00 84.69 436 PRO A N 1
ATOM 3533 C CA . PRO A 1 436 ? -9.525 9.644 -16.206 1.00 84.69 436 PRO A CA 1
ATOM 3534 C C . PRO A 1 436 ? -9.713 10.936 -15.400 1.00 84.69 436 PRO A C 1
ATOM 3536 O O . PRO A 1 436 ? -10.756 11.579 -15.499 1.00 84.69 436 PRO A O 1
ATOM 3539 N N . ASP A 1 437 ? -8.695 11.382 -14.653 1.00 90.19 437 ASP A N 1
ATOM 3540 C CA . ASP A 1 437 ? -8.823 12.609 -13.851 1.00 90.19 437 ASP A CA 1
ATOM 3541 C C . ASP A 1 437 ? -8.836 13.900 -14.670 1.00 90.19 437 ASP A C 1
ATOM 3543 O O . ASP A 1 437 ? -9.448 14.872 -14.236 1.00 90.19 437 ASP A O 1
ATOM 3547 N N . ALA A 1 438 ? -8.208 13.924 -15.848 1.00 93.56 438 ALA A N 1
ATOM 3548 C CA . ALA A 1 438 ? -8.246 15.096 -16.714 1.00 93.56 438 ALA A CA 1
ATOM 3549 C C . ALA A 1 438 ? -9.578 15.192 -17.465 1.00 93.56 438 ALA A C 1
ATOM 3551 O O . ALA A 1 438 ? -10.130 16.285 -17.560 1.00 93.56 438 ALA A O 1
ATOM 3552 N N . LEU A 1 439 ? -10.138 14.056 -17.905 1.00 96.56 439 LEU A N 1
ATOM 3553 C CA . LEU A 1 439 ? -11.501 13.988 -18.443 1.00 96.56 439 LEU A CA 1
ATOM 3554 C C . LEU A 1 439 ? -12.524 14.437 -17.390 1.00 96.56 439 LEU A C 1
ATOM 3556 O O . LEU A 1 439 ? -13.322 15.336 -17.642 1.00 96.56 439 LEU A O 1
ATOM 3560 N N . TYR A 1 440 ? -12.449 13.889 -16.173 1.00 96.88 440 TYR A N 1
ATOM 3561 C CA . TYR A 1 440 ? -13.312 14.318 -15.071 1.00 96.88 440 TYR A CA 1
ATOM 3562 C C . TYR A 1 440 ? -13.115 15.804 -14.722 1.00 96.88 440 TYR A C 1
ATOM 3564 O O . TYR A 1 440 ? -14.088 16.530 -14.526 1.00 96.88 440 TYR A O 1
ATOM 3572 N N . GLY A 1 441 ? -11.863 16.267 -14.664 1.00 96.50 441 GLY A N 1
ATOM 3573 C CA . GLY A 1 441 ? -11.509 17.656 -14.386 1.00 96.50 441 GLY A CA 1
ATOM 3574 C C . GLY A 1 441 ? -12.094 18.634 -15.404 1.00 96.50 441 GLY A C 1
ATOM 3575 O O . GLY A 1 441 ? -12.714 19.617 -15.002 1.00 96.50 441 GLY A O 1
ATOM 3576 N N . LEU A 1 442 ? -11.979 18.337 -16.703 1.00 97.38 442 LEU A N 1
ATOM 3577 C CA . LEU A 1 442 ? -12.600 19.129 -17.772 1.00 97.38 442 LEU A CA 1
ATOM 3578 C C . LEU A 1 442 ? -14.121 19.110 -17.694 1.00 97.38 442 LEU A C 1
ATOM 3580 O O . LEU A 1 442 ? -14.736 20.163 -17.829 1.00 97.38 442 LEU A O 1
ATOM 3584 N N . GLY A 1 443 ? -14.721 17.954 -17.395 1.00 96.69 443 GLY A N 1
ATOM 3585 C CA . GLY A 1 443 ? -16.161 17.846 -17.164 1.00 96.69 443 GLY A CA 1
ATOM 3586 C C . GLY A 1 443 ? -16.651 18.797 -16.067 1.00 96.69 443 GLY A C 1
ATOM 3587 O O . GLY A 1 443 ? -17.609 19.547 -16.253 1.00 96.69 443 GLY A O 1
ATOM 3588 N N . MET A 1 444 ? -15.936 18.834 -14.942 1.00 96.62 444 MET A N 1
ATOM 3589 C CA . MET A 1 444 ? -16.241 19.727 -13.822 1.00 96.62 444 MET A CA 1
ATOM 3590 C C . MET A 1 444 ? -15.999 21.210 -14.147 1.00 96.62 444 MET A C 1
ATOM 3592 O O . MET A 1 444 ? -16.791 22.057 -13.732 1.00 96.62 444 MET A O 1
ATOM 3596 N N . VAL A 1 445 ? -14.917 21.543 -14.862 1.00 96.25 445 VAL A N 1
ATOM 3597 C CA . VAL A 1 445 ? -14.615 22.926 -15.279 1.00 96.25 445 VAL A CA 1
ATOM 3598 C C . VAL A 1 445 ? -15.681 23.442 -16.250 1.00 96.25 445 VAL A C 1
ATOM 3600 O O . VAL A 1 445 ? -16.242 24.512 -16.010 1.00 96.25 445 VAL A O 1
ATOM 3603 N N . ALA A 1 446 ? -16.042 22.650 -17.263 1.00 94.44 446 ALA A N 1
ATOM 3604 C CA . ALA A 1 446 ? -17.098 22.981 -18.218 1.00 94.44 446 ALA A CA 1
ATOM 3605 C C . ALA A 1 446 ? -18.452 23.179 -17.516 1.00 94.44 446 ALA A C 1
ATOM 3607 O O . ALA A 1 446 ? -19.164 24.147 -17.787 1.00 94.44 446 ALA A O 1
ATOM 3608 N N . GLN A 1 447 ? -18.788 22.329 -16.536 1.00 91.00 447 GLN A N 1
ATOM 3609 C CA . GLN A 1 447 ? -20.001 22.499 -15.732 1.00 91.00 447 GLN A CA 1
ATOM 3610 C C . GLN A 1 447 ? -19.996 23.827 -14.953 1.00 91.00 447 GLN A C 1
ATOM 3612 O O . GLN A 1 447 ? -21.015 24.515 -14.921 1.00 91.00 447 GLN A O 1
ATOM 3617 N N . GLN A 1 448 ? -18.863 24.219 -14.356 1.00 89.19 448 GLN A N 1
ATOM 3618 C CA . GLN A 1 448 ? -18.725 25.497 -13.638 1.00 89.19 448 GLN A CA 1
ATOM 3619 C C . GLN A 1 448 ? -18.809 26.720 -14.560 1.00 89.19 448 GLN A C 1
ATOM 3621 O O . GLN A 1 448 ? -19.284 27.772 -14.134 1.00 89.19 448 GLN A O 1
ATOM 3626 N N . GLN A 1 449 ? -18.381 26.586 -15.816 1.00 89.12 449 GLN A N 1
ATOM 3627 C CA . GLN A 1 449 ? -18.517 27.618 -16.849 1.00 89.12 449 GLN A CA 1
ATOM 3628 C C . GLN A 1 449 ? -19.934 27.675 -17.455 1.00 89.12 449 GLN A C 1
ATOM 3630 O O . GLN A 1 449 ? -20.249 28.614 -18.183 1.00 89.12 449 GLN A O 1
ATOM 3635 N N . GLY A 1 450 ? -20.806 26.707 -17.145 1.00 89.25 450 GLY A N 1
ATOM 3636 C CA . GLY A 1 450 ? -22.153 26.597 -17.713 1.00 89.25 450 GLY A CA 1
ATOM 3637 C C . GLY A 1 450 ? -22.204 25.897 -19.076 1.00 89.25 450 GLY A C 1
ATOM 3638 O O . GLY A 1 450 ? -23.262 25.846 -19.705 1.00 89.25 450 GLY A O 1
ATOM 3639 N N . GLU A 1 451 ? -21.096 25.310 -19.529 1.00 92.88 451 GLU A N 1
ATOM 3640 C CA . GLU A 1 451 ? -20.991 24.572 -20.789 1.00 92.88 451 GLU A CA 1
ATOM 3641 C C . GLU A 1 451 ? -21.477 23.126 -20.629 1.00 92.88 451 GLU A C 1
ATOM 3643 O O . GLU A 1 451 ? -20.726 22.157 -20.732 1.00 92.88 451 GLU A O 1
ATOM 3648 N N . LEU A 1 452 ? -22.777 22.970 -20.363 1.00 92.00 452 LEU A N 1
ATOM 3649 C CA . LEU A 1 452 ? -23.361 21.685 -19.957 1.00 92.00 452 LEU A CA 1
ATOM 3650 C C . LEU A 1 452 ? -23.167 20.557 -20.987 1.00 92.00 452 LEU A C 1
ATOM 3652 O O . LEU A 1 452 ? -23.081 19.401 -20.594 1.00 92.00 452 LEU A O 1
ATOM 3656 N N . LYS A 1 453 ? -23.091 20.874 -22.288 1.00 93.44 453 LYS A N 1
ATOM 3657 C CA . LYS A 1 453 ? -22.887 19.874 -23.355 1.00 93.44 453 LYS A CA 1
ATOM 3658 C C . LYS A 1 453 ? -21.456 19.334 -23.401 1.00 93.44 453 LYS A C 1
ATOM 3660 O O . LYS A 1 453 ? -21.265 18.137 -23.584 1.00 93.44 453 LYS A O 1
ATOM 3665 N N . GLU A 1 454 ? -20.454 20.200 -23.245 1.00 92.31 454 GLU 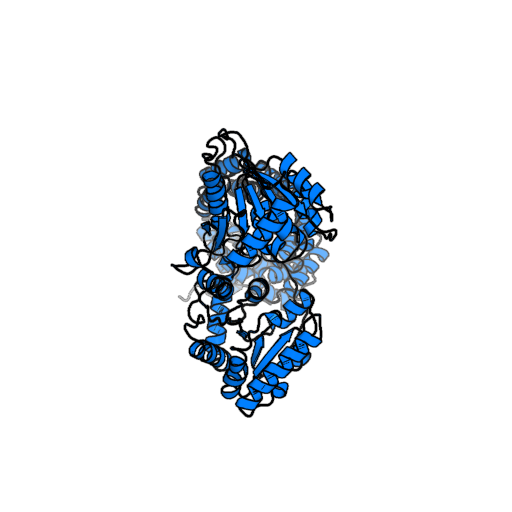A N 1
ATOM 3666 C CA . GLU A 1 454 ? -19.057 19.749 -23.180 1.00 92.31 454 GLU A CA 1
ATOM 3667 C C . GLU A 1 454 ? -18.785 19.032 -21.854 1.00 92.31 454 GLU A C 1
ATOM 3669 O O . GLU A 1 454 ? -18.085 18.020 -21.842 1.00 92.31 454 GLU A O 1
ATOM 3674 N N . ALA A 1 455 ? -19.410 19.480 -20.758 1.00 95.56 455 ALA A N 1
ATOM 3675 C CA . ALA A 1 455 ? -19.349 18.787 -19.475 1.00 95.56 455 ALA A CA 1
ATOM 3676 C C . ALA A 1 455 ? -19.815 17.326 -19.588 1.00 95.56 455 ALA A C 1
ATOM 3678 O O . ALA A 1 455 ? -19.115 16.421 -19.139 1.00 95.56 455 ALA A O 1
ATOM 3679 N N . GLU A 1 456 ? -20.959 17.100 -20.239 1.00 96.25 456 GLU A N 1
ATOM 3680 C CA . GLU A 1 456 ? -21.533 15.770 -20.475 1.00 96.25 456 GLU A CA 1
ATOM 3681 C C . GLU A 1 456 ? -20.583 14.892 -21.295 1.00 96.25 456 GLU A C 1
ATOM 3683 O O . GLU A 1 456 ? -20.195 13.818 -20.849 1.00 96.25 456 GLU A O 1
ATOM 3688 N N . LYS A 1 457 ? -20.085 15.405 -22.423 1.00 96.62 457 LYS A N 1
ATOM 3689 C CA . LYS A 1 457 ? -19.123 14.708 -23.289 1.00 96.62 457 LYS A CA 1
ATOM 3690 C C . LYS A 1 457 ? -17.856 14.260 -22.550 1.00 96.62 457 LYS A C 1
ATOM 3692 O O . LYS A 1 457 ? -17.401 13.131 -22.742 1.00 96.62 457 LYS A O 1
ATOM 3697 N N . PHE A 1 458 ? -17.259 15.125 -21.727 1.00 96.88 458 PHE A N 1
ATOM 3698 C CA . PHE A 1 458 ? -16.054 14.771 -20.970 1.00 96.88 458 PHE A CA 1
ATOM 3699 C C . PHE A 1 458 ? -16.339 13.783 -1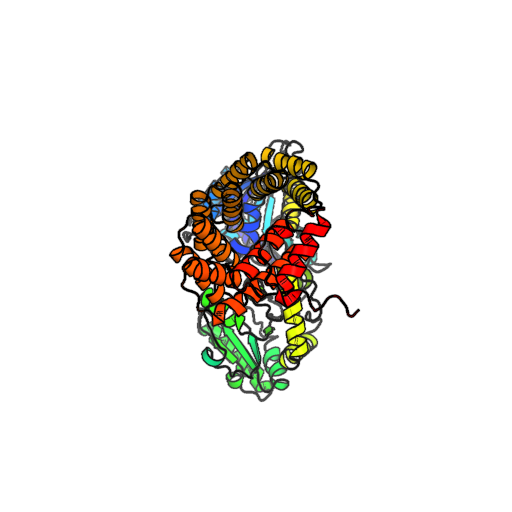9.837 1.00 96.88 458 PHE A C 1
ATOM 3701 O O . PHE A 1 458 ? -15.536 12.879 -19.599 1.00 96.88 458 PHE A O 1
ATOM 3708 N N . LEU A 1 459 ? -17.476 13.921 -19.155 1.00 96.75 459 LEU A N 1
ATOM 3709 C CA . LEU A 1 459 ? -17.877 12.995 -18.100 1.00 96.75 459 LEU A CA 1
ATOM 3710 C C . LEU A 1 459 ? -18.272 11.618 -18.653 1.00 96.75 459 LEU A C 1
ATOM 3712 O O . LEU A 1 459 ? -17.924 10.614 -18.037 1.00 96.75 459 LEU A O 1
ATOM 3716 N N . ASP A 1 460 ? -18.898 11.548 -19.827 1.00 96.38 460 ASP A N 1
ATOM 3717 C CA . ASP A 1 460 ? -19.171 10.293 -20.536 1.00 96.38 460 ASP A CA 1
ATOM 3718 C C . ASP A 1 460 ? -17.874 9.580 -20.920 1.00 96.38 460 ASP A C 1
ATOM 3720 O O . ASP A 1 460 ? -17.720 8.380 -20.684 1.00 96.38 460 ASP A O 1
ATOM 3724 N N . ALA A 1 461 ? -16.901 10.320 -21.458 1.00 91.81 461 ALA A N 1
ATOM 3725 C CA . ALA A 1 461 ? -15.576 9.779 -21.739 1.00 91.81 461 ALA A CA 1
ATOM 3726 C C . ALA A 1 461 ? -14.887 9.289 -20.451 1.00 91.81 461 ALA A C 1
ATOM 3728 O O . ALA A 1 461 ? -14.314 8.198 -20.434 1.00 91.81 461 ALA A O 1
ATOM 3729 N N . ALA A 1 462 ? -14.990 10.039 -19.348 1.00 92.75 462 ALA A N 1
ATOM 3730 C CA . ALA A 1 462 ? -14.474 9.608 -18.050 1.00 92.75 462 ALA A CA 1
ATOM 3731 C C . ALA A 1 462 ? -15.164 8.323 -17.552 1.00 92.75 462 ALA A C 1
ATOM 3733 O O . ALA A 1 462 ? -14.492 7.448 -17.011 1.00 92.75 462 ALA A O 1
ATOM 3734 N N . ALA A 1 463 ? -16.474 8.177 -17.769 1.00 93.12 463 ALA A N 1
ATOM 3735 C CA . ALA A 1 463 ? -17.244 6.998 -17.375 1.00 93.12 463 ALA A CA 1
ATOM 3736 C C . ALA A 1 463 ? -16.902 5.763 -18.222 1.00 93.12 463 ALA A C 1
ATOM 3738 O O . ALA A 1 463 ? -16.902 4.646 -17.712 1.00 93.12 463 ALA A O 1
ATOM 3739 N N . GLN A 1 464 ? -16.574 5.950 -19.504 1.00 91.69 464 GLN A N 1
ATOM 3740 C CA . GLN A 1 464 ? -16.092 4.870 -20.372 1.00 91.69 464 GLN A CA 1
ATOM 3741 C C . GLN A 1 464 ? -14.704 4.374 -19.954 1.00 91.69 464 GLN A C 1
ATOM 3743 O O . GLN A 1 464 ? -14.450 3.171 -19.973 1.00 91.69 464 GLN A O 1
ATOM 3748 N N . VAL A 1 465 ? -13.811 5.293 -19.573 1.00 84.50 465 VAL A N 1
ATOM 3749 C CA . VAL A 1 465 ? -12.458 4.957 -19.103 1.00 84.50 465 VAL A CA 1
ATOM 3750 C C . VAL A 1 465 ? -12.490 4.336 -17.705 1.00 84.50 465 VAL A C 1
ATOM 3752 O O . VAL A 1 465 ? -11.744 3.395 -17.441 1.00 84.50 465 VAL A O 1
ATOM 3755 N N . GLN A 1 466 ? -13.343 4.849 -16.815 1.00 89.19 466 GLN A N 1
ATOM 3756 C CA . GLN A 1 466 ? -13.450 4.415 -15.423 1.00 89.19 466 GLN A CA 1
ATOM 3757 C C . GLN A 1 466 ? -14.907 4.062 -15.055 1.00 89.19 466 GLN A C 1
ATOM 3759 O O . GLN A 1 466 ? -15.574 4.814 -14.335 1.00 89.19 466 GLN A O 1
ATOM 3764 N N . PRO A 1 467 ? -15.424 2.912 -15.533 1.00 90.50 467 PRO A N 1
ATOM 3765 C CA . PRO A 1 467 ? -16.822 2.520 -15.336 1.00 90.50 467 PRO A CA 1
ATOM 3766 C C . PRO A 1 467 ? -17.174 2.182 -13.881 1.00 90.50 467 PRO A C 1
ATOM 3768 O O . PRO A 1 467 ? -18.350 2.154 -13.534 1.00 90.50 467 PRO A O 1
ATOM 3771 N N . ASP A 1 468 ? -16.184 1.961 -13.020 1.00 91.56 468 ASP A N 1
ATOM 3772 C CA . ASP A 1 468 ? -16.318 1.703 -11.583 1.00 91.56 468 ASP A CA 1
ATOM 3773 C C . ASP A 1 468 ? -16.224 2.981 -10.720 1.00 91.56 468 ASP A C 1
ATOM 3775 O O . ASP A 1 468 ? -16.197 2.923 -9.488 1.00 91.56 468 ASP A O 1
ATOM 3779 N N . SER A 1 469 ? -16.214 4.165 -11.342 1.00 90.62 469 SER A N 1
ATOM 3780 C CA . SER A 1 469 ? -16.055 5.439 -10.640 1.00 90.62 469 SER A CA 1
ATOM 3781 C C . SER A 1 469 ? -17.373 6.003 -10.111 1.00 90.62 469 SER A C 1
ATOM 3783 O O . SER A 1 469 ? -18.128 6.665 -10.827 1.00 90.62 469 SER A O 1
ATOM 3785 N N . VAL A 1 470 ? -17.617 5.840 -8.806 1.00 93.94 470 VAL A N 1
ATOM 3786 C CA . VAL A 1 470 ? -18.781 6.437 -8.118 1.00 93.94 470 VAL A CA 1
ATOM 3787 C C . VAL A 1 470 ? -18.843 7.955 -8.337 1.00 93.94 470 VAL A C 1
ATOM 3789 O O . VAL A 1 470 ? -19.924 8.490 -8.575 1.00 93.94 470 VAL A O 1
ATOM 3792 N N . LYS A 1 471 ? -17.692 8.656 -8.297 1.00 94.94 471 LYS A N 1
ATOM 3793 C CA . LYS A 1 471 ? -17.646 10.123 -8.464 1.00 94.94 471 LYS A CA 1
ATOM 3794 C C . LYS A 1 471 ? -18.159 10.545 -9.842 1.00 94.94 471 LYS A C 1
ATOM 3796 O O . LYS A 1 471 ? -18.910 11.506 -9.932 1.00 94.94 471 LYS A O 1
ATOM 3801 N N . VAL A 1 472 ? -17.774 9.825 -10.899 1.00 95.62 472 VAL A N 1
ATOM 3802 C CA . VAL A 1 472 ? -18.132 10.176 -12.279 1.00 95.62 472 VAL A CA 1
ATOM 3803 C C . VAL A 1 472 ? -19.624 9.954 -12.498 1.00 95.62 472 VAL A C 1
ATOM 3805 O O . VAL A 1 472 ? -20.311 10.875 -12.930 1.00 95.62 472 VAL A O 1
ATOM 3808 N N . TRP A 1 473 ? -20.144 8.781 -12.120 1.00 97.50 473 TRP A N 1
ATOM 3809 C CA . TRP A 1 473 ? -21.570 8.472 -12.264 1.00 97.50 473 TRP A CA 1
ATOM 3810 C C . TRP A 1 473 ? -22.463 9.389 -11.426 1.00 97.50 473 TRP A C 1
ATOM 3812 O O . TRP A 1 473 ? -23.502 9.840 -11.904 1.00 97.50 473 TRP A O 1
ATOM 3822 N N . PHE A 1 474 ? -22.051 9.721 -10.201 1.00 96.75 474 PHE A N 1
ATOM 3823 C CA . PHE A 1 474 ? -22.791 10.668 -9.370 1.00 96.75 474 PHE A CA 1
ATOM 3824 C C . PHE A 1 474 ? -22.807 12.081 -9.976 1.00 96.75 474 PHE A C 1
ATOM 3826 O O . PHE A 1 474 ? -23.856 12.727 -9.998 1.00 96.75 474 PHE A O 1
ATOM 3833 N N . THR A 1 475 ? -21.676 12.551 -10.514 1.00 96.69 475 THR A N 1
ATOM 3834 C CA . THR A 1 475 ? -21.592 13.854 -11.191 1.00 96.69 475 THR A CA 1
ATOM 3835 C C . THR A 1 475 ? -22.410 13.885 -12.485 1.00 96.69 475 THR A C 1
ATOM 3837 O O . THR A 1 475 ? -23.136 14.855 -12.691 1.00 96.69 475 THR A O 1
ATOM 3840 N N . LEU A 1 476 ? -22.379 12.827 -13.307 1.00 97.38 476 LEU A N 1
ATOM 3841 C CA . LEU A 1 476 ? -23.259 12.682 -14.479 1.00 97.38 476 LEU A CA 1
ATOM 3842 C C . LEU A 1 476 ? -24.736 12.754 -14.084 1.00 97.38 476 LEU A C 1
ATOM 3844 O O . LEU A 1 476 ? -25.498 13.501 -14.692 1.00 97.38 476 LEU A O 1
ATOM 3848 N N . GLY A 1 477 ? -25.131 12.049 -13.018 1.00 97.06 477 GLY A N 1
ATOM 3849 C CA . GLY A 1 477 ? -26.495 12.113 -12.492 1.00 97.06 477 GLY A CA 1
ATOM 3850 C C . GLY A 1 477 ? -26.917 13.540 -12.136 1.00 97.06 477 GLY A C 1
ATOM 3851 O O . GLY A 1 477 ? -27.979 14.000 -12.556 1.00 97.06 477 GLY A O 1
ATOM 3852 N N . ASN A 1 478 ? -26.049 14.278 -11.435 1.00 95.00 478 ASN A N 1
ATOM 3853 C CA . ASN A 1 478 ? -26.296 15.680 -11.083 1.00 95.00 478 ASN A CA 1
ATOM 3854 C C . ASN A 1 478 ? -26.375 16.586 -12.326 1.00 95.00 478 ASN A C 1
ATOM 3856 O O . ASN A 1 478 ? -27.213 17.487 -12.374 1.00 95.00 478 ASN A O 1
ATOM 3860 N N . LEU A 1 479 ? -25.523 16.358 -13.330 1.00 95.62 479 LEU A N 1
ATOM 3861 C CA . LEU A 1 479 ? -25.508 17.135 -14.568 1.00 95.62 479 LEU A CA 1
ATOM 3862 C C . LEU A 1 479 ? -26.793 16.927 -15.382 1.00 95.62 479 LEU A C 1
ATOM 3864 O O . LEU A 1 479 ? -27.442 17.904 -15.756 1.00 95.62 479 LEU A O 1
ATOM 3868 N N . HIS A 1 480 ? -27.204 15.675 -15.592 1.00 96.62 480 HIS A N 1
ATOM 3869 C CA . HIS A 1 480 ? -28.445 15.354 -16.298 1.00 96.62 480 HIS A CA 1
ATOM 3870 C C . HIS A 1 480 ? -29.676 15.887 -15.557 1.00 96.62 480 HIS A C 1
ATOM 3872 O O . HIS A 1 480 ? -30.597 16.410 -16.189 1.00 96.62 480 HIS A O 1
ATOM 3878 N N . GLN A 1 481 ? -29.690 15.824 -14.219 1.00 94.06 481 GLN A N 1
ATOM 3879 C CA . GLN A 1 481 ? -30.759 16.418 -13.413 1.00 94.06 481 GLN A CA 1
ATOM 3880 C C . GLN A 1 481 ? -30.838 17.936 -13.641 1.00 94.06 481 GLN A C 1
ATOM 3882 O O . GLN A 1 481 ? -31.926 18.464 -13.869 1.00 94.06 481 GLN A O 1
ATOM 3887 N N . LEU A 1 482 ? -29.696 18.633 -13.647 1.00 90.12 482 LEU A N 1
ATOM 3888 C CA . LEU A 1 482 ? -29.628 20.074 -13.913 1.00 90.12 482 LEU A CA 1
ATOM 3889 C C . LEU A 1 482 ? -30.124 20.434 -15.324 1.00 90.12 482 LEU A C 1
ATOM 3891 O O . LEU A 1 482 ? -30.767 21.466 -15.506 1.00 90.12 482 LEU A O 1
ATOM 3895 N N . GLN A 1 483 ? -29.858 19.581 -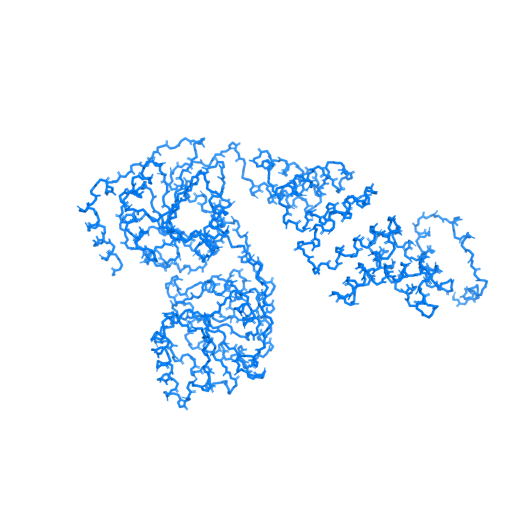16.313 1.00 91.50 483 GLN A N 1
ATOM 3896 C CA . GLN A 1 483 ? -30.338 19.735 -17.691 1.00 91.50 483 GLN A CA 1
ATOM 3897 C C . GLN A 1 483 ? -31.821 19.341 -17.874 1.00 91.50 483 GLN A C 1
ATOM 3899 O O . GLN A 1 483 ? -32.363 19.503 -18.968 1.00 91.50 483 GLN A O 1
ATOM 3904 N N . GLY A 1 484 ? -32.483 18.799 -16.843 1.00 92.50 484 GLY A N 1
ATOM 3905 C CA . GLY A 1 484 ? -33.849 18.271 -16.931 1.00 92.50 484 GLY A CA 1
ATOM 3906 C C . GLY A 1 484 ? -33.960 16.922 -17.654 1.00 92.50 484 GLY A C 1
ATOM 3907 O O . GLY A 1 484 ? -35.064 16.467 -17.949 1.00 92.50 484 GLY A O 1
ATOM 3908 N N . GLN A 1 485 ? -32.839 16.252 -17.925 1.00 95.88 485 GLN A N 1
ATOM 3909 C CA . GLN A 1 485 ? -32.779 14.917 -18.523 1.00 95.88 485 GLN A CA 1
ATOM 3910 C C . GLN A 1 485 ? -32.996 13.841 -17.449 1.00 95.88 485 GLN A C 1
ATOM 3912 O O . GLN A 1 485 ? -32.124 13.028 -17.138 1.00 95.88 485 GLN A O 1
ATOM 3917 N N . LEU A 1 486 ? -34.181 13.854 -16.843 1.00 96.00 486 LEU A N 1
ATOM 3918 C CA . LEU A 1 486 ? -34.473 13.060 -15.648 1.00 96.00 486 LEU A CA 1
ATOM 3919 C C . LEU A 1 486 ? -34.266 11.539 -15.820 1.00 96.00 486 LEU A C 1
ATOM 3921 O O . LEU A 1 486 ? -33.741 10.932 -14.886 1.00 96.00 486 LEU A O 1
ATOM 3925 N N . PRO A 1 487 ? -34.602 10.905 -16.965 1.00 97.44 487 PRO A N 1
ATOM 3926 C CA . PRO A 1 487 ? -34.338 9.476 -17.157 1.00 97.44 487 PRO A CA 1
ATOM 3927 C C . PRO A 1 487 ? -32.842 9.121 -17.184 1.00 97.44 487 PRO A C 1
ATOM 3929 O O . PRO A 1 487 ? -32.445 8.109 -16.613 1.00 97.44 487 PRO A O 1
ATOM 3932 N N . ALA A 1 488 ? -32.005 9.964 -17.798 1.00 96.31 488 ALA A N 1
ATOM 3933 C CA . ALA A 1 488 ? -30.554 9.758 -17.834 1.00 96.31 488 ALA A CA 1
ATOM 3934 C C . ALA A 1 488 ? -29.929 9.955 -16.443 1.00 96.31 488 ALA A C 1
ATOM 3936 O O . ALA A 1 488 ? -29.079 9.171 -16.018 1.00 96.31 488 ALA A O 1
ATOM 3937 N N . ALA A 1 489 ? -30.417 10.948 -15.689 1.00 97.62 489 ALA A N 1
ATOM 3938 C CA . ALA A 1 489 ? -30.014 11.163 -14.302 1.00 97.62 489 ALA A CA 1
ATOM 3939 C C . ALA A 1 489 ? -30.310 9.937 -13.422 1.00 97.62 489 ALA A C 1
ATOM 3941 O O . ALA A 1 489 ? -29.451 9.489 -12.663 1.00 97.62 489 ALA A O 1
ATOM 3942 N N . GLU A 1 490 ? -31.506 9.357 -13.561 1.00 98.00 490 GLU A N 1
ATOM 3943 C CA . GLU A 1 490 ? -31.902 8.134 -12.860 1.00 98.00 490 GLU A CA 1
ATOM 3944 C C . GLU A 1 490 ? -30.956 6.961 -13.159 1.00 98.00 490 GLU A C 1
ATOM 3946 O O . GLU A 1 490 ? -30.514 6.281 -12.230 1.00 98.00 490 GLU A O 1
ATOM 3951 N N . GLU A 1 491 ? -30.613 6.729 -14.430 1.00 97.88 491 GLU A N 1
ATOM 3952 C CA . GLU A 1 491 ? -29.689 5.658 -14.821 1.00 97.88 491 GLU A CA 1
ATOM 3953 C C . GLU A 1 491 ? -28.293 5.860 -14.212 1.00 97.88 491 GLU A C 1
ATOM 3955 O O . GLU A 1 491 ? -27.721 4.928 -13.637 1.00 97.88 491 GLU A O 1
ATOM 3960 N N . ALA A 1 492 ? -27.757 7.081 -14.286 1.00 97.56 492 ALA A N 1
ATOM 3961 C CA . ALA A 1 492 ? -26.445 7.412 -13.741 1.00 97.56 492 ALA A CA 1
ATOM 3962 C C . ALA A 1 492 ? -26.392 7.232 -12.213 1.00 97.56 492 ALA A C 1
ATOM 3964 O O . ALA A 1 492 ? -25.458 6.614 -11.694 1.00 97.56 492 ALA A O 1
ATOM 3965 N N . TYR A 1 493 ? -27.421 7.671 -11.478 1.00 98.06 493 TYR A N 1
ATOM 3966 C CA . TYR A 1 493 ? -27.496 7.431 -10.035 1.00 98.06 493 TYR A CA 1
ATOM 3967 C C . TYR A 1 493 ? -27.636 5.948 -9.689 1.00 98.06 493 TYR A C 1
ATOM 3969 O O . TYR A 1 493 ? -27.000 5.495 -8.740 1.00 98.06 493 TYR A O 1
ATOM 3977 N N . LYS A 1 494 ? -28.404 5.166 -10.461 1.00 97.69 494 LYS A N 1
ATOM 3978 C CA . LYS A 1 494 ? -28.500 3.708 -10.267 1.00 97.69 494 LYS A CA 1
ATOM 3979 C C . LYS A 1 494 ? -27.146 3.020 -10.454 1.00 97.69 494 LYS A C 1
ATOM 3981 O O . LYS A 1 494 ? -26.798 2.161 -9.647 1.00 97.69 494 LYS A O 1
ATOM 3986 N N . LYS A 1 495 ? -26.347 3.433 -11.447 1.00 97.50 495 LYS A N 1
ATOM 3987 C CA . LYS A 1 495 ? -24.958 2.959 -11.612 1.00 97.50 495 LYS A CA 1
ATOM 3988 C C . LYS A 1 495 ? -24.084 3.345 -10.418 1.00 97.50 495 LYS A C 1
ATOM 3990 O O . LYS A 1 495 ? -23.367 2.499 -9.894 1.00 97.50 495 LYS A O 1
ATOM 3995 N N . ALA A 1 496 ? -24.185 4.584 -9.938 1.00 96.00 496 ALA A N 1
ATOM 3996 C CA . ALA A 1 496 ? -23.428 5.034 -8.772 1.00 96.00 496 ALA A CA 1
ATOM 3997 C C . ALA A 1 496 ? -23.807 4.264 -7.487 1.00 96.00 496 ALA A C 1
ATOM 3999 O O . ALA A 1 496 ? -22.921 3.896 -6.719 1.00 96.00 496 ALA A O 1
ATOM 4000 N N . ILE A 1 497 ? -25.096 3.961 -7.282 1.00 96.88 497 ILE A N 1
ATOM 4001 C CA . ILE A 1 497 ? -25.597 3.146 -6.158 1.00 96.88 497 ILE A CA 1
ATOM 4002 C C . ILE A 1 497 ? -25.126 1.697 -6.265 1.00 96.88 497 ILE A C 1
ATOM 4004 O O . ILE A 1 497 ? -24.720 1.121 -5.261 1.00 96.88 497 ILE A O 1
ATOM 4008 N N . ALA A 1 498 ? -25.138 1.106 -7.463 1.00 96.81 498 ALA A N 1
ATOM 4009 C CA . ALA A 1 498 ? -24.644 -0.257 -7.659 1.00 96.81 498 ALA A CA 1
ATOM 4010 C C . ALA A 1 498 ? -23.165 -0.402 -7.254 1.00 96.81 498 ALA A C 1
ATOM 4012 O O . ALA A 1 498 ? -22.762 -1.455 -6.771 1.00 96.81 498 ALA A O 1
ATOM 4013 N N . LEU A 1 499 ? -22.375 0.665 -7.422 1.00 91.56 499 LEU A N 1
ATOM 4014 C CA . LEU A 1 499 ? -20.970 0.728 -7.014 1.00 91.56 499 LEU A CA 1
ATOM 4015 C C . LEU A 1 499 ? -20.784 1.091 -5.533 1.00 91.56 499 LEU A C 1
ATOM 4017 O O . LEU A 1 499 ? -19.802 0.675 -4.921 1.00 91.56 499 LEU A O 1
ATOM 4021 N N . ARG A 1 500 ? -21.692 1.888 -4.958 1.00 93.31 500 ARG A N 1
ATOM 4022 C CA . ARG A 1 500 ? -21.667 2.294 -3.548 1.00 93.31 500 ARG A CA 1
ATOM 4023 C C . ARG A 1 500 ? -23.081 2.297 -2.944 1.00 93.31 500 ARG A C 1
ATOM 4025 O O . ARG A 1 500 ? -23.741 3.343 -2.934 1.00 93.31 500 ARG A O 1
ATOM 4032 N N . PRO A 1 501 ? -23.544 1.148 -2.418 1.00 94.00 501 PRO A N 1
ATOM 4033 C CA . PRO A 1 501 ? -24.910 0.994 -1.913 1.00 94.00 501 PRO A CA 1
ATOM 4034 C C . PRO A 1 501 ? -25.212 1.728 -0.602 1.00 94.00 501 PRO A C 1
ATOM 4036 O O . PRO A 1 501 ? -26.378 1.794 -0.219 1.00 94.00 501 PRO A O 1
ATOM 4039 N N . ASP A 1 502 ? -24.202 2.260 0.085 1.00 91.44 502 ASP A N 1
ATOM 4040 C CA . ASP A 1 502 ? -24.284 2.961 1.374 1.00 91.44 502 ASP A CA 1
ATOM 4041 C C . ASP A 1 502 ? -24.209 4.500 1.239 1.00 91.44 502 ASP A C 1
ATOM 4043 O O . ASP A 1 502 ? -24.180 5.228 2.232 1.00 91.44 502 ASP A O 1
ATOM 4047 N N . ALA A 1 503 ? -24.213 5.036 0.013 1.00 89.94 503 ALA A N 1
ATOM 4048 C CA . ALA A 1 503 ? -24.074 6.470 -0.227 1.00 89.94 503 ALA A CA 1
ATOM 4049 C C . ALA A 1 503 ? -25.399 7.246 -0.093 1.00 89.94 503 ALA A C 1
ATOM 4051 O O . ALA A 1 503 ? -26.151 7.412 -1.056 1.00 89.94 503 ALA A O 1
ATOM 4052 N N . VAL A 1 504 ? -25.633 7.809 1.095 1.00 93.38 504 VAL A N 1
ATOM 4053 C CA . VAL A 1 504 ? -26.829 8.596 1.467 1.00 93.38 504 VAL A CA 1
ATOM 4054 C C . VAL A 1 504 ? -27.182 9.688 0.446 1.00 93.38 504 VAL A C 1
ATOM 4056 O O . VAL A 1 504 ? -28.332 9.800 0.018 1.00 93.38 504 VAL A O 1
ATOM 4059 N N . SER A 1 505 ? -26.194 10.478 0.009 1.00 91.88 505 SER A N 1
ATOM 4060 C CA . SER A 1 505 ? -26.401 11.595 -0.925 1.00 91.88 505 SER A CA 1
ATOM 4061 C C . SER A 1 505 ? -26.923 11.152 -2.295 1.00 91.88 505 SER A C 1
ATOM 4063 O O . SER A 1 505 ? -27.669 11.891 -2.938 1.00 91.88 505 SER A O 1
ATOM 4065 N N . ILE A 1 506 ? -26.575 9.940 -2.734 1.00 96.44 506 ILE A N 1
ATOM 4066 C CA . ILE A 1 506 ? -26.987 9.408 -4.034 1.00 96.44 506 ILE A CA 1
ATOM 4067 C C . ILE A 1 506 ? -28.457 8.995 -3.992 1.00 96.44 506 ILE A C 1
ATOM 4069 O O . ILE A 1 506 ? -29.207 9.347 -4.900 1.00 96.44 506 ILE A O 1
ATOM 4073 N N . TYR A 1 507 ? -28.899 8.344 -2.911 1.00 97.44 507 TYR A N 1
ATOM 4074 C CA . TYR A 1 507 ? -30.318 8.032 -2.708 1.00 97.44 507 TYR A CA 1
ATOM 4075 C C . TYR A 1 507 ? -31.177 9.291 -2.599 1.00 97.44 507 TYR A C 1
ATOM 4077 O O . TYR A 1 507 ? -32.243 9.348 -3.207 1.00 97.44 507 TYR A O 1
ATOM 4085 N N . ASN A 1 508 ? -30.714 10.324 -1.888 1.00 94.94 508 ASN A N 1
ATOM 4086 C CA . ASN A 1 508 ? -31.442 11.591 -1.809 1.00 94.94 508 ASN A CA 1
ATOM 4087 C C . ASN A 1 508 ? -31.601 12.252 -3.194 1.00 94.94 508 ASN A C 1
ATOM 4089 O O . ASN A 1 508 ? -32.704 12.657 -3.569 1.00 94.94 508 ASN A O 1
ATOM 4093 N N . ASN A 1 509 ? -30.530 12.313 -3.991 1.00 96.06 509 ASN A N 1
ATOM 4094 C CA . ASN A 1 509 ? -30.580 12.934 -5.318 1.00 96.06 509 ASN A CA 1
ATOM 4095 C C . ASN A 1 509 ? -31.377 12.098 -6.333 1.00 96.06 509 ASN A C 1
ATOM 4097 O O . ASN A 1 509 ? -32.113 12.659 -7.152 1.00 96.06 509 ASN A O 1
ATOM 4101 N N . LEU A 1 510 ? -31.299 10.766 -6.252 1.00 97.69 510 LEU A N 1
ATOM 4102 C CA . LEU A 1 510 ? -32.153 9.869 -7.029 1.00 97.69 510 LEU A CA 1
ATOM 4103 C C . LEU A 1 510 ? -33.627 10.061 -6.657 1.00 97.69 510 LEU A C 1
ATOM 4105 O O . LEU A 1 510 ? -34.453 10.246 -7.547 1.00 97.69 510 LEU A O 1
ATOM 4109 N N . GLY A 1 511 ? -33.951 10.099 -5.362 1.00 97.00 511 GLY A N 1
ATOM 4110 C CA . GLY A 1 511 ? -35.308 10.353 -4.882 1.00 97.00 511 GLY A CA 1
ATOM 4111 C C . GLY A 1 511 ? -35.865 11.673 -5.413 1.00 97.00 511 GLY A C 1
ATOM 4112 O O . GLY A 1 511 ? -36.977 11.713 -5.935 1.00 97.00 511 GLY A O 1
ATOM 4113 N N . TYR A 1 512 ? -35.057 12.736 -5.395 1.00 94.88 512 TYR A N 1
ATOM 4114 C CA . TYR A 1 512 ? -35.455 14.033 -5.946 1.00 94.88 512 TYR A CA 1
ATOM 4115 C C . TYR A 1 512 ? -35.688 13.986 -7.461 1.00 94.88 512 TYR A C 1
ATOM 4117 O O . TYR A 1 512 ? -36.675 14.533 -7.955 1.00 94.88 512 TYR A O 1
ATOM 4125 N N . THR A 1 513 ? -34.842 13.261 -8.194 1.00 97.19 513 THR A N 1
ATOM 4126 C CA . THR A 1 513 ? -35.021 13.022 -9.636 1.00 97.19 513 THR A CA 1
ATOM 4127 C C . THR A 1 513 ? -36.329 12.287 -9.925 1.00 97.19 513 THR A C 1
ATOM 4129 O O . THR A 1 513 ? -37.089 12.695 -10.800 1.00 97.19 513 THR A O 1
ATOM 4132 N N . LEU A 1 514 ? -36.620 11.222 -9.175 1.00 97.25 514 LEU A N 1
ATOM 4133 C CA . LEU A 1 514 ? -37.838 10.422 -9.315 1.00 97.25 514 LEU A CA 1
ATOM 4134 C C . LEU A 1 514 ? -39.089 11.243 -8.983 1.00 97.25 514 LEU A C 1
ATOM 4136 O O . LEU A 1 514 ? -40.081 11.181 -9.709 1.00 97.25 514 LEU A O 1
ATOM 4140 N N . GLN A 1 515 ? -39.018 12.085 -7.950 1.00 94.50 515 GLN A N 1
ATOM 4141 C CA . GLN A 1 515 ? -40.067 13.046 -7.621 1.00 94.50 515 GLN A CA 1
ATOM 4142 C C . GLN A 1 515 ? -40.344 14.002 -8.793 1.00 94.50 515 GLN A C 1
ATOM 4144 O O . GLN A 1 515 ? -41.505 14.230 -9.131 1.00 94.50 515 GLN A O 1
ATOM 4149 N N . GLN A 1 516 ? -39.309 14.543 -9.444 1.00 93.19 516 GLN A N 1
ATOM 4150 C CA . GLN A 1 516 ? -39.485 15.415 -10.614 1.00 93.19 516 GLN A CA 1
ATOM 4151 C C . GLN A 1 516 ? -40.104 14.683 -11.815 1.00 93.19 516 GLN A C 1
ATOM 4153 O O . GLN A 1 516 ? -40.786 15.308 -12.623 1.00 93.19 516 GLN A O 1
ATOM 4158 N N . GLN A 1 517 ? -39.921 13.362 -11.909 1.00 95.25 517 GLN A N 1
ATOM 4159 C CA . GLN A 1 517 ? -40.599 12.513 -12.893 1.00 95.25 517 GLN A CA 1
ATOM 4160 C C . GLN A 1 517 ? -42.039 12.135 -12.491 1.00 95.25 517 GLN A C 1
ATOM 4162 O O . GLN A 1 517 ? -42.738 11.492 -13.270 1.00 95.25 517 GLN A O 1
ATOM 4167 N N . GLY A 1 518 ? -42.491 12.483 -11.281 1.00 94.50 518 GLY A N 1
ATOM 4168 C CA . GLY A 1 518 ? -43.786 12.059 -10.738 1.00 94.50 518 GLY A CA 1
ATOM 4169 C C . GLY A 1 518 ? -43.822 10.610 -10.233 1.00 94.50 518 GLY A C 1
ATOM 4170 O O . GLY A 1 518 ? -44.899 10.101 -9.926 1.00 94.50 518 GLY A O 1
ATOM 4171 N N . LYS A 1 519 ? -42.669 9.941 -10.112 1.00 96.69 519 LYS A N 1
ATOM 4172 C CA . LYS A 1 519 ? -42.528 8.584 -9.553 1.00 96.69 519 LYS A CA 1
ATOM 4173 C C . LYS A 1 519 ? -42.459 8.643 -8.024 1.00 96.69 519 LYS A C 1
ATOM 4175 O O . LYS A 1 519 ? -41.419 8.406 -7.410 1.00 96.69 519 LYS A O 1
ATOM 4180 N N . TRP A 1 520 ? -43.570 9.030 -7.405 1.00 94.69 520 TRP A N 1
ATOM 4181 C CA . TRP A 1 520 ? -43.618 9.393 -5.985 1.00 94.69 520 TRP A CA 1
ATOM 4182 C C . TRP A 1 520 ? -43.301 8.245 -5.022 1.00 94.69 520 TRP A C 1
ATOM 4184 O O . TRP A 1 520 ? -42.577 8.460 -4.054 1.00 94.69 520 TRP A O 1
ATOM 4194 N N . GLU A 1 521 ? -43.794 7.034 -5.286 1.00 95.25 521 GLU A N 1
ATOM 4195 C CA . GLU A 1 521 ? -43.529 5.869 -4.428 1.00 95.25 521 GLU A CA 1
ATOM 4196 C C . GLU A 1 521 ? -42.043 5.481 -4.436 1.00 95.25 521 GLU A C 1
ATOM 4198 O O . GLU A 1 521 ? -41.440 5.279 -3.383 1.00 95.25 521 GLU A O 1
ATOM 4203 N N . GLU A 1 522 ? -41.414 5.457 -5.615 1.00 96.75 522 GLU A N 1
ATOM 4204 C CA . GLU A 1 522 ? -39.979 5.178 -5.746 1.00 96.75 522 GLU A CA 1
ATOM 4205 C C . GLU A 1 522 ? -39.126 6.269 -5.077 1.00 96.75 522 GLU A C 1
ATOM 4207 O O . GLU A 1 522 ? -38.116 5.961 -4.439 1.00 96.75 522 GLU A O 1
ATOM 4212 N N . ALA A 1 523 ? -39.546 7.537 -5.172 1.00 97.12 523 ALA A N 1
ATOM 4213 C CA . ALA A 1 523 ? -38.887 8.652 -4.496 1.00 97.12 523 ALA A CA 1
ATOM 4214 C C . ALA A 1 523 ? -38.935 8.508 -2.966 1.00 97.12 523 ALA A C 1
ATOM 4216 O O . ALA A 1 523 ? -37.901 8.623 -2.307 1.00 97.12 523 ALA A O 1
ATOM 4217 N N . ILE A 1 524 ? -40.112 8.193 -2.411 1.00 97.00 524 ILE A N 1
ATOM 4218 C CA . ILE A 1 524 ? -40.309 7.938 -0.976 1.00 97.00 524 ILE A CA 1
ATOM 4219 C C . ILE A 1 524 ? -39.395 6.805 -0.499 1.00 97.00 524 ILE A C 1
ATOM 4221 O O . ILE A 1 524 ? -38.694 6.980 0.498 1.00 97.00 524 ILE A O 1
ATOM 4225 N N . ASN A 1 525 ? -39.334 5.694 -1.240 1.00 97.31 525 ASN A N 1
ATOM 4226 C CA . ASN A 1 525 ? -38.457 4.569 -0.911 1.00 97.31 525 ASN A CA 1
ATOM 4227 C C . ASN A 1 525 ? -36.976 4.979 -0.898 1.00 97.31 525 ASN A C 1
ATOM 4229 O O . ASN A 1 525 ? -36.230 4.572 -0.010 1.00 97.31 525 ASN A O 1
ATOM 4233 N N . CYS A 1 526 ? -36.537 5.814 -1.847 1.00 97.38 526 CYS A N 1
ATOM 4234 C CA . CYS A 1 526 ? -35.162 6.317 -1.868 1.00 97.38 526 CYS A CA 1
ATOM 4235 C C . CYS A 1 526 ? -34.850 7.187 -0.642 1.00 97.38 526 CYS A C 1
ATOM 4237 O O . CYS A 1 526 ? -33.797 7.022 -0.027 1.00 97.38 526 CYS A O 1
ATOM 4239 N N . TYR A 1 527 ? -35.758 8.083 -0.249 1.00 97.12 527 TYR A N 1
ATOM 4240 C CA . TYR A 1 527 ? -35.559 8.913 0.942 1.00 97.12 527 TYR A CA 1
ATOM 4241 C C . TYR A 1 527 ? -35.569 8.096 2.232 1.00 97.12 527 TYR A C 1
ATOM 4243 O O . TYR A 1 527 ? -34.723 8.310 3.097 1.00 97.12 527 TYR A O 1
ATOM 4251 N N . GLN A 1 528 ? -36.473 7.122 2.347 1.00 97.00 528 GLN A N 1
ATOM 4252 C CA . GLN A 1 528 ? -36.470 6.174 3.461 1.00 97.00 528 GLN A CA 1
ATOM 4253 C C . GLN A 1 528 ? -35.152 5.409 3.515 1.00 97.00 528 GLN A C 1
ATOM 4255 O O . GLN A 1 528 ? -34.555 5.318 4.582 1.00 97.00 528 GLN A O 1
ATOM 4260 N N . LYS A 1 529 ? -34.635 4.952 2.367 1.00 97.00 529 LYS A N 1
ATOM 4261 C CA . LYS A 1 529 ? -33.344 4.266 2.323 1.00 97.00 529 LYS A CA 1
ATOM 4262 C C . LYS A 1 529 ? -32.186 5.159 2.764 1.00 97.00 529 LYS A C 1
ATOM 4264 O O . LYS A 1 529 ? -31.311 4.707 3.498 1.00 97.00 529 LYS A O 1
ATOM 4269 N N . ALA A 1 530 ? -32.192 6.430 2.365 1.00 95.56 530 ALA A N 1
ATOM 4270 C CA . ALA A 1 530 ? -31.211 7.409 2.826 1.00 95.56 530 ALA A CA 1
ATOM 4271 C C . ALA A 1 530 ? -31.257 7.591 4.357 1.00 95.56 530 ALA A C 1
ATOM 4273 O O . ALA A 1 530 ? -30.206 7.661 4.989 1.00 95.56 530 ALA A O 1
ATOM 4274 N N . LEU A 1 531 ? -32.454 7.603 4.955 1.00 94.06 531 LEU A N 1
ATOM 4275 C CA . LEU A 1 531 ? -32.646 7.714 6.407 1.00 94.06 531 LEU A CA 1
ATOM 4276 C C . LEU A 1 531 ? -32.338 6.418 7.168 1.00 94.06 531 LEU A C 1
ATOM 4278 O O . LEU A 1 531 ? -31.854 6.478 8.291 1.00 94.06 531 LEU A O 1
ATOM 4282 N N . GLU A 1 532 ? -32.558 5.246 6.568 1.00 95.81 532 GLU A N 1
ATOM 4283 C CA . GLU A 1 532 ? -32.091 3.970 7.128 1.00 95.81 532 GLU A CA 1
ATOM 4284 C C . GLU A 1 532 ? -30.564 3.949 7.256 1.00 95.81 532 GLU A C 1
ATOM 4286 O O . GLU A 1 532 ? -30.032 3.484 8.261 1.00 95.81 532 GLU A O 1
ATOM 4291 N N . LEU A 1 533 ? -29.863 4.455 6.236 1.00 91.44 533 LEU A N 1
ATOM 4292 C CA . LEU A 1 533 ? -28.403 4.545 6.222 1.00 91.44 533 LEU A CA 1
ATOM 4293 C C . LEU A 1 533 ? -27.888 5.645 7.161 1.00 91.44 533 LEU A C 1
ATOM 4295 O O . LEU A 1 533 ? -26.871 5.464 7.827 1.00 91.44 533 LEU A O 1
ATOM 4299 N N . GLN A 1 534 ? -28.585 6.782 7.225 1.00 94.00 534 GLN A N 1
ATOM 4300 C CA . GLN A 1 534 ? -28.249 7.900 8.101 1.00 94.00 534 GLN A CA 1
ATOM 4301 C C . GLN A 1 534 ? -29.520 8.548 8.679 1.00 94.00 534 GLN A C 1
ATOM 4303 O O . GLN A 1 534 ? -30.086 9.452 8.056 1.00 94.00 534 GLN A O 1
ATOM 4308 N N . PRO A 1 535 ? -29.922 8.172 9.911 1.00 90.88 535 PRO A N 1
ATOM 4309 C CA . PRO A 1 535 ? -31.165 8.645 10.532 1.00 90.88 535 PRO A CA 1
ATOM 4310 C C . PRO A 1 535 ? -31.289 10.164 10.695 1.00 90.88 535 PRO A C 1
ATOM 4312 O O . PRO A 1 535 ? -32.395 10.683 10.712 1.00 90.88 535 PRO A O 1
ATOM 4315 N N . ASN A 1 536 ? -30.167 10.888 10.766 1.00 86.69 536 ASN A N 1
ATOM 4316 C CA . ASN A 1 536 ? -30.135 12.344 10.961 1.00 86.69 536 ASN A CA 1
ATOM 4317 C C . ASN A 1 536 ? -29.840 13.116 9.656 1.00 86.69 536 ASN A C 1
ATOM 4319 O O . ASN A 1 536 ? -29.174 14.155 9.676 1.00 86.69 536 ASN A O 1
ATOM 4323 N N . CYS A 1 537 ? -30.252 12.593 8.497 1.00 88.00 537 CYS A N 1
ATOM 4324 C CA . CYS A 1 537 ? -30.082 13.271 7.210 1.00 88.00 537 CYS A CA 1
ATOM 4325 C C . CYS A 1 537 ? -31.225 14.272 6.956 1.00 88.00 537 CYS A C 1
ATOM 4327 O O . CYS A 1 537 ? -32.240 13.928 6.349 1.00 88.00 537 CYS A O 1
ATOM 4329 N N . LEU A 1 538 ? -31.031 15.529 7.376 1.00 88.81 538 LEU A N 1
ATOM 4330 C CA . LEU A 1 538 ? -32.045 16.591 7.279 1.00 88.81 538 LEU A CA 1
ATOM 4331 C C . LEU A 1 538 ? -32.635 16.750 5.865 1.00 88.81 538 LEU A C 1
ATOM 4333 O O . LEU A 1 538 ? -33.840 16.917 5.711 1.00 88.81 538 LEU A O 1
ATOM 4337 N N . GLU A 1 539 ? -31.804 16.693 4.820 1.00 88.56 539 GLU A N 1
ATOM 4338 C CA . GLU A 1 539 ? -32.268 16.857 3.433 1.00 88.56 539 GLU A CA 1
ATOM 4339 C C . GLU A 1 539 ? -33.190 15.716 2.988 1.00 88.56 539 GLU A C 1
ATOM 4341 O O . GLU A 1 539 ? -34.248 15.975 2.410 1.00 88.56 539 GLU A O 1
ATOM 4346 N N . ALA A 1 540 ? -32.825 14.467 3.293 1.00 92.00 540 ALA A N 1
ATOM 4347 C CA . ALA A 1 540 ? -33.643 13.303 2.968 1.00 92.00 540 ALA A CA 1
ATOM 4348 C C . ALA A 1 540 ? -34.958 13.307 3.758 1.00 92.00 540 ALA A C 1
ATOM 4350 O O . ALA A 1 540 ? -36.010 12.991 3.204 1.00 92.00 540 ALA A O 1
ATOM 4351 N N . GLU A 1 541 ? -34.919 13.726 5.023 1.00 94.75 541 GLU A N 1
ATOM 4352 C CA . GLU A 1 541 ? -36.099 13.841 5.876 1.00 94.75 541 GLU A CA 1
ATOM 4353 C C . GLU A 1 541 ? -37.073 14.915 5.376 1.00 94.75 541 GLU A C 1
ATOM 4355 O O . GLU A 1 541 ? -38.263 14.643 5.195 1.00 94.75 541 GLU A O 1
ATOM 4360 N N . VAL A 1 542 ? -36.572 16.110 5.056 1.00 94.00 542 VAL A N 1
ATOM 4361 C CA . VAL A 1 542 ? -37.378 17.187 4.460 1.00 94.00 542 VAL A CA 1
ATOM 4362 C C . VAL A 1 542 ? -37.990 16.745 3.133 1.00 94.00 542 VAL A C 1
ATOM 4364 O O . VAL A 1 542 ? -39.172 16.993 2.872 1.00 94.00 542 VAL A O 1
ATOM 4367 N N . ASN A 1 543 ? -37.211 16.085 2.278 1.00 94.50 543 ASN A N 1
ATOM 4368 C CA . ASN A 1 543 ? -37.702 15.613 0.991 1.00 94.50 543 ASN A CA 1
ATOM 4369 C C . ASN A 1 543 ? -38.766 14.514 1.141 1.00 94.50 543 ASN A C 1
ATOM 4371 O O . ASN A 1 543 ? -39.789 14.574 0.455 1.00 94.50 543 ASN A O 1
ATOM 4375 N N . LEU A 1 544 ? -38.596 13.593 2.094 1.00 95.56 544 LEU A N 1
ATOM 4376 C CA . LEU A 1 544 ? -39.601 12.589 2.439 1.00 95.56 544 LEU A CA 1
ATOM 4377 C C . LEU A 1 544 ? -40.910 13.234 2.908 1.00 95.56 544 LEU A C 1
ATOM 4379 O O . LEU A 1 544 ? -41.973 12.913 2.377 1.00 95.56 544 LEU A O 1
ATOM 4383 N N . GLY A 1 545 ? -40.846 14.171 3.858 1.00 94.00 545 GLY A N 1
ATOM 4384 C CA . GLY A 1 545 ? -42.029 14.875 4.362 1.00 94.00 545 GLY A CA 1
ATOM 4385 C C . GLY A 1 545 ? -42.782 15.617 3.257 1.00 94.00 545 GLY A C 1
ATOM 4386 O O . GLY A 1 545 ? -44.006 15.520 3.151 1.00 94.00 545 GLY A O 1
ATOM 4387 N N . ASN A 1 546 ? -42.048 16.289 2.368 1.00 93.31 546 ASN A N 1
ATOM 4388 C CA . ASN A 1 546 ? -42.617 16.986 1.214 1.00 93.31 546 ASN A CA 1
ATOM 4389 C C . ASN A 1 546 ? -43.290 16.029 0.214 1.00 93.31 546 ASN A C 1
ATOM 4391 O O . ASN A 1 546 ? -44.369 16.336 -0.306 1.00 93.31 546 ASN A O 1
ATOM 4395 N N . ALA A 1 547 ? -42.672 14.876 -0.059 1.00 94.56 547 ALA A N 1
ATOM 4396 C CA . ALA A 1 547 ? -43.234 13.855 -0.938 1.00 94.56 547 ALA A CA 1
ATOM 4397 C C . ALA A 1 547 ? -44.514 13.245 -0.339 1.00 94.56 547 ALA A C 1
ATOM 4399 O O . ALA A 1 547 ? -45.539 13.183 -1.020 1.00 94.56 547 ALA A O 1
ATOM 4400 N N . LEU A 1 548 ? -44.494 12.891 0.951 1.00 94.44 548 LEU A N 1
ATOM 4401 C CA . LEU A 1 548 ? -45.655 12.357 1.670 1.00 94.44 548 LEU A CA 1
ATOM 4402 C C . LEU A 1 548 ? -46.817 13.355 1.712 1.00 94.44 548 LEU A C 1
ATOM 4404 O O . LEU A 1 548 ? -47.962 12.967 1.488 1.00 94.44 548 LEU A O 1
ATOM 4408 N N . TYR A 1 549 ? -46.541 14.638 1.958 1.00 93.69 549 TYR A N 1
ATOM 4409 C CA . TYR A 1 549 ? -47.565 15.684 1.933 1.00 93.69 549 TYR A CA 1
ATOM 4410 C C . TYR A 1 549 ? -48.207 15.813 0.551 1.00 93.69 549 TYR A C 1
ATOM 4412 O O . TYR A 1 549 ? -49.429 15.818 0.434 1.00 93.69 549 TYR A O 1
ATOM 4420 N N . THR A 1 550 ? -47.391 15.835 -0.506 1.00 92.31 550 THR A N 1
ATOM 4421 C CA . THR A 1 550 ? -47.880 15.944 -1.891 1.00 92.31 550 THR A CA 1
ATOM 4422 C C . THR A 1 550 ? -48.755 14.751 -2.287 1.00 92.31 550 THR A C 1
ATOM 4424 O O . THR A 1 550 ? -49.705 14.906 -3.050 1.00 92.31 550 THR A O 1
ATOM 4427 N N . GLN A 1 551 ? -48.471 13.567 -1.741 1.00 93.94 551 GLN A N 1
ATOM 4428 C CA . GLN A 1 551 ? -49.270 12.356 -1.942 1.00 93.94 551 GLN A CA 1
ATOM 4429 C C . GLN A 1 551 ? -50.462 12.224 -0.975 1.00 93.94 551 GLN A C 1
ATOM 4431 O O . GLN A 1 551 ? -51.149 11.206 -1.003 1.00 93.94 551 GLN A O 1
ATOM 4436 N N . ASN A 1 552 ? -50.733 13.225 -0.127 1.00 92.75 552 ASN A N 1
ATOM 4437 C CA . ASN A 1 552 ? -51.756 13.180 0.930 1.00 92.75 552 ASN A CA 1
ATOM 4438 C C . ASN A 1 552 ? -51.571 12.022 1.934 1.00 92.75 552 ASN A C 1
ATOM 4440 O O . ASN A 1 552 ? -52.533 11.536 2.523 1.00 92.75 552 ASN A O 1
ATOM 4444 N N . GLN A 1 553 ? -50.328 11.586 2.146 1.00 92.75 553 GLN A N 1
ATOM 4445 C CA . GLN A 1 553 ? -49.953 10.508 3.072 1.00 92.75 553 GLN A CA 1
ATOM 4446 C C . GLN A 1 553 ? -49.391 11.037 4.404 1.00 92.75 553 GLN A C 1
ATOM 4448 O O . GLN A 1 553 ? -49.009 10.257 5.276 1.00 92.75 553 GLN A O 1
ATOM 4453 N N . LEU A 1 554 ? -49.325 12.363 4.582 1.00 93.50 554 LEU A N 1
ATOM 4454 C CA . LEU A 1 554 ? -48.772 13.001 5.776 1.00 93.50 554 LEU A CA 1
ATOM 4455 C C . LEU A 1 554 ? -49.875 13.473 6.736 1.00 93.50 554 LEU A C 1
ATOM 4457 O O . LEU A 1 554 ? -50.652 14.373 6.412 1.00 93.50 554 LEU A O 1
ATOM 4461 N N . SER A 1 555 ? -49.911 12.901 7.943 1.00 91.31 555 SER A N 1
ATOM 4462 C CA . SER A 1 555 ? -50.864 13.279 8.996 1.00 91.31 555 SER A CA 1
ATOM 4463 C C . SER A 1 555 ? -50.681 14.737 9.453 1.00 91.31 555 SER A C 1
ATOM 4465 O O . SER A 1 555 ? -49.530 15.170 9.556 1.00 91.31 555 SER A O 1
ATOM 4467 N N . PRO A 1 556 ? -51.757 15.462 9.826 1.00 87.56 556 PRO A N 1
ATOM 4468 C CA . PRO A 1 556 ? -51.681 16.858 10.278 1.00 87.56 556 PRO A CA 1
ATOM 4469 C C . PRO A 1 556 ? -50.633 17.117 11.371 1.00 87.56 556 PRO A C 1
ATOM 4471 O O . PRO A 1 556 ? -49.844 18.048 11.248 1.00 87.56 556 PRO A O 1
ATOM 4474 N N . ASP A 1 557 ? -50.527 16.233 12.369 1.00 86.31 557 ASP A N 1
ATOM 4475 C CA . ASP A 1 557 ? -49.553 16.373 13.466 1.00 86.31 557 ASP A CA 1
ATOM 4476 C C . ASP A 1 557 ? -48.093 16.374 12.980 1.00 86.31 557 ASP A C 1
ATOM 4478 O O . ASP A 1 557 ? -47.235 17.051 13.541 1.00 86.31 557 ASP A O 1
ATOM 4482 N N . LYS A 1 558 ? -47.805 15.651 11.889 1.00 92.50 558 LYS A N 1
ATOM 4483 C CA . LYS A 1 558 ? -46.470 15.607 11.277 1.00 92.50 558 LYS A CA 1
ATOM 4484 C C . LYS A 1 558 ? -46.218 16.786 10.338 1.00 92.50 558 LYS A C 1
ATOM 4486 O O . LYS A 1 558 ? -45.062 17.107 10.086 1.00 92.50 558 LYS A O 1
ATOM 4491 N N . GLN A 1 559 ? -47.260 17.445 9.824 1.00 91.88 559 GLN A N 1
ATOM 4492 C CA . GLN A 1 559 ? -47.100 18.602 8.933 1.00 91.88 559 GLN A CA 1
ATOM 4493 C C . GLN A 1 559 ? -46.419 19.769 9.653 1.00 91.88 559 GLN A C 1
ATOM 4495 O O . GLN A 1 559 ? -45.548 20.409 9.073 1.00 91.88 559 GLN A O 1
ATOM 4500 N N . VAL A 1 560 ? -46.737 19.983 10.935 1.00 91.31 560 VAL A N 1
ATOM 4501 C CA . VAL A 1 560 ? -46.083 21.006 11.768 1.00 91.31 560 VAL A CA 1
ATOM 4502 C C . VAL A 1 560 ? -44.581 20.732 11.898 1.00 91.31 560 VAL A C 1
ATOM 4504 O O . VAL A 1 560 ? -43.776 21.626 11.654 1.00 91.31 560 VAL A O 1
ATOM 4507 N N . TYR A 1 561 ? -44.203 19.485 12.192 1.00 93.00 561 TYR A N 1
ATOM 4508 C CA . TYR A 1 561 ? -42.802 19.067 12.299 1.00 93.00 561 TYR A CA 1
ATOM 4509 C C . TYR A 1 561 ? -42.024 19.274 10.988 1.00 93.00 561 TYR A C 1
ATOM 4511 O O . TYR A 1 561 ? -40.962 19.891 10.973 1.00 93.00 561 TYR A O 1
ATOM 4519 N N . TYR A 1 562 ? -42.572 18.829 9.853 1.00 93.69 562 TYR A N 1
ATOM 4520 C CA . TYR A 1 562 ? -41.900 19.006 8.562 1.00 93.69 562 TYR A CA 1
ATOM 4521 C C . TYR A 1 562 ? -41.894 20.460 8.070 1.00 93.69 562 TYR A C 1
ATOM 4523 O O . TYR A 1 562 ? -41.023 20.819 7.273 1.00 93.69 562 TYR A O 1
ATOM 4531 N N . ALA A 1 563 ? -42.824 21.307 8.525 1.00 93.38 563 ALA A N 1
ATOM 4532 C CA . ALA A 1 563 ? -42.773 22.743 8.259 1.00 93.38 563 ALA A CA 1
ATOM 4533 C C . ALA A 1 563 ? -41.540 23.383 8.919 1.00 93.38 563 ALA A C 1
ATOM 4535 O O . ALA A 1 563 ? -40.821 24.134 8.258 1.00 93.38 563 ALA A O 1
ATOM 4536 N N . GLU A 1 564 ? -41.250 23.018 10.171 1.00 94.19 564 GLU A N 1
ATOM 4537 C CA . GLU A 1 564 ? -40.052 23.466 10.889 1.00 94.19 564 GLU A CA 1
ATOM 4538 C C . GLU A 1 564 ? -38.770 23.004 10.181 1.00 94.19 564 GLU A C 1
ATOM 4540 O O . GLU A 1 564 ? -37.890 23.816 9.896 1.00 94.19 564 GLU A O 1
ATOM 4545 N N . LEU A 1 565 ? -38.682 21.728 9.788 1.00 93.62 565 LEU A N 1
ATOM 4546 C CA . LEU A 1 565 ? -37.497 21.216 9.087 1.00 93.62 565 LEU A CA 1
ATOM 4547 C C . LEU A 1 565 ? -37.266 21.889 7.723 1.00 93.62 565 LEU A C 1
ATOM 4549 O O . LEU A 1 565 ? -36.126 22.195 7.367 1.00 93.62 565 LEU A O 1
ATOM 4553 N N . ASN A 1 566 ? -38.333 22.151 6.954 1.00 94.19 566 ASN A N 1
ATOM 4554 C CA . ASN A 1 566 ? -38.216 22.900 5.698 1.00 94.19 566 ASN A CA 1
ATOM 4555 C C . ASN A 1 566 ? -37.652 24.304 5.957 1.00 94.19 566 ASN A C 1
ATOM 4557 O O . ASN A 1 566 ? -36.772 24.759 5.230 1.00 94.19 566 ASN A O 1
ATOM 4561 N N . HIS A 1 567 ? -38.104 24.989 7.007 1.00 94.56 567 HIS A N 1
ATOM 4562 C CA . HIS A 1 567 ? -37.578 26.307 7.358 1.00 94.56 567 HIS A CA 1
ATOM 4563 C C . HIS A 1 567 ? -36.123 26.268 7.823 1.00 94.56 567 HIS A C 1
ATOM 4565 O O . HIS A 1 567 ? -35.323 27.061 7.326 1.00 94.56 567 HIS A O 1
ATOM 4571 N N . GLN A 1 568 ? -35.737 25.298 8.654 1.00 93.75 568 GLN A N 1
ATOM 4572 C CA . GLN A 1 568 ? -34.338 25.093 9.046 1.00 93.75 568 GLN A CA 1
ATOM 4573 C C . GLN A 1 568 ? -33.427 24.890 7.823 1.00 93.75 568 GLN A C 1
ATOM 4575 O O . GLN A 1 568 ? -32.367 25.517 7.716 1.00 93.75 568 GLN A O 1
ATOM 4580 N N . LEU A 1 569 ? -33.855 24.074 6.853 1.00 90.75 569 LEU A N 1
ATOM 4581 C CA . LEU A 1 569 ? -33.100 23.858 5.618 1.00 90.75 569 LEU A CA 1
ATOM 4582 C C . LEU A 1 569 ? -33.045 25.127 4.747 1.00 90.75 569 LEU A C 1
ATOM 4584 O O . LEU A 1 569 ? -31.995 25.451 4.182 1.00 90.75 569 LEU A O 1
ATOM 4588 N N . GLY A 1 570 ? -34.141 25.890 4.696 1.00 93.00 570 GLY A N 1
ATOM 4589 C CA . GLY A 1 570 ? -34.204 27.200 4.046 1.00 93.00 570 GLY A CA 1
ATOM 4590 C C . GLY A 1 570 ? -33.223 28.213 4.645 1.00 93.00 570 GLY A C 1
ATOM 4591 O O . GLY A 1 570 ? -32.486 28.866 3.903 1.00 93.00 570 GLY A O 1
ATOM 4592 N N . LEU A 1 571 ? -33.123 28.292 5.977 1.00 92.56 571 LEU A N 1
ATOM 4593 C CA . LEU A 1 571 ? -32.140 29.133 6.671 1.00 92.56 571 LEU A CA 1
ATOM 4594 C C . LEU A 1 571 ? -30.700 28.731 6.325 1.00 92.56 571 LEU A C 1
ATOM 4596 O O . LEU A 1 571 ? -29.858 29.597 6.072 1.00 92.56 571 LEU A O 1
ATOM 4600 N N . GLY A 1 572 ? -30.423 27.425 6.250 1.00 88.88 572 GLY A N 1
ATOM 4601 C CA . GLY A 1 572 ? -29.128 26.903 5.810 1.00 88.88 572 GLY A CA 1
ATOM 4602 C C . GLY A 1 572 ? -28.753 27.370 4.399 1.00 88.88 572 GLY A C 1
ATOM 4603 O O . GLY A 1 572 ? -27.650 27.878 4.184 1.00 88.88 572 GLY A O 1
ATOM 4604 N N . ARG A 1 573 ? -29.687 27.273 3.442 1.00 87.50 573 ARG A N 1
ATOM 4605 C CA . ARG A 1 573 ? -29.479 27.715 2.048 1.00 87.50 573 ARG A CA 1
ATOM 4606 C C . ARG A 1 573 ? -29.326 29.228 1.929 1.00 87.50 573 ARG A C 1
ATOM 4608 O O . ARG A 1 573 ? -28.434 29.692 1.221 1.00 87.50 573 ARG A O 1
ATOM 4615 N N . LYS A 1 574 ? -30.104 29.992 2.699 1.00 89.31 574 LYS A N 1
ATOM 4616 C CA . LYS A 1 574 ? -29.979 31.451 2.788 1.00 89.31 574 LYS A CA 1
ATOM 4617 C C . LYS A 1 574 ? -28.595 31.865 3.288 1.00 89.31 574 LYS A C 1
ATOM 4619 O O . LYS A 1 574 ? -27.959 32.721 2.679 1.00 89.31 574 LYS A O 1
ATOM 4624 N N . LYS A 1 575 ? -28.087 31.218 4.344 1.00 89.25 575 LYS A N 1
ATOM 4625 C CA . LYS A 1 575 ? -26.731 31.456 4.869 1.00 89.25 575 LYS A CA 1
ATOM 4626 C C . LYS A 1 575 ? -25.638 31.118 3.848 1.00 89.25 575 LYS A C 1
ATOM 4628 O O . LYS A 1 575 ? -24.600 31.772 3.835 1.00 89.25 575 LYS A O 1
ATOM 4633 N N . ALA A 1 576 ? -25.879 30.131 2.986 1.00 78.88 576 ALA A N 1
ATOM 4634 C CA . ALA A 1 576 ? -24.988 29.760 1.887 1.00 78.88 576 ALA A CA 1
ATOM 4635 C C . ALA A 1 576 ? -25.092 30.683 0.651 1.00 78.88 576 ALA A C 1
ATOM 4637 O O . ALA A 1 576 ? -24.370 30.470 -0.320 1.00 78.88 576 ALA A O 1
ATOM 4638 N N . GLY A 1 577 ? -25.974 31.691 0.665 1.00 84.31 577 GLY A N 1
ATOM 4639 C CA . GLY A 1 577 ? -26.189 32.620 -0.451 1.00 84.31 577 GLY A CA 1
ATOM 4640 C C . GLY A 1 577 ? -27.117 32.100 -1.557 1.00 84.31 577 GLY A C 1
ATOM 4641 O O . GLY A 1 577 ? -27.371 32.817 -2.523 1.00 84.31 577 GLY A O 1
ATOM 4642 N N . ASP A 1 578 ? -27.673 30.892 -1.420 1.00 84.69 578 ASP A N 1
ATOM 4643 C CA . ASP A 1 578 ? -28.635 30.315 -2.364 1.00 84.69 578 ASP A CA 1
ATOM 4644 C C . ASP A 1 578 ? -30.066 30.746 -2.008 1.00 84.69 578 ASP A C 1
ATOM 4646 O O . ASP A 1 578 ? -30.876 29.989 -1.461 1.00 84.69 578 ASP A O 1
ATOM 4650 N N . LEU A 1 579 ? -30.358 32.017 -2.290 1.00 88.19 579 LEU A N 1
ATOM 4651 C CA . LEU A 1 579 ? -31.639 32.643 -1.952 1.00 88.19 579 LEU A CA 1
ATOM 4652 C C . LEU A 1 579 ? -32.823 31.995 -2.679 1.00 88.19 579 LEU A C 1
ATOM 4654 O O . LEU A 1 579 ? -33.912 31.916 -2.118 1.00 88.19 579 LEU A O 1
ATOM 4658 N N . LYS A 1 580 ? -32.613 31.497 -3.903 1.00 87.56 580 LYS A N 1
ATOM 4659 C CA . LYS A 1 580 ? -33.670 30.881 -4.716 1.00 87.56 580 LYS A CA 1
ATOM 4660 C C . LYS A 1 580 ? -34.131 29.557 -4.110 1.00 87.56 580 LYS A C 1
ATOM 4662 O O . LYS A 1 580 ? -35.327 29.312 -3.989 1.00 87.56 580 LYS A O 1
ATOM 4667 N N . THR A 1 581 ? -33.193 28.706 -3.703 1.00 86.25 581 THR A N 1
ATOM 4668 C CA . THR A 1 581 ? -33.539 27.440 -3.047 1.00 86.25 581 THR A CA 1
ATOM 4669 C C . THR A 1 581 ? -34.093 27.678 -1.641 1.00 86.25 581 THR A C 1
ATOM 4671 O O . THR A 1 581 ? -35.020 26.985 -1.225 1.00 86.25 581 THR A O 1
ATOM 4674 N N . ALA A 1 582 ? -33.580 28.681 -0.918 1.00 89.88 582 ALA A N 1
ATOM 4675 C CA . ALA A 1 582 ? -34.116 29.069 0.387 1.00 89.88 582 ALA A CA 1
ATOM 4676 C C . ALA A 1 582 ? -35.596 29.482 0.313 1.00 89.88 582 ALA A C 1
ATOM 4678 O O . ALA A 1 582 ? -36.406 29.011 1.110 1.00 89.88 582 ALA A O 1
ATOM 4679 N N . GLU A 1 583 ? -35.961 30.293 -0.684 1.00 92.31 583 GLU A N 1
ATOM 4680 C CA . GLU A 1 583 ? -37.344 30.705 -0.944 1.00 92.31 583 GLU A CA 1
ATOM 4681 C C . GLU A 1 583 ? -38.272 29.496 -1.148 1.00 92.31 583 GLU A C 1
ATOM 4683 O O . GLU A 1 583 ? -39.328 29.411 -0.518 1.00 92.31 583 GLU A O 1
ATOM 4688 N N . ILE A 1 584 ? -37.850 28.516 -1.956 1.00 91.06 584 ILE A N 1
ATOM 4689 C CA . ILE A 1 584 ? -38.615 27.282 -2.207 1.00 91.06 584 ILE A CA 1
ATOM 4690 C C . ILE A 1 584 ? -38.897 26.536 -0.898 1.00 91.06 584 ILE A C 1
ATOM 4692 O O . ILE A 1 584 ? -40.013 26.054 -0.687 1.00 91.06 584 ILE A O 1
ATOM 4696 N N . TYR A 1 585 ? -37.906 26.432 -0.013 1.00 93.38 585 TYR A N 1
ATOM 4697 C CA . TYR A 1 585 ? -38.075 25.742 1.262 1.00 93.38 585 TYR A CA 1
ATOM 4698 C C . TYR A 1 585 ? -39.009 26.488 2.218 1.00 93.38 585 TYR A C 1
ATOM 4700 O O . TYR A 1 585 ? -39.876 25.861 2.826 1.00 93.38 585 TYR A O 1
ATOM 4708 N N . PHE A 1 586 ? -38.931 27.817 2.294 1.00 94.31 586 PHE A N 1
ATOM 4709 C CA . PHE A 1 586 ? -39.880 28.589 3.100 1.00 94.31 586 PHE A CA 1
ATOM 4710 C C . PHE A 1 586 ? -41.312 28.502 2.560 1.00 94.31 586 PHE A C 1
ATOM 4712 O O . PHE A 1 586 ? -42.253 28.333 3.333 1.00 94.31 586 PHE A O 1
ATOM 4719 N N . GLN A 1 587 ? -41.497 28.523 1.238 1.00 92.75 587 GLN A N 1
ATOM 4720 C CA . GLN A 1 587 ? -42.814 28.310 0.632 1.00 92.75 587 GLN A CA 1
ATOM 4721 C C . GLN A 1 587 ? -43.366 26.908 0.935 1.00 92.75 587 GLN A C 1
ATOM 4723 O O . GLN A 1 587 ? -44.559 26.755 1.196 1.00 92.75 587 GLN A O 1
ATOM 4728 N N . LYS A 1 588 ? -42.516 25.874 0.929 1.00 93.88 588 LYS A N 1
ATOM 4729 C CA . LYS A 1 588 ? -42.912 24.515 1.333 1.00 93.88 588 LYS A CA 1
ATOM 4730 C C . LYS A 1 588 ? -43.299 24.444 2.811 1.00 93.88 588 LYS A C 1
ATOM 4732 O O . LYS A 1 588 ? -44.303 23.809 3.125 1.00 93.88 588 LYS A O 1
ATOM 4737 N N . ALA A 1 589 ? -42.574 25.137 3.691 1.00 94.69 589 ALA A N 1
ATOM 4738 C CA . ALA A 1 589 ? -42.930 25.240 5.105 1.00 94.69 589 ALA A CA 1
ATOM 4739 C C . ALA A 1 589 ? -44.332 25.846 5.297 1.00 94.69 589 ALA A C 1
ATOM 4741 O O . ALA A 1 589 ? -45.140 25.296 6.039 1.00 94.69 589 ALA A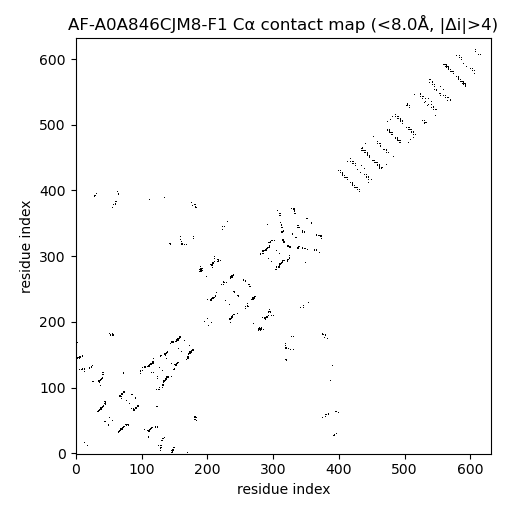 O 1
ATOM 4742 N N . LEU A 1 590 ? -44.660 26.910 4.556 1.00 92.94 590 LEU A N 1
ATOM 4743 C CA . LEU A 1 590 ? -45.983 27.544 4.608 1.00 92.94 590 LEU A CA 1
ATOM 4744 C C . LEU A 1 590 ? -47.104 26.685 4.010 1.00 92.94 590 LEU A C 1
ATOM 4746 O O . LEU A 1 590 ? -48.236 26.748 4.477 1.00 92.94 590 LEU A O 1
ATOM 4750 N N . LYS A 1 591 ? -46.812 25.850 3.005 1.00 93.62 591 LYS A N 1
ATOM 4751 C CA . LYS A 1 591 ? -47.792 24.872 2.497 1.00 93.62 591 LYS A CA 1
ATOM 4752 C C . LYS A 1 591 ? -48.134 23.814 3.544 1.00 93.62 591 LYS A C 1
ATOM 4754 O O . LYS A 1 591 ? -49.292 23.430 3.664 1.00 93.62 591 LYS A O 1
ATOM 4759 N N . LEU A 1 592 ? -47.131 23.353 4.288 1.00 92.19 592 LEU A N 1
ATOM 4760 C CA . LEU A 1 592 ? -47.298 22.375 5.363 1.00 92.19 592 LEU A CA 1
ATOM 4761 C C . LEU A 1 592 ? -47.985 22.986 6.592 1.00 92.19 592 LEU A C 1
ATOM 4763 O O . LEU A 1 592 ? -48.818 22.337 7.214 1.00 92.19 592 LEU A O 1
ATOM 4767 N N . ASN A 1 593 ? -47.658 24.233 6.933 1.00 93.38 593 ASN A N 1
ATOM 4768 C CA . ASN A 1 593 ? -48.264 24.959 8.042 1.00 93.38 593 ASN A CA 1
ATOM 4769 C C . ASN A 1 593 ? -48.475 26.443 7.677 1.00 93.38 593 ASN A C 1
ATOM 4771 O O . ASN A 1 593 ? -47.566 27.258 7.864 1.00 93.38 593 ASN A O 1
ATOM 4775 N N . PRO A 1 594 ? -49.683 26.823 7.219 1.00 91.56 594 PRO A N 1
ATOM 4776 C CA . PRO A 1 594 ? -49.996 28.203 6.838 1.00 91.56 594 PRO A CA 1
ATOM 4777 C C . PRO A 1 594 ? -49.876 29.231 7.969 1.00 91.56 594 PRO A C 1
ATOM 4779 O O . PRO A 1 594 ? -49.790 30.422 7.698 1.00 91.56 594 PRO A O 1
ATOM 4782 N N . ASN A 1 595 ? -49.849 28.799 9.233 1.00 88.69 595 ASN A N 1
ATOM 4783 C CA . ASN A 1 595 ? -49.722 29.687 10.391 1.00 88.69 595 ASN A CA 1
ATOM 4784 C C . ASN A 1 595 ? -48.271 29.814 10.891 1.00 88.69 595 ASN A C 1
ATOM 4786 O O . ASN A 1 595 ? -48.032 30.362 11.968 1.00 88.69 595 ASN A O 1
ATOM 4790 N N . TYR A 1 596 ? -47.286 29.302 10.145 1.00 91.56 596 TYR A N 1
ATOM 4791 C CA . TYR A 1 596 ? -45.892 29.300 10.577 1.00 91.56 596 TYR A CA 1
ATOM 4792 C C . TYR A 1 596 ? -45.207 30.659 10.346 1.00 91.56 596 TYR A C 1
ATOM 4794 O O . TYR A 1 596 ? -44.572 30.908 9.320 1.00 91.56 596 TYR A O 1
ATOM 4802 N N . GLY A 1 597 ? -45.357 31.559 11.324 1.00 87.19 597 GLY A N 1
ATOM 4803 C CA . GLY A 1 597 ? -44.929 32.962 11.238 1.00 87.19 597 GLY A CA 1
ATOM 4804 C C . GLY A 1 597 ? -43.453 33.177 10.873 1.00 87.19 597 GLY A C 1
ATOM 4805 O O . GLY A 1 597 ? -43.146 34.069 10.086 1.00 87.19 597 GLY A O 1
ATOM 4806 N N . GLU A 1 598 ? -42.542 32.332 11.365 1.00 91.69 598 GLU A N 1
ATOM 4807 C CA . GLU A 1 598 ? -41.095 32.457 11.111 1.00 91.69 598 GLU A CA 1
ATOM 4808 C C . GLU A 1 598 ? -40.723 32.284 9.628 1.00 91.69 598 GLU A C 1
ATOM 4810 O O . GLU A 1 598 ? -39.795 32.935 9.130 1.00 91.69 598 GLU A O 1
ATOM 4815 N N . ALA A 1 599 ? -41.469 31.454 8.889 1.00 89.88 599 ALA A N 1
ATOM 4816 C CA . ALA A 1 599 ? -41.266 31.275 7.454 1.00 89.88 599 ALA A CA 1
ATOM 4817 C C . ALA A 1 599 ? -41.714 32.503 6.645 1.00 89.88 599 ALA A C 1
ATOM 4819 O O . ALA A 1 599 ? -41.042 32.857 5.674 1.00 89.88 599 ALA A O 1
ATOM 4820 N N . TYR A 1 600 ? -42.772 33.208 7.071 1.00 89.25 600 TYR A N 1
ATOM 4821 C CA . TYR A 1 600 ? -43.164 34.485 6.460 1.00 89.25 600 TYR A CA 1
ATOM 4822 C C . TYR A 1 600 ? -42.089 35.556 6.650 1.00 89.25 600 TYR A C 1
ATOM 4824 O O . TYR A 1 600 ? -41.700 36.190 5.672 1.00 89.25 600 TYR A O 1
ATOM 4832 N N . THR A 1 601 ? -41.565 35.716 7.869 1.00 90.94 601 THR A N 1
ATOM 4833 C CA . THR A 1 601 ? -40.473 36.666 8.147 1.00 90.94 601 THR A CA 1
ATOM 4834 C C . THR A 1 601 ? -39.240 36.357 7.298 1.00 90.94 601 THR A C 1
ATOM 4836 O O . THR A 1 601 ? -38.642 37.245 6.698 1.00 90.94 601 THR A O 1
ATOM 4839 N N . SER A 1 602 ? -38.896 35.076 7.162 1.00 91.62 602 SER A N 1
ATOM 4840 C CA . SER A 1 602 ? -37.722 34.662 6.386 1.00 91.62 602 SER A CA 1
ATOM 4841 C C . SER A 1 602 ? -37.874 34.924 4.881 1.00 91.62 602 SER A C 1
ATOM 4843 O O . SER A 1 602 ? -36.880 35.249 4.225 1.00 91.62 602 SER A O 1
ATOM 4845 N N . LEU A 1 603 ? -39.098 34.813 4.341 1.00 88.44 603 LEU A N 1
ATOM 4846 C CA . LEU A 1 603 ? -39.434 35.179 2.959 1.00 88.44 603 LEU A CA 1
ATOM 4847 C C . LEU A 1 603 ? -39.434 36.692 2.733 1.00 88.44 603 LEU A C 1
ATOM 4849 O O . LEU A 1 603 ? -38.889 37.140 1.728 1.00 88.44 603 LEU A O 1
ATOM 4853 N N . GLU A 1 604 ? -40.004 37.474 3.657 1.00 86.56 604 GLU A N 1
ATOM 4854 C CA . GLU A 1 604 ? -39.958 38.944 3.606 1.00 86.56 604 GLU A CA 1
ATOM 4855 C C . GLU A 1 604 ? -38.514 39.433 3.499 1.00 86.56 604 GLU A C 1
ATOM 4857 O O . GLU A 1 604 ? -38.193 40.188 2.587 1.00 86.56 604 GLU A O 1
ATOM 4862 N N . GLU A 1 605 ? -37.618 38.919 4.343 1.00 87.44 605 GLU A N 1
ATOM 4863 C CA . GLU A 1 605 ? -36.196 39.272 4.303 1.00 87.44 605 GLU A CA 1
ATOM 4864 C C . GLU A 1 605 ? -35.537 38.937 2.949 1.00 87.44 605 GLU A C 1
ATOM 4866 O O . GLU A 1 605 ? -34.684 39.688 2.470 1.00 87.44 605 GLU A O 1
ATOM 4871 N N . ILE A 1 606 ? -35.920 37.823 2.305 1.00 86.56 606 ILE A N 1
ATOM 4872 C CA . ILE A 1 606 ? -35.424 37.481 0.961 1.00 86.56 606 ILE A CA 1
ATOM 4873 C C . ILE A 1 606 ? -35.956 38.480 -0.073 1.00 86.56 606 ILE A C 1
ATOM 4875 O O . ILE A 1 606 ? -35.168 39.010 -0.859 1.00 86.56 606 ILE A O 1
ATOM 4879 N N . TYR A 1 607 ? -37.253 38.779 -0.075 1.00 83.94 607 TYR A N 1
ATOM 4880 C CA . TYR A 1 607 ? -37.848 39.680 -1.067 1.00 83.94 607 TYR A CA 1
ATOM 4881 C C . TYR A 1 607 ? -37.413 41.142 -0.896 1.00 83.94 607 TYR A C 1
ATOM 4883 O O . TYR A 1 607 ? -37.188 41.831 -1.897 1.00 83.94 607 TYR A O 1
ATOM 4891 N N . GLU A 1 608 ? -37.214 41.598 0.344 1.00 80.38 608 GLU A N 1
ATOM 4892 C CA . GLU A 1 608 ? -36.620 42.902 0.658 1.00 80.38 608 GLU A CA 1
ATOM 4893 C C . GLU A 1 608 ? -35.183 42.990 0.127 1.00 80.38 608 GLU A C 1
ATOM 4895 O O . GLU A 1 608 ? -34.831 43.964 -0.543 1.00 80.38 608 GLU A O 1
ATOM 4900 N N . SER A 1 609 ? -34.376 41.937 0.320 1.00 74.69 609 SER A N 1
ATOM 4901 C CA . SER A 1 609 ? -33.005 41.878 -0.211 1.00 74.69 609 SER A CA 1
ATOM 4902 C C . SER A 1 609 ? -32.931 41.879 -1.748 1.00 74.69 609 SER A C 1
ATOM 4904 O O . SER A 1 609 ? -31.913 42.278 -2.313 1.00 74.69 609 SER A O 1
ATOM 4906 N N . GLN A 1 610 ? -34.011 41.484 -2.434 1.00 72.31 610 GLN A N 1
ATOM 4907 C CA . GLN A 1 610 ? -34.109 41.425 -3.898 1.00 72.31 610 GLN A CA 1
ATOM 4908 C C . GLN A 1 610 ? -34.855 42.621 -4.529 1.00 72.31 610 GLN A C 1
ATOM 4910 O O . GLN A 1 610 ? -35.068 42.626 -5.741 1.00 72.31 610 GLN A O 1
ATOM 4915 N N . GLN A 1 611 ? -35.260 43.633 -3.745 1.00 64.38 611 GLN A N 1
ATOM 4916 C CA . GLN A 1 611 ? -36.060 44.792 -4.196 1.00 64.38 611 GLN A CA 1
ATOM 4917 C C . GLN A 1 611 ? -37.384 44.427 -4.913 1.00 64.38 611 GLN A C 1
ATOM 4919 O O . GLN A 1 611 ? -37.886 45.188 -5.743 1.00 64.38 611 GLN A O 1
ATOM 4924 N N . LYS A 1 612 ? -38.001 43.285 -4.580 1.00 55.91 612 LYS A N 1
ATOM 4925 C CA . LYS A 1 612 ? -39.277 42.826 -5.164 1.00 55.91 612 LYS A CA 1
ATOM 4926 C C . LYS A 1 612 ? -40.466 43.084 -4.228 1.00 55.91 612 LYS A C 1
ATOM 4928 O O . LYS A 1 612 ? -41.104 42.167 -3.727 1.00 55.91 612 LYS A O 1
ATOM 4933 N N . PHE A 1 613 ? -40.814 44.353 -4.014 1.00 46.97 613 PHE A N 1
ATOM 4934 C CA . PHE A 1 613 ? -41.865 44.752 -3.057 1.00 46.97 613 PHE A CA 1
ATOM 4935 C C . PHE A 1 613 ? -43.317 44.383 -3.446 1.00 46.97 613 PHE A C 1
ATOM 4937 O O . PHE A 1 613 ? -44.207 44.509 -2.614 1.00 46.97 613 PHE A O 1
ATOM 4944 N N . LYS A 1 614 ? -43.594 43.931 -4.680 1.00 49.00 614 LYS A N 1
ATOM 4945 C CA . LYS A 1 614 ? -44.974 43.679 -5.160 1.00 49.00 614 LYS A CA 1
ATOM 4946 C C . LYS A 1 614 ? -45.476 42.235 -5.016 1.00 49.00 614 LYS A C 1
ATOM 4948 O O . LYS A 1 614 ? -46.655 41.997 -5.245 1.00 49.00 614 LYS A O 1
ATOM 4953 N N . GLU A 1 615 ? -44.624 41.278 -4.647 1.00 53.06 615 GLU A N 1
ATOM 4954 C CA . GLU A 1 615 ? -45.004 39.852 -4.552 1.00 53.06 615 GLU A CA 1
ATOM 4955 C C . GLU A 1 615 ? -45.434 39.433 -3.129 1.00 53.06 615 GLU A C 1
ATOM 4957 O O . GLU A 1 615 ? -46.044 38.381 -2.950 1.00 53.06 615 GLU A O 1
ATOM 4962 N N . VAL A 1 616 ? -45.202 40.284 -2.119 1.00 46.91 616 VAL A N 1
ATOM 4963 C CA . VAL A 1 616 ? -45.510 40.012 -0.699 1.00 46.91 616 VAL A CA 1
ATOM 4964 C C . VAL A 1 616 ? -47.017 40.065 -0.393 1.00 46.91 616 VAL A C 1
ATOM 4966 O O . VAL A 1 616 ? -47.483 39.358 0.496 1.00 46.91 616 VAL A O 1
ATOM 4969 N N . GLU A 1 617 ? -47.795 40.852 -1.144 1.00 46.03 617 GLU A N 1
ATOM 4970 C CA . GLU A 1 617 ? -49.248 41.011 -0.939 1.00 46.03 617 GLU A CA 1
ATOM 4971 C C . GLU A 1 617 ? -50.102 39.897 -1.575 1.00 46.03 617 GLU A C 1
ATOM 4973 O O . GLU A 1 617 ? -51.296 39.818 -1.300 1.00 46.03 617 GLU A O 1
ATOM 4978 N N . ALA A 1 618 ? -49.518 39.019 -2.400 1.00 46.47 618 ALA A N 1
ATOM 4979 C CA . ALA A 1 618 ? -50.260 37.957 -3.091 1.00 46.47 618 ALA A CA 1
ATOM 4980 C C . ALA A 1 618 ? -50.364 36.642 -2.291 1.00 46.47 618 ALA A C 1
ATOM 4982 O O . ALA A 1 618 ? -51.118 35.748 -2.675 1.00 46.47 618 ALA A O 1
ATOM 4983 N N . ALA A 1 619 ? -49.615 36.503 -1.194 1.00 44.88 619 ALA A N 1
ATOM 4984 C CA . ALA A 1 619 ? -49.700 35.352 -0.301 1.00 44.88 619 ALA A CA 1
ATOM 4985 C C . ALA A 1 619 ? -50.698 35.664 0.823 1.00 44.88 619 ALA A C 1
ATOM 4987 O O . ALA A 1 619 ? -50.353 36.390 1.754 1.00 44.88 619 ALA A O 1
ATOM 4988 N N . ASP A 1 620 ? -51.924 35.141 0.715 1.00 48.03 620 ASP A N 1
ATOM 4989 C CA . ASP A 1 620 ? -52.999 35.246 1.714 1.00 48.03 620 ASP A CA 1
ATOM 4990 C C . ASP A 1 620 ? -52.456 35.133 3.153 1.00 48.03 620 ASP A C 1
ATOM 4992 O O . ASP A 1 620 ? -52.120 34.046 3.629 1.00 48.03 620 ASP A O 1
ATOM 4996 N N . ARG A 1 621 ? -52.347 36.269 3.856 1.00 52.00 621 ARG A N 1
ATOM 4997 C CA . ARG A 1 621 ? -52.013 36.305 5.286 1.00 52.00 621 ARG A CA 1
ATOM 4998 C C . ARG A 1 621 ? -53.292 36.229 6.117 1.00 52.00 621 ARG A C 1
ATOM 5000 O O . ARG A 1 621 ? -54.164 37.087 5.952 1.00 52.00 621 ARG A O 1
ATOM 5007 N N . PRO A 1 622 ? -53.391 35.307 7.088 1.00 44.69 622 PRO A N 1
ATOM 5008 C CA . PRO A 1 622 ? -54.406 35.390 8.131 1.00 44.69 622 PRO A CA 1
ATOM 5009 C C . PRO A 1 622 ? -54.241 36.688 8.944 1.00 44.69 622 PRO A C 1
ATOM 5011 O O . PRO A 1 622 ? -53.148 37.012 9.412 1.00 44.69 622 PRO A O 1
ATOM 5014 N N . LYS A 1 623 ? -55.336 37.439 9.132 1.00 47.00 623 LYS A N 1
ATOM 5015 C CA . LYS A 1 623 ? -55.378 38.764 9.796 1.00 47.00 623 LYS A CA 1
ATOM 5016 C C . LYS A 1 623 ? -54.900 38.789 11.259 1.00 47.00 623 LYS A C 1
ATOM 5018 O O . LYS A 1 623 ? -54.763 39.870 11.825 1.00 47.00 623 LYS A O 1
ATOM 5023 N N . GLU A 1 624 ? -54.634 37.643 11.874 1.00 44.25 624 GLU A N 1
ATOM 5024 C CA . GLU A 1 624 ? -54.319 37.526 13.305 1.00 44.25 624 GLU A CA 1
ATOM 5025 C C . GLU A 1 624 ? -52.860 37.884 13.654 1.00 44.25 624 GLU A C 1
ATOM 5027 O O . GLU A 1 624 ? -52.564 38.190 14.805 1.00 44.25 624 GLU A O 1
ATOM 5032 N N . VAL A 1 625 ? -51.954 37.966 12.670 1.00 44.12 625 VAL A N 1
ATOM 5033 C CA . VAL A 1 625 ? -50.527 38.302 12.897 1.00 44.12 625 VAL A CA 1
ATOM 5034 C C . VAL A 1 625 ? -50.260 39.824 12.903 1.00 44.12 625 VAL A C 1
ATOM 5036 O O . VAL A 1 625 ? -49.175 40.279 13.264 1.00 44.12 625 VAL A O 1
ATOM 5039 N N . LEU A 1 626 ? -51.257 40.655 12.572 1.00 39.41 626 LEU A N 1
ATOM 5040 C CA . LEU A 1 626 ? -51.113 42.119 12.478 1.00 39.41 626 LEU A CA 1
ATOM 5041 C C . LEU A 1 626 ? -50.944 42.845 13.828 1.00 39.41 626 LEU A C 1
ATOM 5043 O O . LEU A 1 626 ? -50.524 43.998 13.831 1.00 39.41 626 LEU A O 1
ATOM 5047 N N . MET A 1 627 ? -51.214 42.209 14.974 1.00 35.88 627 MET A N 1
ATOM 5048 C CA . MET A 1 627 ? -51.194 42.904 16.276 1.00 35.88 627 MET A CA 1
ATOM 5049 C C . MET A 1 627 ? -49.832 42.952 16.990 1.00 35.88 627 MET A C 1
ATOM 5051 O O . MET A 1 627 ? -49.734 43.541 18.062 1.00 35.88 627 MET A O 1
ATOM 5055 N N . ALA A 1 628 ? -48.761 42.389 16.424 1.00 39.03 628 ALA A N 1
ATOM 5056 C CA . ALA A 1 628 ? -47.456 42.355 17.099 1.00 39.03 628 ALA A CA 1
ATOM 5057 C C . ALA A 1 628 ? -46.513 43.530 16.754 1.00 39.03 628 ALA A C 1
ATOM 5059 O O . ALA A 1 628 ? -45.396 43.576 17.269 1.00 39.03 628 ALA A O 1
ATOM 5060 N N . ARG A 1 629 ? -46.919 44.479 15.892 1.00 39.47 629 ARG A N 1
ATOM 5061 C CA . ARG A 1 629 ? -46.017 45.521 15.350 1.00 39.47 629 ARG A CA 1
ATOM 5062 C C . ARG A 1 629 ? -46.166 46.932 15.938 1.00 39.47 629 ARG A C 1
ATOM 5064 O O . ARG A 1 629 ? -45.414 47.807 15.532 1.00 39.47 629 ARG A O 1
ATOM 5071 N N . GLU A 1 630 ? -47.043 47.160 16.919 1.00 33.78 630 GLU A N 1
ATOM 5072 C CA . GLU A 1 630 ? -47.195 48.477 17.583 1.00 33.78 630 GLU A CA 1
ATOM 5073 C C . GLU A 1 630 ? -46.630 48.529 19.016 1.00 33.78 630 GLU A C 1
ATOM 5075 O O . GLU A 1 630 ? -47.026 49.352 19.839 1.00 33.78 630 GLU A O 1
ATOM 5080 N N . SER A 1 631 ? -45.680 47.660 19.365 1.00 36.66 631 SER A N 1
ATOM 5081 C CA . SER A 1 631 ? -45.008 47.727 20.672 1.00 36.66 631 SER A CA 1
ATOM 5082 C C . SER A 1 631 ? -43.547 47.294 20.589 1.00 36.66 631 SER A C 1
ATOM 5084 O O . SER A 1 631 ? -43.174 46.269 21.157 1.00 36.66 631 SER A O 1
ATOM 5086 N N . ARG A 1 632 ? -42.718 48.064 19.878 1.00 34.16 632 ARG A N 1
ATOM 5087 C CA . ARG A 1 632 ? -41.267 48.134 20.102 1.00 34.16 632 ARG A CA 1
ATOM 5088 C C . ARG A 1 632 ? -40.677 49.416 19.545 1.00 34.16 632 ARG A C 1
ATOM 5090 O O . ARG A 1 632 ? -41.036 49.763 18.400 1.00 34.16 632 ARG A O 1
#

Secondary structure (DSSP, 8-state):
-HHHHHHHHHHHHHHH-GGGSSPPPPP---TTSPEEEEEEES--SSSHHIIIIIHHHHHHS-TTTEEEEEEE-S----HHHHHHHHHSSEEEES---HHHHHHHHHHTT-SEEEESS-SSSHHHHHHHTS--SSEEEEETTS-S----TT--EEEEETTTS-TTGGGG-SSEEEEESTTSS-PPPP--PPPP--TGGGT--TTSEEEEE-S-GGGS-GGGTTHHHHHHHH-SSEEEEEE--SSHHHHHHHHHHHHHHHHTTT--GGGTEEEEPPPPHHHHHHHHHT-SEEEPPTTS--SHHHHHHGGGT--EEB---SSGGG-HHHHHHHHHT--TTB-SSHHHHHHHHHHHHH-HHHHHHHHHHHHHHGGGGS---HHHHHHHHHHHHHTTPPP-TTS--HHHHHHHHHHHHHTT-HHHHHHHHHHHHHH-TT-HHHHHHHHHHHHHHT-HHHHHHHHHHHHHH-TT-HHHHHHHHHHHHHTT-HHHHHHHHHHHHHH-TT-HHHHHHHHHHHHHTT-HHHHHHHHHHHHHH-TT-HHHHHHHHHHHHHTT-S-HHHHHHHHHHHHHHHHHHHHTT-HHHHHHHHHHHHHH-TT-HHHHHHHHHHHHHTT-TTSGGGS---GGGGGGSS--

Foldseek 3Di:
DLLVVQVVLLVVLCVVCVVQADADDQDDDDQQDAAEEEEEDQDQEPDCLCQWANVQQLQQFQPSRHAYEYHHQDPDDDPSSVVVCVSHPYYDDHNDPLVVVLVVLLVSAHQEYEYADDDPDPSRLSNQSGQSHNAYEYEPNPQFENSHPNHAEYEFAPLLADPCRCVRYPHHYDHFYFGLTAHADDPAAADADECVNQPADLLAAEAEAEDALVLADLVLLLLQLLLCVLGVGYAYEYEDDPDVVSVVVSLVSNCVNNVVVVHGNVVHYGYHYDDDRNHLLNVLLHHLEYEAHAPQGDAPSVLSSLVNLHHYAAEADNGSRRGRVSSQCVLLPHDPRYDPDSVVNSVSSNCSRPPVVVSVVSSVSSVVRVCSVHRDCSSSVSVNVCSCVVSVHDHNPPQDDLVVLQVQLVVCVVVVVLVSNLVSLVSSCVRPVQDLSSLQSNLVSCVVVVVLVSNLVSLVSSCVSPVLDLVSLQVNLVSCVVVVVLVSSLVSLVSSCVNPVLDLVSLLSNLVSCVSVVVLVSSLVSLVSSCVSPVPPLSSVLSNQLSCVVVVNDDLVCLQVSLVSLQVVLVVCVVVVNLVSSLVSLVSSCVSPVPPVVSLVSNVVSCVVVVNPPPNVVRDHDPPVVPPPPDD

Sequence (632 aa):
LQQIYGEMLVNIMSNSYPQWSQDIPLPNLRGNEKIRIGFVSRFFYNHSVWKIPMKGWVENLNRSEFELFGYHTNYKRDEETDKAAKAFDKFIQGPLPLEKWADIIQQDKLHVLIFPEFGMDPATVQLGCLKLAPIQVVFGGHPETSGLPTIDYHLSSDLMEPENAQEHYTEKLVRLPNLAVHYTLLPVEPKPTSKKDIGIAEDEIMFWSCQSLFKYLPQHDDVFPRIAQDLDKCKFVFIQHESEDVTEVFRQRLNHAFEQFGLNYQDYCIFLPRLNSSTFAGVTAIADVFLDNIGWSGNNTAMESTNFNVPIVTYPQEMMRGRHLLGILKMMGIEETIASTKEEYVQIAVRLGRDAEYRQYISELIAKNKHKLYNDLETIRALEEFLLNAVGKPRNSAMGNVAETLRLAIQAHRKNHLAQAESAYCQVLSMQPNHPDALYGLGMVAQQQGELKEAEKFLDAAAQVQPDSVKVWFTLGNLHQLQGQLPAAEEAYKKAIALRPDAVSIYNNLGYTLQQQGKWEEAINCYQKALELQPNCLEAEVNLGNALYTQNQLSPDKQVYYAELNHQLGLGRKKAGDLKTAEIYFQKALKLNPNYGEAYTSLEEIYESQQKFKEVEAADRPKEVLMARESR

pLDDT: mean 91.55, std 10.93, range [33.78, 98.81]

Solvent-accessible surface area (backbone atoms only — not comparable to full-atom values): 33232 Å² total; per-residue (Å²): 108,51,48,61,52,19,48,51,49,30,52,55,44,31,74,74,41,56,89,38,52,48,89,48,82,73,71,92,65,54,61,89,55,57,48,34,36,35,38,43,39,70,43,57,28,96,39,68,58,23,57,35,45,45,47,33,44,62,76,64,56,58,68,87,50,40,42,42,34,36,41,28,54,35,75,76,75,46,75,50,22,58,51,50,50,69,64,30,82,41,59,48,77,34,71,64,60,67,67,59,50,51,51,53,49,44,72,68,62,31,53,34,34,35,24,59,41,55,74,90,38,72,66,51,44,57,55,48,41,29,39,56,29,49,35,26,33,38,28,56,64,38,50,61,53,74,21,36,86,50,38,56,31,33,45,41,24,47,56,34,44,54,93,68,45,56,81,68,34,78,31,51,67,41,68,24,51,55,77,45,35,24,24,68,85,75,95,70,68,54,37,93,60,57,51,61,82,76,77,37,59,86,87,37,35,34,34,37,36,70,58,64,60,89,39,62,46,78,95,55,44,57,51,58,46,58,34,44,75,79,36,95,50,45,34,43,36,33,38,45,47,96,49,61,68,63,38,49,56,50,50,53,50,40,38,56,38,14,49,78,72,78,42,62,38,78,79,32,52,42,77,40,70,80,68,54,72,32,53,44,42,12,57,46,57,67,33,60,29,33,56,49,36,57,57,37,27,44,53,67,69,45,66,61,39,49,78,55,24,40,30,61,39,32,36,56,49,82,53,46,38,10,10,40,50,53,21,56,31,52,67,44,70,50,62,93,43,58,23,92,40,77,66,48,35,38,52,50,52,41,44,48,62,72,36,63,68,60,33,49,52,46,19,51,51,36,62,74,23,50,70,62,68,38,64,38,57,65,24,51,54,45,49,52,51,49,56,30,58,74,61,71,36,66,81,49,82,90,53,77,60,51,66,60,36,40,50,50,14,54,53,28,43,77,70,67,38,51,71,59,14,44,55,26,21,52,52,25,32,76,73,36,80,76,41,48,68,35,29,41,48,41,13,54,46,28,46,74,73,65,40,56,70,60,12,48,56,25,35,52,52,18,33,71,69,39,74,83,38,44,69,48,27,42,49,49,13,54,52,26,47,74,73,65,39,42,73,61,14,48,52,24,30,51,54,20,35,75,71,40,82,78,48,42,70,52,30,34,53,39,15,52,41,30,43,76,72,67,41,51,70,64,14,42,51,25,14,50,50,21,33,73,74,37,80,84,42,64,70,30,50,39,51,33,47,53,52,31,46,76,69,72,70,54,54,74,83,54,26,53,56,42,15,52,48,22,32,56,54,13,53,54,30,43,76,74,68,40,52,71,64,13,48,54,24,23,54,50,13,36,73,50,26,80,83,48,61,69,36,53,55,55,44,50,55,50,33,62,77,66,73,48,80,80,65,69,80,74,58,89,70,72,79,80,70,70,78,74,76,86,78,129

Mean predicted aligned error: 13.6 Å